Protein AF-K1PSJ9-F1 (afdb_monomer)

Secondary structure (DSSP, 8-state):
---------SSHHHHHHTT--S-EEEEE--TTS--EEEEEESSGGGS-EEESEE-SS--S-----HHHHHH-EE-TTSSEE--HHHHTT-SSEEEEEEETTEEEEEEE-SS----B---------S---S-HHHHHHHHHHHHHHHHHHHHHHHHHHHHHHHHHHHHHHHHHHHHHHHHHHHHHHHH-S-HHHHHHHHHH-TTTTTHHHHHHHHHHHHHHHHHHHHHHHHHHHHHHTTSS-GGGGEEETTT---HHHHHHHHHHHHHHHTT--HHHHHHHHHHHHHHHHHHHHHTTTTS-HHHHHHHHHHHHHHHHHHHHS--HHHHHHHHHHHHHHHHHIIIIIS----TTHHHHHHHHHHHHTEEE-SPPP---

Mean predicted aligned error: 17.22 Å

Radius of gyration: 29.76 Å; Cα contacts (8 Å, |Δi|>4): 368; chains: 1; bounding box: 76×65×63 Å

Nearest PDB structures (foldseek):
  2jhh-assembly1_C  TM=7.784E-01  e=1.699E-07  Homo sapiens
  2jhh-assembly2_F  TM=7.768E-01  e=2.119E-07  Homo sapiens
  2jhk-assembly1_F  TM=7.625E-01  e=1.699E-07  Homo sapiens
  2j3f-assembly2_D  TM=7.764E-01  e=3.481E-07  Homo sapiens
  2j1g-assembly1_A  TM=7.732E-01  e=3.679E-07  Homo sapiens

pLDDT: mean 73.42, std 20.11, range [23.47, 97.5]

Sequence (376 aa):
MSLLSDSRTKDCLALFQTGHTCSGVYTIYPTGGAKTDVVCDMKIMGGGWTLIQNRFDGSENFNRNWADYKNGFGSSVGEYWIALSIAQRFIVVRLLFPVQGITALYEQKYTSFKLISFCDDVKQERITKLKVTEKLTIILQSILTYSGSLLRNLPRANVLGVLLVTGIYVLTNISYLAVLGTEGLLNSSAVALEWGEVVLGNRVAVIMPLFVMCSTIGAANGTMFAGGRTLYVAARENQFPEVLSYVNVRRVTPIPCIIFTTVVALLMLIPGDIGSLINFVSFASWMFYSLAIVSLIVFILFPITFLCCSLYLVVAPIIQNPRLEFLYAFLIIIGGLVFYVPFVHFRIHKSCFNPVTLFVQLLMEVGPSSYVPDSE

Organism: Magallana gigas (NCBI:txid29159)

Structure (mmCIF, N/CA/C/O backbone):
data_AF-K1PSJ9-F1
#
_entry.id   AF-K1PSJ9-F1
#
loop_
_atom_site.group_PDB
_atom_site.id
_atom_site.type_symbol
_atom_site.label_atom_id
_atom_site.label_alt_id
_atom_site.label_comp_id
_atom_site.label_asym_id
_atom_site.label_entity_id
_atom_site.label_seq_id
_atom_site.pdbx_PDB_ins_code
_atom_site.Cartn_x
_atom_site.Cartn_y
_atom_site.Cartn_z
_atom_site.occupancy
_atom_site.B_iso_or_equiv
_atom_site.auth_seq_id
_atom_site.auth_comp_id
_atom_site.auth_asym_id
_atom_site.auth_atom_id
_atom_site.pdbx_PDB_model_num
ATOM 1 N N . MET A 1 1 ? 52.914 40.129 -23.330 1.00 32.81 1 MET A N 1
ATOM 2 C CA . MET A 1 1 ? 53.281 39.228 -22.218 1.00 32.81 1 MET A CA 1
ATOM 3 C C . MET A 1 1 ? 52.043 39.036 -21.351 1.00 32.81 1 MET A C 1
ATOM 5 O O . MET A 1 1 ? 51.785 39.836 -20.465 1.00 32.81 1 MET A O 1
ATOM 9 N N . SER A 1 2 ? 51.199 38.069 -21.715 1.00 27.84 2 SER A N 1
ATOM 10 C CA . SER A 1 2 ? 49.951 37.731 -21.019 1.00 27.84 2 SER A CA 1
ATOM 11 C C . SER A 1 2 ? 50.227 36.601 -20.031 1.00 27.84 2 SER A C 1
ATOM 13 O O . SER A 1 2 ? 50.626 35.510 -20.432 1.00 27.84 2 SER A O 1
ATOM 15 N N . LEU A 1 3 ? 50.059 36.893 -18.744 1.00 29.39 3 LEU A N 1
ATOM 16 C CA . LEU A 1 3 ? 50.233 35.950 -17.645 1.00 29.39 3 LEU A CA 1
ATOM 17 C C . LEU A 1 3 ? 49.130 34.878 -17.687 1.00 29.39 3 LEU A C 1
ATOM 19 O O . LEU A 1 3 ? 47.944 35.195 -17.628 1.00 29.39 3 LEU A O 1
ATOM 23 N N . LEU A 1 4 ? 49.549 33.615 -17.792 1.00 34.59 4 LEU A N 1
ATOM 24 C CA . LEU A 1 4 ? 48.741 32.410 -17.600 1.00 34.59 4 LEU A CA 1
ATOM 25 C C . LEU A 1 4 ? 48.163 32.404 -16.177 1.00 34.59 4 LEU A C 1
ATOM 27 O O . LEU A 1 4 ? 48.916 32.302 -15.209 1.00 34.59 4 LEU A O 1
ATOM 31 N N . SER A 1 5 ? 46.839 32.499 -16.040 1.00 31.58 5 SER A N 1
ATOM 32 C CA . SER A 1 5 ? 46.166 32.164 -14.784 1.00 31.58 5 SER A CA 1
ATOM 33 C C . SER A 1 5 ? 45.871 30.664 -14.795 1.00 31.58 5 SER A C 1
ATOM 35 O O . SER A 1 5 ? 45.065 30.191 -15.594 1.00 31.58 5 SER A O 1
ATOM 37 N N . ASP A 1 6 ? 46.553 29.938 -13.925 1.00 38.81 6 ASP A N 1
ATOM 38 C CA . ASP A 1 6 ? 46.480 28.496 -13.711 1.00 38.81 6 ASP A CA 1
ATOM 39 C C . ASP A 1 6 ? 45.028 28.015 -13.464 1.00 38.81 6 ASP A C 1
ATOM 41 O O . ASP A 1 6 ? 44.432 28.277 -12.410 1.00 38.81 6 ASP A O 1
ATOM 45 N N . SER A 1 7 ? 44.408 27.364 -14.458 1.00 47.12 7 SER A N 1
ATOM 46 C CA . SER A 1 7 ? 43.032 26.862 -14.364 1.00 47.12 7 SER A CA 1
ATOM 47 C C . SER A 1 7 ? 42.996 25.578 -13.532 1.00 47.12 7 SER A C 1
ATOM 49 O O . SER A 1 7 ? 43.099 24.470 -14.055 1.00 47.12 7 SER A O 1
ATOM 51 N N . ARG A 1 8 ? 42.839 25.716 -12.214 1.00 64.56 8 ARG A N 1
ATOM 52 C CA . ARG A 1 8 ? 42.636 24.577 -11.304 1.00 64.56 8 ARG A CA 1
ATOM 53 C C . ARG A 1 8 ? 41.387 23.780 -11.712 1.00 64.56 8 ARG A C 1
ATOM 55 O O . ARG A 1 8 ? 40.263 24.264 -11.575 1.00 64.56 8 ARG A O 1
ATOM 62 N N . THR A 1 9 ? 41.587 22.570 -12.228 1.00 69.56 9 THR A N 1
ATOM 63 C CA . THR A 1 9 ? 40.538 21.667 -12.724 1.00 69.56 9 THR A CA 1
ATOM 64 C C . THR A 1 9 ? 39.791 20.975 -11.581 1.00 69.56 9 THR A C 1
ATOM 66 O O . THR A 1 9 ? 40.370 20.579 -10.567 1.00 69.56 9 THR A O 1
ATOM 69 N N . LYS A 1 10 ? 38.466 20.857 -11.725 1.00 75.88 10 LYS A N 1
ATOM 70 C CA . LYS A 1 10 ? 37.563 20.401 -10.652 1.00 75.88 10 LYS A CA 1
ATOM 71 C C . LYS A 1 10 ? 37.415 18.881 -10.569 1.00 75.88 10 LYS A C 1
ATOM 73 O O . LYS A 1 10 ? 37.161 18.359 -9.486 1.00 75.88 10 LYS A O 1
ATOM 78 N N . ASP A 1 11 ? 37.559 18.193 -11.695 1.00 76.56 11 ASP A N 1
ATOM 79 C CA . ASP A 1 11 ? 37.400 16.748 -11.845 1.00 76.56 11 ASP A CA 1
ATOM 80 C C . ASP A 1 11 ? 38.234 16.215 -13.030 1.00 76.56 11 ASP A C 1
ATOM 82 O O . ASP A 1 11 ? 38.832 16.978 -13.798 1.00 76.56 11 ASP A O 1
ATOM 86 N N . CYS A 1 12 ? 38.285 14.886 -13.167 1.00 75.62 12 CYS A N 1
ATOM 87 C CA . CYS A 1 12 ? 38.983 14.209 -14.261 1.00 75.62 12 CYS A CA 1
ATOM 88 C C . CYS A 1 12 ? 38.375 14.512 -15.640 1.00 75.62 12 CYS A C 1
ATOM 90 O O . CYS A 1 12 ? 39.082 14.459 -16.643 1.00 75.62 12 CYS A O 1
ATOM 92 N N . LEU A 1 13 ? 37.093 14.881 -15.703 1.00 79.31 13 LEU A N 1
ATOM 93 C CA . LEU A 1 13 ? 36.435 15.253 -16.953 1.00 79.31 13 LEU A CA 1
ATOM 94 C C . LEU A 1 13 ? 36.934 16.610 -17.464 1.00 79.31 13 LEU A C 1
ATOM 96 O O . LEU A 1 13 ? 37.259 16.739 -18.643 1.00 79.31 13 LEU A O 1
ATOM 100 N N . ALA A 1 14 ? 37.058 17.603 -16.582 1.00 77.75 14 ALA A N 1
ATOM 101 C CA . ALA A 1 14 ? 37.646 18.895 -16.911 1.00 77.75 14 ALA A CA 1
ATOM 102 C C . ALA A 1 14 ? 39.111 18.742 -17.348 1.00 77.75 14 ALA A C 1
ATOM 104 O O . ALA A 1 14 ? 39.516 19.359 -18.327 1.00 77.75 14 ALA A O 1
ATOM 105 N N . LEU A 1 15 ? 39.880 17.874 -16.677 1.00 77.38 15 LEU A N 1
ATOM 106 C CA . LEU A 1 15 ? 41.253 17.536 -17.082 1.00 77.38 15 LEU A CA 1
ATOM 107 C C . LEU A 1 15 ? 41.314 16.911 -18.483 1.00 77.38 15 LEU A C 1
ATOM 109 O O . LEU A 1 15 ? 42.191 17.244 -19.281 1.00 77.38 15 LEU A O 1
ATOM 113 N N . PHE A 1 16 ? 40.374 16.024 -18.802 1.00 77.31 16 PHE A N 1
ATOM 114 C CA . PHE A 1 16 ? 40.294 15.412 -20.124 1.00 77.31 16 PHE A CA 1
ATOM 115 C C . PHE A 1 16 ? 39.988 16.447 -21.215 1.00 77.31 16 PHE A C 1
ATOM 117 O O . PHE A 1 16 ? 40.637 16.472 -22.259 1.00 77.31 16 PHE A O 1
ATOM 124 N N . GLN A 1 17 ? 39.058 17.367 -20.943 1.00 79.00 17 GLN A N 1
ATOM 125 C CA . GLN A 1 17 ? 38.682 18.446 -21.863 1.00 79.00 17 GLN A CA 1
ATOM 126 C C . GLN A 1 17 ? 39.807 19.464 -22.098 1.00 79.00 17 GLN A C 1
ATOM 128 O O . GLN A 1 17 ? 39.872 20.053 -23.175 1.00 79.00 17 GLN A O 1
ATOM 133 N N . THR A 1 18 ? 40.721 19.647 -21.140 1.00 76.50 18 THR A N 1
ATOM 134 C CA . THR A 1 18 ? 41.915 20.495 -21.308 1.00 76.50 18 THR A CA 1
ATOM 135 C C . THR A 1 18 ? 43.055 19.800 -22.063 1.00 76.50 18 THR A C 1
ATOM 137 O O . THR A 1 18 ? 44.132 20.374 -22.199 1.00 76.50 18 THR A O 1
ATOM 140 N N . GLY A 1 19 ? 42.837 18.580 -22.570 1.00 73.44 19 GLY A N 1
ATOM 141 C CA . GLY A 1 19 ? 43.789 17.853 -23.414 1.00 73.44 19 GLY A CA 1
ATOM 142 C C . GLY A 1 19 ? 44.638 16.805 -22.688 1.00 73.44 19 GLY A C 1
ATOM 143 O O . GLY A 1 19 ? 45.546 16.242 -23.301 1.00 73.44 19 GLY A O 1
ATOM 144 N N . HIS A 1 20 ? 44.365 16.498 -21.413 1.00 72.88 20 HIS A N 1
ATOM 145 C CA . HIS A 1 20 ? 45.039 15.393 -20.724 1.00 72.88 20 HIS A CA 1
ATOM 146 C C . HIS A 1 20 ? 44.402 14.048 -21.097 1.00 72.88 20 HIS A C 1
ATOM 148 O O . HIS A 1 20 ? 43.319 13.707 -20.636 1.00 72.88 20 HIS A O 1
ATOM 154 N N . THR A 1 21 ? 45.102 13.257 -21.910 1.00 71.94 21 THR A N 1
ATOM 155 C CA . THR A 1 21 ? 44.606 11.977 -22.458 1.00 71.94 21 THR A CA 1
ATOM 156 C C . THR A 1 21 ? 45.279 10.735 -21.857 1.00 71.94 21 THR A C 1
ATOM 158 O O . THR A 1 21 ? 44.937 9.599 -22.192 1.00 71.94 21 THR A O 1
ATOM 161 N N . CYS A 1 22 ? 46.233 10.919 -20.943 1.00 70.00 22 CYS A N 1
ATOM 162 C CA . CYS A 1 22 ? 46.899 9.826 -20.236 1.00 70.00 22 CYS A CA 1
ATOM 163 C C . CYS A 1 22 ? 46.135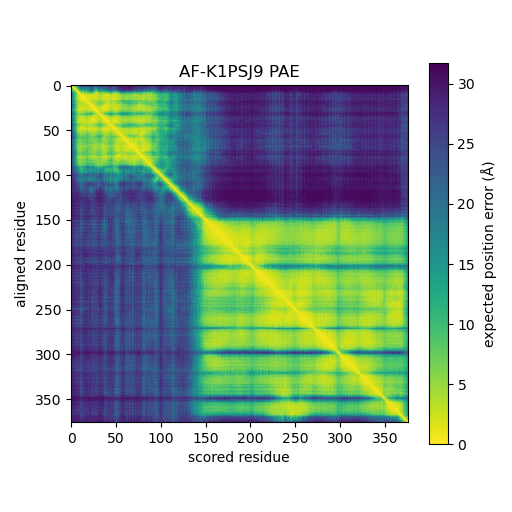 9.457 -18.961 1.00 70.00 22 CYS A C 1
ATOM 165 O O . CYS A 1 22 ? 45.676 10.324 -18.232 1.00 70.00 22 CYS A O 1
ATOM 167 N N . SER A 1 23 ? 46.000 8.160 -18.681 1.00 71.94 23 SER A N 1
ATOM 168 C CA . SER A 1 23 ? 45.442 7.691 -17.404 1.00 71.94 23 SER A CA 1
ATOM 169 C C . SER A 1 23 ? 46.529 7.707 -16.334 1.00 71.94 23 SER A C 1
ATOM 171 O O . SER A 1 23 ? 47.677 7.369 -16.629 1.00 71.94 23 SER A O 1
ATOM 173 N N . GLY A 1 24 ? 46.184 8.101 -15.112 1.00 71.50 24 GLY A N 1
ATOM 174 C CA . GLY A 1 24 ? 47.153 8.269 -14.032 1.00 71.50 24 GLY A CA 1
ATOM 175 C C . GLY A 1 24 ? 46.566 8.978 -12.819 1.00 71.50 24 GLY A C 1
ATOM 176 O O . GLY A 1 24 ? 45.377 9.287 -12.786 1.00 71.50 24 GLY A O 1
ATOM 177 N N . VAL A 1 25 ? 47.402 9.226 -11.813 1.00 76.81 25 VAL A N 1
ATOM 178 C CA . VAL A 1 25 ? 47.018 10.007 -10.631 1.00 76.81 25 VAL A CA 1
ATOM 179 C C . VAL A 1 25 ? 47.111 11.494 -10.964 1.00 76.81 25 VAL A C 1
ATOM 181 O O . VAL A 1 25 ? 48.160 11.963 -11.404 1.00 76.81 25 VAL A O 1
ATOM 184 N N . TYR A 1 26 ? 46.028 12.229 -10.729 1.00 74.56 26 TYR A N 1
ATOM 185 C CA . TYR A 1 26 ? 45.954 13.675 -10.903 1.00 74.56 26 TYR A CA 1
ATOM 186 C C . TYR A 1 26 ? 45.428 14.340 -9.633 1.00 74.56 26 TYR A C 1
ATOM 188 O O . TYR A 1 26 ? 44.534 13.825 -8.961 1.00 74.56 26 TYR A O 1
ATOM 196 N N . THR A 1 27 ? 45.950 15.526 -9.333 1.00 81.31 27 THR A N 1
ATOM 197 C CA . THR A 1 27 ? 45.418 16.375 -8.267 1.00 81.31 27 THR A CA 1
ATOM 198 C C . THR A 1 27 ? 44.253 17.194 -8.806 1.00 81.31 27 THR A C 1
ATOM 200 O O . THR A 1 27 ? 44.423 17.986 -9.733 1.00 81.31 27 THR A O 1
ATOM 203 N N . ILE A 1 28 ? 43.076 17.038 -8.203 1.00 81.38 28 ILE A N 1
ATOM 204 C CA . ILE A 1 28 ? 41.870 17.800 -8.548 1.00 81.38 28 ILE A CA 1
ATOM 205 C C . ILE A 1 28 ? 41.455 18.732 -7.406 1.00 81.38 28 ILE A C 1
ATOM 207 O O . ILE A 1 28 ? 41.819 18.533 -6.241 1.00 81.38 28 ILE A O 1
ATOM 211 N N . TYR A 1 29 ? 40.662 19.751 -7.743 1.00 82.12 29 TYR A N 1
ATOM 212 C CA . TYR A 1 29 ? 40.171 20.769 -6.811 1.00 82.12 29 TYR A CA 1
ATOM 213 C C . TYR A 1 29 ? 38.631 20.769 -6.758 1.00 82.12 29 TYR A C 1
ATOM 215 O O . TYR A 1 29 ? 37.991 21.596 -7.417 1.00 82.12 29 TYR A O 1
ATOM 223 N N . PRO A 1 30 ? 38.009 19.858 -5.980 1.00 71.81 30 PRO A N 1
ATOM 224 C CA . PRO A 1 30 ? 36.557 19.777 -5.852 1.00 71.81 30 PRO A CA 1
ATOM 225 C C . PRO A 1 30 ? 35.973 21.087 -5.312 1.00 71.81 30 PRO A C 1
ATOM 227 O O . PRO A 1 30 ? 36.560 21.740 -4.446 1.00 71.81 30 PRO A O 1
ATOM 230 N N . THR A 1 31 ? 34.788 21.471 -5.789 1.00 67.69 31 THR A N 1
ATOM 231 C CA . THR A 1 31 ? 34.166 22.752 -5.419 1.00 67.69 31 THR A CA 1
ATOM 232 C C . THR A 1 31 ? 33.958 22.839 -3.900 1.00 67.69 31 THR A C 1
ATOM 234 O O . THR A 1 31 ? 33.251 22.026 -3.307 1.00 67.69 31 THR A O 1
ATOM 237 N N . GLY A 1 32 ? 34.601 23.822 -3.258 1.00 66.06 32 GLY A N 1
ATOM 238 C CA . GLY A 1 32 ? 34.524 24.049 -1.809 1.00 66.06 32 GLY A CA 1
ATOM 239 C C . GLY A 1 32 ? 35.304 23.050 -0.942 1.00 66.06 32 GLY A C 1
ATOM 240 O O . GLY A 1 32 ? 35.143 23.074 0.277 1.00 66.06 32 GLY A O 1
ATOM 241 N N . GLY A 1 33 ? 36.102 22.149 -1.531 1.00 69.06 33 GLY A N 1
ATOM 242 C CA . GLY A 1 33 ? 36.927 21.150 -0.836 1.00 69.06 33 GLY A CA 1
ATOM 243 C C . GLY A 1 33 ? 38.434 21.414 -0.909 1.00 69.06 33 GLY A C 1
ATOM 244 O O . GLY A 1 33 ? 38.895 22.310 -1.614 1.00 69.06 33 GLY A O 1
ATOM 245 N N . ALA A 1 34 ? 39.204 20.622 -0.159 1.00 73.62 34 ALA A N 1
ATOM 246 C CA . ALA A 1 34 ? 40.663 20.610 -0.248 1.00 73.62 34 ALA A CA 1
ATOM 247 C C . ALA A 1 34 ? 41.134 19.871 -1.515 1.00 73.62 34 ALA A C 1
ATOM 249 O O . ALA A 1 34 ? 40.416 19.023 -2.052 1.00 73.62 34 ALA A O 1
ATOM 250 N N . LYS A 1 35 ? 42.354 20.180 -1.979 1.00 79.62 35 LYS A N 1
ATOM 251 C CA . LYS A 1 35 ? 42.983 19.454 -3.093 1.00 79.62 35 LYS A CA 1
ATOM 252 C C . LYS A 1 35 ? 43.067 17.962 -2.760 1.00 79.62 35 LYS A C 1
ATOM 254 O O . LYS A 1 35 ? 43.421 17.614 -1.635 1.00 79.62 35 LYS A O 1
ATOM 259 N N . THR A 1 36 ? 42.705 17.108 -3.710 1.00 78.06 36 THR A N 1
ATOM 260 C CA . THR A 1 36 ? 42.667 15.653 -3.512 1.00 78.06 36 THR A CA 1
ATOM 261 C C . THR A 1 36 ? 43.285 14.962 -4.715 1.00 78.06 36 THR A C 1
ATOM 263 O O . THR A 1 36 ? 42.973 15.319 -5.851 1.00 78.06 36 THR A O 1
ATOM 266 N N . ASP A 1 37 ? 44.136 13.972 -4.462 1.00 79.44 37 ASP A N 1
ATOM 267 C CA . ASP A 1 37 ? 44.723 13.148 -5.513 1.00 79.44 37 ASP A CA 1
ATOM 268 C C . ASP A 1 37 ? 43.784 11.990 -5.839 1.00 79.44 37 ASP A C 1
ATOM 270 O O . ASP A 1 37 ? 43.363 11.244 -4.953 1.00 79.44 37 ASP A O 1
ATOM 274 N N . VAL A 1 38 ? 43.444 11.848 -7.115 1.00 76.88 38 VAL A N 1
ATOM 275 C CA . VAL A 1 38 ? 42.531 10.819 -7.615 1.00 76.88 38 VAL A CA 1
ATOM 276 C C . VAL A 1 38 ? 43.137 10.147 -8.836 1.00 76.88 38 VAL A C 1
ATOM 278 O O . VAL A 1 38 ? 43.862 10.775 -9.606 1.00 76.88 38 VAL A O 1
ATOM 281 N N . VAL A 1 39 ? 42.829 8.874 -9.047 1.00 76.19 39 VAL A N 1
ATOM 282 C CA . VAL A 1 39 ? 43.146 8.214 -10.313 1.00 76.19 39 VAL A CA 1
ATOM 283 C C . VAL A 1 39 ? 42.104 8.635 -11.344 1.00 76.19 39 VAL A C 1
ATOM 285 O O . VAL A 1 39 ? 40.901 8.458 -11.132 1.00 76.19 39 VAL A O 1
ATOM 288 N N . CYS A 1 40 ? 42.574 9.191 -12.457 1.00 74.56 40 CYS A N 1
ATOM 289 C CA . CYS A 1 40 ? 41.757 9.488 -13.620 1.00 74.56 40 CYS A CA 1
ATOM 290 C C . CYS A 1 40 ? 41.987 8.441 -14.711 1.00 74.56 40 CYS A C 1
ATOM 292 O O . CYS A 1 40 ? 43.129 8.212 -15.127 1.00 74.56 40 CYS A O 1
ATOM 294 N N . ASP A 1 41 ? 40.903 7.863 -15.224 1.00 72.69 41 ASP A N 1
ATOM 295 C CA . ASP A 1 41 ? 40.944 7.056 -16.441 1.00 72.69 41 ASP A CA 1
ATOM 296 C C . ASP A 1 41 ? 40.525 7.907 -17.643 1.00 72.69 41 ASP A C 1
ATOM 298 O O . ASP A 1 41 ? 39.400 8.401 -17.746 1.00 72.69 41 ASP A O 1
ATOM 302 N N . MET A 1 42 ? 41.478 8.095 -18.553 1.00 70.94 42 MET A N 1
ATOM 303 C CA . MET A 1 42 ? 41.338 8.939 -19.742 1.00 70.94 42 MET A CA 1
ATOM 304 C C . MET A 1 42 ? 41.184 8.127 -21.032 1.00 70.94 42 MET A C 1
ATOM 306 O O . MET A 1 42 ? 41.145 8.708 -22.113 1.00 70.94 42 MET A O 1
ATOM 310 N N . LYS A 1 43 ? 41.129 6.794 -20.948 1.00 61.16 43 LYS A N 1
ATOM 311 C CA . LYS A 1 43 ? 41.153 5.905 -22.119 1.00 61.16 43 LYS A CA 1
ATOM 312 C C . LYS A 1 43 ? 39.893 5.057 -22.234 1.00 61.16 43 LYS A C 1
ATOM 314 O O . LYS A 1 43 ? 39.401 4.848 -23.340 1.00 61.16 43 LYS A O 1
ATOM 319 N N . ILE A 1 44 ? 39.363 4.572 -21.118 1.00 58.62 44 ILE A N 1
ATOM 320 C CA . ILE A 1 44 ? 38.187 3.706 -21.095 1.00 58.62 44 ILE A CA 1
ATOM 321 C C . ILE A 1 44 ? 36.935 4.534 -21.415 1.00 58.62 44 ILE A C 1
ATOM 323 O O . ILE A 1 44 ? 36.728 5.618 -20.873 1.00 58.62 44 ILE A O 1
ATOM 327 N N . MET A 1 45 ? 36.095 4.024 -22.323 1.00 55.78 45 MET A N 1
ATOM 328 C CA . MET A 1 45 ? 34.755 4.557 -22.628 1.00 55.78 45 MET A CA 1
ATOM 329 C C . MET A 1 45 ? 34.703 6.078 -22.875 1.00 55.78 45 MET A C 1
ATOM 331 O O . MET A 1 45 ? 33.841 6.777 -22.344 1.00 55.78 45 MET A O 1
ATOM 335 N N . GLY A 1 46 ? 35.640 6.599 -23.670 1.00 63.06 46 GLY A N 1
ATOM 336 C CA . GLY A 1 46 ? 35.674 8.017 -24.047 1.00 63.06 46 GLY A CA 1
ATOM 337 C C . GLY A 1 46 ? 36.390 8.950 -23.064 1.00 63.06 46 GLY A C 1
ATOM 338 O O . GLY A 1 46 ? 36.432 10.144 -23.335 1.00 63.06 46 GLY A O 1
ATOM 339 N N . GLY A 1 47 ? 36.987 8.420 -21.986 1.00 68.88 47 GLY A N 1
ATOM 340 C CA . GLY A 1 47 ? 37.882 9.150 -21.080 1.00 68.88 47 GLY A CA 1
ATOM 341 C C . GLY A 1 47 ? 37.206 10.167 -20.148 1.00 68.88 47 GLY A C 1
ATOM 342 O O . GLY A 1 47 ? 36.021 10.473 -20.268 1.00 68.88 47 GLY A O 1
ATOM 343 N N . GLY A 1 48 ? 37.969 10.680 -19.177 1.00 70.19 48 GLY A N 1
ATOM 344 C CA . GLY A 1 48 ? 37.504 11.686 -18.214 1.00 70.19 48 GLY A CA 1
ATOM 345 C C . GLY A 1 48 ? 36.849 11.119 -16.953 1.00 70.19 48 GLY A C 1
ATOM 346 O O . GLY A 1 48 ? 36.064 11.813 -16.306 1.00 70.19 48 GLY A O 1
ATOM 347 N N . TRP A 1 49 ? 37.148 9.871 -16.593 1.00 73.56 49 TRP A N 1
ATOM 348 C CA . TRP A 1 49 ? 36.562 9.194 -15.436 1.00 73.56 49 TRP A CA 1
ATOM 349 C C . TRP A 1 49 ? 37.373 9.431 -14.169 1.00 73.56 49 TRP A C 1
ATOM 351 O O . TRP A 1 49 ? 38.595 9.309 -14.188 1.00 73.56 49 TRP A O 1
ATOM 361 N N . THR A 1 50 ? 36.689 9.686 -13.054 1.00 74.62 50 THR A N 1
ATOM 362 C CA . THR A 1 50 ? 37.306 9.739 -11.721 1.00 74.62 50 THR A CA 1
ATOM 363 C C . THR A 1 50 ? 37.079 8.404 -11.014 1.00 74.62 50 THR A C 1
ATOM 365 O O . THR A 1 50 ? 35.934 7.980 -10.852 1.00 74.62 50 THR A O 1
ATOM 368 N N . LEU A 1 51 ? 38.133 7.727 -10.560 1.00 70.06 51 LEU A N 1
ATOM 369 C CA . LEU A 1 51 ? 37.994 6.465 -9.825 1.00 70.06 51 LEU A CA 1
ATOM 370 C C . LEU A 1 51 ? 37.761 6.746 -8.337 1.00 70.06 51 LEU A C 1
ATOM 372 O O . LEU A 1 51 ? 38.634 7.292 -7.661 1.00 70.06 51 LEU A O 1
ATOM 376 N N . ILE A 1 52 ? 36.602 6.338 -7.808 1.00 69.56 52 ILE A N 1
ATOM 377 C CA . ILE A 1 52 ? 36.304 6.412 -6.362 1.00 69.56 52 ILE A CA 1
ATOM 378 C C . ILE A 1 52 ? 36.920 5.259 -5.584 1.00 69.56 52 ILE A C 1
ATOM 380 O O . ILE A 1 52 ? 37.248 5.418 -4.410 1.00 69.56 52 ILE A O 1
ATOM 384 N N . GLN A 1 53 ? 37.063 4.108 -6.228 1.00 72.75 53 GLN A N 1
ATOM 385 C CA . GLN A 1 53 ? 37.604 2.917 -5.608 1.00 72.75 53 GLN A CA 1
ATOM 386 C C . GLN A 1 53 ? 38.570 2.245 -6.573 1.00 72.75 53 GLN A C 1
ATOM 388 O O . GLN A 1 53 ? 38.195 1.915 -7.698 1.00 72.75 53 GLN A O 1
ATOM 393 N N . ASN A 1 54 ? 39.793 2.015 -6.106 1.00 69.44 54 ASN A N 1
ATOM 394 C CA . ASN A 1 54 ? 40.806 1.270 -6.839 1.00 69.44 54 ASN A CA 1
ATOM 395 C C . ASN A 1 54 ? 41.163 0.011 -6.046 1.00 69.44 54 ASN A C 1
ATOM 397 O O . ASN A 1 54 ? 41.568 0.125 -4.889 1.00 69.44 54 ASN A O 1
ATOM 401 N N . ARG A 1 55 ? 40.957 -1.174 -6.637 1.00 65.62 55 ARG A N 1
ATOM 402 C CA . ARG A 1 55 ? 41.281 -2.471 -6.021 1.00 65.62 55 ARG A CA 1
ATOM 403 C C . ARG A 1 55 ? 41.964 -3.390 -7.017 1.00 65.62 55 ARG A C 1
ATOM 405 O O . ARG A 1 55 ? 41.396 -3.698 -8.064 1.00 65.62 55 ARG A O 1
ATOM 412 N N . PHE A 1 56 ? 43.160 -3.845 -6.680 1.00 55.88 56 PHE A N 1
ATOM 413 C CA . PHE A 1 56 ? 43.972 -4.679 -7.554 1.00 55.88 56 PHE A CA 1
ATOM 414 C C . PHE A 1 56 ? 44.919 -5.651 -6.831 1.00 55.88 56 PHE A C 1
ATOM 416 O O . PHE A 1 56 ? 45.328 -6.621 -7.466 1.00 55.88 56 PHE A O 1
ATOM 423 N N . ASP A 1 57 ? 45.252 -5.455 -5.552 1.00 56.31 57 ASP A N 1
ATOM 424 C CA . ASP A 1 57 ? 46.256 -6.264 -4.837 1.00 56.31 57 ASP A CA 1
ATOM 425 C C . ASP A 1 57 ? 45.878 -6.665 -3.396 1.00 56.31 57 ASP A C 1
ATOM 427 O O . ASP A 1 57 ? 46.576 -7.473 -2.787 1.00 56.31 57 ASP A O 1
ATOM 431 N N . GLY A 1 58 ? 44.764 -6.161 -2.855 1.00 61.22 58 GLY A N 1
ATOM 432 C CA . GLY A 1 58 ? 44.310 -6.432 -1.490 1.00 61.22 58 GLY A CA 1
ATOM 433 C C . GLY A 1 58 ? 45.168 -5.795 -0.392 1.00 61.22 58 GLY A C 1
ATOM 434 O O . GLY A 1 58 ? 45.050 -6.206 0.763 1.00 61.22 58 GLY A O 1
ATOM 435 N N . SER A 1 59 ? 46.022 -4.821 -0.726 1.00 66.44 59 SER A N 1
ATOM 436 C CA . SER A 1 59 ? 46.890 -4.112 0.226 1.00 66.44 59 SER A CA 1
ATOM 437 C C . SER A 1 59 ? 46.120 -3.307 1.278 1.00 66.44 59 SER A C 1
ATOM 439 O O . SER A 1 59 ? 46.624 -3.108 2.384 1.00 66.44 59 SER A O 1
ATOM 441 N N . GLU A 1 60 ? 44.884 -2.896 0.980 1.00 74.62 60 GLU A N 1
ATOM 442 C CA . GLU A 1 60 ? 44.028 -2.155 1.904 1.00 74.62 60 GLU A CA 1
ATOM 443 C C . GLU A 1 60 ? 42.853 -2.990 2.423 1.00 74.62 60 GLU A C 1
ATOM 445 O O . GLU A 1 60 ? 42.155 -3.697 1.692 1.00 74.62 60 GLU A O 1
ATOM 450 N N . ASN A 1 61 ? 42.572 -2.859 3.722 1.00 68.69 61 ASN A N 1
ATOM 451 C CA . ASN A 1 61 ? 41.398 -3.480 4.326 1.00 68.69 61 ASN A CA 1
ATOM 452 C C . ASN A 1 61 ? 40.151 -2.628 4.052 1.00 68.69 61 ASN A C 1
ATOM 454 O O . ASN A 1 61 ? 40.065 -1.495 4.519 1.00 68.69 61 ASN A O 1
ATOM 458 N N . PHE A 1 62 ? 39.166 -3.187 3.348 1.00 66.88 62 PHE A N 1
ATOM 459 C CA . PHE A 1 62 ? 37.879 -2.532 3.080 1.00 66.88 62 PHE A CA 1
ATOM 460 C C . PHE A 1 62 ? 36.782 -2.902 4.092 1.00 66.88 62 PHE A C 1
ATOM 462 O O . PHE A 1 62 ? 35.712 -2.313 4.061 1.00 66.88 62 PHE A O 1
ATOM 469 N N . ASN A 1 63 ? 37.003 -3.836 5.020 1.00 70.06 63 ASN A N 1
ATOM 470 C CA . ASN A 1 63 ? 36.028 -4.146 6.070 1.00 70.06 63 ASN A CA 1
ATOM 471 C C . ASN A 1 63 ? 36.164 -3.162 7.244 1.00 70.06 63 ASN A C 1
ATOM 473 O O . ASN A 1 63 ? 36.661 -3.506 8.318 1.00 70.06 63 ASN A O 1
ATOM 477 N N . ARG A 1 64 ? 35.782 -1.908 6.992 1.00 71.06 64 ARG A N 1
ATOM 478 C CA . ARG A 1 64 ? 35.950 -0.771 7.905 1.00 71.06 64 ARG A CA 1
ATOM 479 C C . ARG A 1 64 ? 34.612 -0.189 8.357 1.00 71.06 64 ARG A C 1
ATOM 481 O O . ARG A 1 64 ? 33.553 -0.503 7.814 1.00 71.06 64 ARG A O 1
ATOM 488 N N . ASN A 1 65 ? 34.652 0.658 9.383 1.00 62.75 65 ASN A N 1
ATOM 489 C CA . ASN A 1 65 ? 33.455 1.314 9.903 1.00 62.75 65 ASN A CA 1
ATOM 490 C C . ASN A 1 65 ? 32.995 2.462 8.974 1.00 62.75 65 ASN A C 1
ATOM 492 O O . ASN A 1 65 ? 33.710 2.898 8.073 1.00 62.75 65 ASN A O 1
ATOM 496 N N . TRP A 1 66 ? 31.791 2.991 9.204 1.00 66.62 66 TRP A N 1
ATOM 497 C CA . TRP A 1 66 ? 31.237 4.076 8.380 1.00 66.62 66 TRP A CA 1
ATOM 498 C C . TRP A 1 66 ? 32.055 5.379 8.426 1.00 66.62 66 TRP A C 1
ATOM 500 O O . TRP A 1 66 ? 32.070 6.130 7.449 1.00 66.62 66 TRP A O 1
ATOM 510 N N . ALA A 1 67 ? 32.738 5.662 9.539 1.00 67.56 67 ALA A N 1
ATOM 511 C CA . ALA A 1 67 ? 33.555 6.866 9.661 1.00 67.56 67 ALA A CA 1
ATOM 512 C C . ALA A 1 67 ? 34.736 6.834 8.678 1.00 67.56 67 ALA A C 1
ATOM 514 O O . ALA A 1 67 ? 35.018 7.847 8.036 1.00 67.56 67 ALA A O 1
ATOM 515 N N . ASP A 1 68 ? 35.342 5.663 8.481 1.00 68.69 68 ASP A N 1
ATOM 516 C CA . ASP A 1 68 ? 36.423 5.461 7.516 1.00 68.69 68 ASP A CA 1
ATOM 517 C C . ASP A 1 68 ? 35.929 5.675 6.076 1.00 68.69 68 ASP A C 1
ATOM 519 O O . ASP A 1 68 ? 36.555 6.386 5.296 1.00 68.69 68 ASP A O 1
ATOM 523 N N . TYR A 1 69 ? 34.741 5.175 5.727 1.00 62.62 69 TYR A N 1
ATOM 524 C CA . TYR A 1 69 ? 34.132 5.417 4.410 1.00 62.62 69 TYR A CA 1
ATOM 525 C C . TYR A 1 69 ? 33.753 6.887 4.164 1.00 62.62 69 TYR A C 1
ATOM 527 O O . TYR A 1 69 ? 33.831 7.388 3.035 1.00 62.62 69 TYR A O 1
ATOM 535 N N . LYS A 1 70 ? 33.359 7.608 5.220 1.00 66.88 70 LYS A N 1
ATOM 536 C CA . LYS A 1 70 ? 33.050 9.042 5.156 1.00 66.88 70 LYS A CA 1
ATOM 537 C C . LYS A 1 70 ? 34.305 9.893 4.922 1.00 66.88 70 LYS A C 1
ATOM 539 O O . LYS A 1 70 ? 34.225 10.889 4.193 1.00 66.88 70 LYS A O 1
ATOM 544 N N . ASN A 1 71 ? 35.426 9.495 5.524 1.00 75.12 71 ASN A N 1
ATOM 545 C CA . ASN A 1 71 ? 36.689 10.240 5.535 1.00 75.12 71 ASN A CA 1
ATOM 546 C C . ASN A 1 71 ? 37.702 9.773 4.475 1.00 75.12 71 ASN A C 1
ATOM 548 O O . ASN A 1 71 ? 38.629 10.520 4.177 1.00 75.12 71 ASN A O 1
ATOM 552 N N . GLY A 1 72 ? 37.490 8.605 3.860 1.00 76.62 72 GLY A N 1
ATOM 553 C CA . GLY A 1 72 ? 38.403 8.015 2.881 1.00 76.62 72 GLY A CA 1
ATOM 554 C C . GLY A 1 72 ? 39.538 7.232 3.539 1.00 76.62 72 GLY A C 1
ATOM 555 O O . GLY A 1 72 ? 39.890 7.473 4.692 1.00 76.62 72 GLY A O 1
ATOM 556 N N . PHE A 1 73 ? 40.101 6.270 2.810 1.00 79.25 73 PHE A N 1
ATOM 557 C CA . PHE A 1 73 ? 41.240 5.467 3.265 1.00 79.25 73 PHE A CA 1
ATOM 558 C C . PHE A 1 73 ? 42.031 4.904 2.078 1.00 79.25 73 PHE A C 1
ATOM 560 O O . PHE A 1 73 ? 41.507 4.814 0.968 1.00 79.25 73 PHE A O 1
ATOM 567 N N . GLY A 1 74 ? 43.282 4.513 2.321 1.00 79.25 74 GLY A N 1
ATOM 568 C CA . GLY A 1 74 ? 44.215 4.053 1.291 1.00 79.25 74 GLY A CA 1
ATOM 569 C C . GLY A 1 74 ? 44.954 5.189 0.578 1.00 79.25 74 GLY A C 1
ATOM 570 O O . GLY A 1 74 ? 44.896 6.346 0.998 1.00 79.25 74 GLY A O 1
ATOM 571 N N . SER A 1 75 ? 45.677 4.852 -0.492 1.00 75.38 75 SER A N 1
ATOM 572 C CA . SER A 1 75 ? 46.525 5.781 -1.256 1.00 75.38 75 SER A CA 1
ATOM 573 C C . SER A 1 75 ? 46.158 5.797 -2.737 1.00 75.38 75 SER A C 1
ATOM 575 O O . SER A 1 75 ? 45.935 4.747 -3.328 1.00 75.38 75 SER A O 1
ATOM 577 N N . SER A 1 76 ? 46.174 6.974 -3.369 1.00 67.00 76 SER A N 1
ATOM 578 C CA . SER A 1 76 ? 45.903 7.141 -4.808 1.00 67.00 76 SER A CA 1
ATOM 579 C C . SER A 1 76 ? 46.894 6.396 -5.715 1.00 67.00 76 SER A C 1
ATOM 581 O O . SER A 1 76 ? 46.582 6.124 -6.870 1.00 67.00 76 SER A O 1
ATOM 583 N N . VAL A 1 77 ? 48.070 6.033 -5.192 1.00 69.94 77 VAL A N 1
ATOM 584 C CA . VAL A 1 77 ? 49.090 5.212 -5.873 1.00 69.94 77 VAL A CA 1
ATOM 585 C C . VAL A 1 77 ? 48.831 3.703 -5.694 1.00 69.94 77 VAL A C 1
ATOM 587 O O . VAL A 1 77 ? 49.344 2.896 -6.465 1.00 69.94 77 VAL A O 1
ATOM 590 N N . GLY A 1 78 ? 48.030 3.324 -4.694 1.00 66.88 78 GLY A N 1
ATOM 591 C CA . GLY A 1 78 ? 47.698 1.946 -4.327 1.00 66.88 78 GLY A CA 1
ATOM 592 C C . GLY A 1 78 ? 46.192 1.673 -4.371 1.00 66.88 78 GLY A C 1
ATOM 593 O O . GLY A 1 78 ? 45.457 2.262 -5.173 1.00 66.88 78 GLY A O 1
ATOM 594 N N . GLU A 1 79 ? 45.718 0.771 -3.510 1.00 69.38 79 GLU A N 1
ATOM 595 C CA . GLU A 1 79 ? 44.283 0.644 -3.265 1.00 69.38 79 GLU A CA 1
ATOM 596 C C . GLU A 1 79 ? 43.778 1.810 -2.421 1.00 69.38 79 GLU A C 1
ATOM 598 O O . GLU A 1 79 ? 44.431 2.242 -1.469 1.00 69.38 79 GLU A O 1
ATOM 603 N N . TYR A 1 80 ? 42.604 2.334 -2.768 1.00 71.62 80 TYR A N 1
ATOM 604 C CA . TYR A 1 80 ? 41.992 3.410 -1.997 1.00 71.62 80 TYR A CA 1
ATOM 605 C C . TYR A 1 80 ? 40.484 3.496 -2.185 1.00 71.62 80 TYR A C 1
ATOM 607 O O . TYR A 1 80 ? 39.905 2.961 -3.136 1.00 71.62 80 TYR A O 1
ATOM 615 N N . TRP A 1 81 ? 39.869 4.211 -1.249 1.00 74.44 81 TRP A N 1
ATOM 616 C CA . TRP A 1 81 ? 38.496 4.678 -1.275 1.00 74.44 81 TRP A CA 1
ATOM 617 C C . TRP A 1 81 ? 38.476 6.200 -1.101 1.00 74.44 81 TRP A C 1
ATOM 619 O O . TRP A 1 81 ? 38.929 6.721 -0.076 1.00 74.44 81 TRP A O 1
ATOM 629 N N . ILE A 1 82 ? 37.917 6.923 -2.076 1.00 75.56 82 ILE A N 1
ATOM 630 C CA . ILE A 1 82 ? 37.696 8.370 -1.952 1.00 75.56 82 ILE A CA 1
ATOM 631 C C . ILE A 1 82 ? 36.652 8.633 -0.872 1.00 75.56 82 ILE A C 1
ATOM 633 O O . ILE A 1 82 ? 35.554 8.081 -0.896 1.00 75.56 82 ILE A O 1
ATOM 637 N N . ALA A 1 83 ? 36.970 9.549 0.040 1.00 73.12 83 ALA A N 1
ATOM 638 C CA . ALA A 1 83 ? 36.056 10.024 1.069 1.00 73.12 83 ALA A CA 1
ATOM 639 C C . ALA A 1 83 ? 34.688 10.414 0.488 1.00 73.12 83 ALA A C 1
ATOM 641 O O . ALA A 1 83 ? 34.597 11.274 -0.394 1.00 73.12 83 ALA A O 1
ATOM 642 N N . LEU A 1 84 ? 33.601 9.862 1.034 1.00 64.75 84 LEU A N 1
ATOM 643 C CA . LEU A 1 84 ? 32.251 10.208 0.573 1.00 64.75 84 LEU A CA 1
ATOM 644 C C . LEU A 1 84 ? 31.947 11.710 0.747 1.00 64.75 84 LEU A C 1
ATOM 646 O O . LEU A 1 84 ? 31.246 12.305 -0.068 1.00 64.75 84 LEU A O 1
ATOM 650 N N . SER A 1 85 ? 32.534 12.337 1.773 1.00 61.72 85 SER A N 1
ATOM 651 C CA . SER A 1 85 ? 32.449 13.785 2.029 1.00 61.72 85 SER A CA 1
ATOM 652 C C . SER A 1 85 ? 33.033 14.660 0.909 1.00 61.72 85 SER A C 1
ATOM 654 O O . SER A 1 85 ? 32.653 15.828 0.775 1.00 61.72 85 SER A O 1
ATOM 656 N N . ILE A 1 86 ? 33.935 14.094 0.103 1.00 64.62 86 ILE A N 1
ATOM 657 C CA . ILE A 1 86 ? 34.525 14.717 -1.083 1.00 64.62 86 ILE A CA 1
ATOM 658 C C . ILE A 1 86 ? 33.735 14.304 -2.329 1.00 64.62 86 ILE A C 1
ATOM 660 O O . ILE A 1 86 ? 33.400 15.163 -3.142 1.00 64.62 86 ILE A O 1
ATOM 664 N N . ALA A 1 87 ? 33.353 13.025 -2.438 1.00 63.50 87 ALA A N 1
ATOM 665 C CA . ALA A 1 87 ? 32.587 12.495 -3.568 1.00 63.50 87 ALA A CA 1
ATOM 666 C C . ALA A 1 87 ? 31.251 13.228 -3.800 1.00 63.50 87 ALA A C 1
ATOM 668 O O . ALA A 1 87 ? 30.856 13.470 -4.937 1.00 63.50 87 ALA A O 1
ATOM 669 N N . GLN A 1 88 ? 30.585 13.658 -2.726 1.00 59.97 88 GLN A N 1
ATOM 670 C CA . GLN A 1 88 ? 29.338 14.432 -2.789 1.00 59.97 88 GLN A CA 1
ATOM 671 C C . GLN A 1 88 ? 29.495 15.846 -3.383 1.00 59.97 88 GLN A C 1
ATOM 673 O O . GLN A 1 88 ? 28.495 16.504 -3.655 1.00 59.97 88 GLN A O 1
ATOM 678 N N . ARG A 1 89 ? 30.727 16.342 -3.563 1.00 63.09 89 ARG A N 1
ATOM 679 C CA . ARG A 1 89 ? 31.016 17.704 -4.055 1.00 63.09 89 ARG A CA 1
ATOM 680 C C . ARG A 1 89 ? 31.279 17.763 -5.561 1.00 63.09 89 ARG A C 1
ATOM 682 O O . ARG A 1 89 ? 31.555 18.839 -6.096 1.00 63.09 89 ARG A O 1
ATOM 689 N N . PHE A 1 90 ? 31.199 16.625 -6.245 1.00 59.31 90 PHE A N 1
ATOM 690 C CA . PHE A 1 90 ? 31.295 16.543 -7.697 1.00 59.31 90 PHE A CA 1
ATOM 691 C C . PHE A 1 90 ? 29.933 16.853 -8.337 1.00 59.31 90 PHE A C 1
ATOM 693 O O . PHE A 1 90 ? 28.911 16.301 -7.943 1.00 59.31 90 PHE A O 1
ATOM 700 N N . ILE A 1 91 ? 29.916 17.772 -9.311 1.00 42.91 91 ILE A N 1
ATOM 701 C CA . ILE A 1 91 ? 28.686 18.279 -9.954 1.00 42.91 91 ILE A CA 1
ATOM 702 C C . ILE A 1 91 ? 28.091 17.235 -10.917 1.00 42.91 91 ILE A C 1
ATOM 704 O O . ILE A 1 91 ? 26.872 17.117 -11.023 1.00 42.91 91 ILE A O 1
ATOM 708 N N . VAL A 1 92 ? 28.947 16.465 -11.596 1.00 43.78 92 VAL A N 1
ATOM 709 C CA . VAL A 1 92 ? 28.593 15.320 -12.447 1.00 43.78 92 VAL A CA 1
ATOM 710 C C . VAL A 1 92 ? 29.653 14.256 -12.212 1.00 43.78 92 VAL A C 1
ATOM 712 O O . VAL A 1 92 ? 30.811 14.451 -12.570 1.00 43.78 92 VAL A O 1
ATOM 715 N N . VAL A 1 93 ? 29.286 13.145 -11.576 1.00 47.88 93 VAL A N 1
ATOM 716 C CA . VAL A 1 93 ? 30.259 12.096 -11.254 1.00 47.88 93 VAL A CA 1
ATOM 717 C C . VAL A 1 93 ? 30.132 10.973 -12.268 1.00 47.88 93 VAL A C 1
ATOM 719 O O . VAL A 1 93 ? 29.178 10.197 -12.236 1.00 47.88 93 VAL A O 1
ATOM 722 N N . ARG A 1 94 ? 31.099 10.917 -13.185 1.00 45.78 94 ARG A N 1
ATOM 723 C CA . ARG A 1 94 ? 31.345 9.768 -14.053 1.00 45.78 94 ARG A CA 1
ATOM 724 C C . ARG A 1 94 ? 32.348 8.869 -13.352 1.00 45.78 94 ARG A C 1
ATOM 726 O O . ARG A 1 94 ? 33.535 9.190 -13.270 1.00 45.78 94 ARG A O 1
ATOM 733 N N . LEU A 1 95 ? 31.835 7.782 -12.785 1.00 47.84 95 LEU A N 1
ATOM 734 C CA . LEU A 1 95 ? 32.582 6.904 -11.896 1.00 47.84 95 LEU A CA 1
ATOM 735 C C . LEU A 1 95 ? 32.830 5.558 -12.553 1.00 47.84 95 LEU A C 1
ATOM 737 O O . LEU A 1 95 ? 31.894 4.895 -13.002 1.00 47.84 95 LEU A O 1
ATOM 741 N N . LEU A 1 96 ? 34.106 5.180 -12.582 1.00 44.69 96 LEU A N 1
ATOM 742 C CA . LEU A 1 96 ? 34.565 3.900 -13.096 1.00 44.69 96 LEU A CA 1
ATOM 743 C C . LEU A 1 96 ? 35.044 3.052 -11.917 1.00 44.69 96 LEU A C 1
ATOM 745 O O . LEU A 1 96 ? 35.905 3.485 -11.150 1.00 44.69 96 LEU A O 1
ATOM 749 N N . PHE A 1 97 ? 34.476 1.857 -11.768 1.00 45.88 97 PHE A N 1
ATOM 750 C CA . PHE A 1 97 ? 34.985 0.831 -10.859 1.00 45.88 97 PHE A CA 1
ATOM 751 C C . PHE A 1 97 ? 35.701 -0.232 -11.694 1.00 45.88 97 PHE A C 1
ATOM 753 O O . PHE A 1 97 ? 35.040 -1.137 -12.212 1.00 45.88 97 PHE A O 1
ATOM 760 N N . PRO A 1 98 ? 37.028 -0.145 -11.871 1.00 43.44 98 PRO A N 1
ATOM 761 C CA . PRO A 1 98 ? 37.765 -1.218 -12.507 1.00 43.44 98 PRO A CA 1
ATOM 762 C C . PRO A 1 98 ? 37.967 -2.341 -11.486 1.00 43.44 98 PRO A C 1
ATOM 764 O O . PRO A 1 98 ? 38.849 -2.285 -10.635 1.00 43.44 98 PRO A O 1
ATOM 767 N N . VAL A 1 99 ? 37.146 -3.385 -11.573 1.00 45.25 99 VAL A N 1
ATOM 768 C CA . VAL A 1 99 ? 37.471 -4.693 -10.992 1.00 45.25 99 VAL A CA 1
ATOM 769 C C . VAL A 1 99 ? 37.901 -5.570 -12.159 1.00 45.25 99 VAL A C 1
ATOM 771 O O . VAL A 1 99 ? 37.189 -5.633 -13.155 1.00 45.25 99 VAL A O 1
ATOM 774 N N . GLN A 1 100 ? 39.076 -6.204 -12.086 1.00 38.88 100 GLN A N 1
ATOM 775 C CA . GLN A 1 100 ? 39.676 -6.927 -13.220 1.00 38.88 100 GLN A CA 1
ATOM 776 C C . GLN A 1 100 ? 38.683 -7.874 -13.932 1.00 38.88 100 GLN A C 1
ATOM 778 O O . GLN A 1 100 ? 38.473 -9.008 -13.482 1.00 38.88 100 GLN A O 1
ATOM 783 N N . GLY A 1 101 ? 38.142 -7.407 -15.068 1.00 37.41 101 GLY A N 1
ATOM 784 C CA . GLY A 1 101 ? 37.225 -8.129 -15.957 1.00 37.41 101 GLY A CA 1
ATOM 785 C C . GLY A 1 101 ? 35.776 -7.619 -16.015 1.00 37.41 101 GLY A C 1
ATOM 786 O O . GLY A 1 101 ? 35.025 -8.131 -16.836 1.00 37.41 101 GLY A O 1
ATOM 787 N N . ILE A 1 102 ? 35.363 -6.643 -15.196 1.00 37.16 102 ILE A N 1
ATOM 788 C CA . ILE A 1 102 ? 34.022 -6.031 -15.257 1.00 37.16 102 ILE A CA 1
ATOM 789 C C . ILE A 1 102 ? 34.153 -4.518 -15.048 1.00 37.16 102 ILE A C 1
ATOM 791 O O . ILE A 1 102 ? 34.557 -4.067 -13.976 1.00 37.16 102 ILE A O 1
ATOM 795 N N . THR A 1 103 ? 33.781 -3.734 -16.059 1.00 37.38 103 THR A N 1
ATOM 796 C CA . THR A 1 103 ? 33.667 -2.273 -15.953 1.00 37.38 103 THR A CA 1
ATOM 797 C C . THR A 1 103 ? 32.243 -1.941 -15.511 1.00 37.38 103 THR A C 1
ATOM 799 O O . THR A 1 103 ? 31.310 -2.046 -16.302 1.00 37.38 103 THR A O 1
ATOM 802 N N . ALA A 1 104 ? 32.047 -1.581 -14.240 1.00 39.62 104 ALA A N 1
ATOM 803 C CA . ALA A 1 104 ? 30.746 -1.118 -13.754 1.00 39.62 104 ALA A CA 1
ATOM 804 C C . ALA A 1 104 ? 30.657 0.410 -13.874 1.00 39.62 104 ALA A C 1
ATOM 806 O O . ALA A 1 104 ? 31.508 1.132 -13.345 1.00 39.62 104 ALA A O 1
ATOM 807 N N . LEU A 1 105 ? 29.625 0.890 -14.573 1.00 39.47 105 LEU A N 1
ATOM 808 C CA . LEU A 1 105 ? 29.322 2.312 -14.715 1.00 39.47 105 LEU A CA 1
ATOM 809 C C . LEU A 1 105 ? 28.427 2.783 -13.572 1.00 39.47 105 LEU A C 1
ATOM 811 O O . LEU A 1 105 ? 27.394 2.171 -13.292 1.00 39.47 105 LEU A O 1
ATOM 815 N N . TYR A 1 106 ? 28.782 3.914 -12.965 1.00 38.28 106 TYR A N 1
ATOM 816 C CA . TYR A 1 106 ? 27.887 4.638 -12.071 1.00 38.28 106 TYR A CA 1
ATOM 817 C C . TYR A 1 106 ? 27.763 6.092 -12.536 1.00 38.28 106 TYR A C 1
ATOM 819 O O . TYR A 1 106 ? 28.745 6.837 -12.555 1.00 38.28 106 TYR A O 1
ATOM 827 N N . GLU A 1 107 ? 26.549 6.490 -12.923 1.00 31.48 107 GLU A N 1
ATOM 828 C CA . GLU A 1 107 ? 26.198 7.876 -13.238 1.00 31.48 107 GLU A CA 1
ATOM 829 C C . GLU A 1 107 ? 25.245 8.381 -12.153 1.00 31.48 107 GLU A C 1
ATOM 831 O O . GLU A 1 107 ? 24.094 7.950 -12.062 1.00 31.48 107 GLU A O 1
ATOM 836 N N . GLN A 1 108 ? 25.735 9.269 -11.284 1.00 31.52 108 GLN A N 1
ATOM 837 C CA . GLN A 1 108 ? 24.891 9.857 -10.250 1.00 31.52 108 GLN A CA 1
ATOM 838 C C . GLN A 1 108 ? 24.238 11.138 -10.773 1.00 31.52 108 GLN A C 1
ATOM 840 O O . GLN A 1 108 ? 24.865 12.194 -10.844 1.00 31.52 108 GLN A O 1
ATOM 845 N N . LYS A 1 109 ? 22.944 11.056 -11.086 1.00 27.92 109 LYS A N 1
ATOM 846 C CA . LYS A 1 109 ? 22.035 12.207 -11.088 1.00 27.92 109 LYS A CA 1
ATOM 847 C C . LYS A 1 109 ? 20.982 11.922 -10.022 1.00 27.92 109 LYS A C 1
ATOM 849 O O . LYS A 1 109 ? 20.473 10.807 -9.969 1.00 27.92 109 LYS A O 1
ATOM 854 N N . TYR A 1 110 ? 20.762 12.885 -9.125 1.00 30.25 110 TYR A N 1
ATOM 855 C CA . TYR A 1 110 ? 19.931 12.785 -7.918 1.00 30.25 110 TYR A CA 1
ATOM 856 C C . TYR A 1 110 ? 18.789 11.751 -8.020 1.00 30.25 110 TYR A C 1
ATOM 858 O O . TYR A 1 110 ? 17.966 11.800 -8.932 1.00 30.25 110 TYR A O 1
ATOM 866 N N . THR A 1 111 ? 18.733 10.846 -7.034 1.00 24.77 111 THR A N 1
ATOM 867 C CA . THR A 1 111 ? 17.640 9.885 -6.774 1.00 24.77 111 THR A CA 1
ATOM 868 C C . THR A 1 111 ? 17.353 8.825 -7.853 1.00 24.77 111 THR A C 1
ATOM 870 O O . THR A 1 111 ? 16.237 8.736 -8.340 1.00 24.77 111 THR A O 1
ATOM 873 N N . SER A 1 112 ? 18.303 7.941 -8.178 1.00 23.92 112 SER A N 1
ATOM 874 C CA . SER A 1 112 ? 18.032 6.494 -8.367 1.00 23.92 112 SER A CA 1
ATOM 875 C C . SER A 1 112 ? 19.337 5.705 -8.532 1.00 23.92 112 SER A C 1
ATOM 877 O O . SER A 1 112 ? 20.309 6.211 -9.086 1.00 23.92 112 SER A O 1
ATOM 879 N N . PHE A 1 113 ? 19.365 4.471 -8.022 1.00 29.23 113 PHE A N 1
ATOM 880 C CA . PHE A 1 113 ? 20.459 3.518 -8.222 1.00 29.23 113 PHE A CA 1
ATOM 881 C C . PHE A 1 113 ? 20.153 2.677 -9.465 1.00 29.23 113 PHE A C 1
ATOM 883 O O . PHE A 1 113 ? 19.140 1.980 -9.485 1.00 29.23 113 PHE A O 1
ATOM 890 N N . LYS A 1 114 ? 21.015 2.718 -10.487 1.00 25.30 114 LYS A N 1
ATOM 891 C CA . LYS A 1 114 ? 20.929 1.825 -11.650 1.00 25.30 114 LYS A CA 1
ATOM 892 C C . LYS A 1 114 ? 22.293 1.177 -11.880 1.00 25.30 114 LYS A C 1
ATOM 894 O O . LYS A 1 114 ? 23.259 1.861 -12.196 1.00 25.30 114 LYS A O 1
ATOM 899 N N . LEU A 1 115 ? 22.364 -0.130 -11.642 1.00 27.12 115 LEU A N 1
ATOM 900 C CA . LEU A 1 115 ? 23.538 -0.965 -11.888 1.00 27.12 115 LEU A CA 1
ATOM 901 C C . LEU A 1 115 ? 23.426 -1.433 -13.339 1.00 27.12 115 LEU A C 1
ATOM 903 O O . LEU A 1 115 ? 22.498 -2.164 -13.672 1.00 27.12 115 LEU A O 1
ATOM 907 N N . ILE A 1 116 ? 24.293 -0.937 -14.216 1.00 25.73 116 ILE A N 1
ATOM 908 C CA . ILE A 1 116 ? 24.292 -1.319 -15.628 1.00 25.73 116 ILE A CA 1
ATOM 909 C C . ILE A 1 116 ? 25.543 -2.164 -15.863 1.00 25.73 116 ILE A C 1
ATOM 911 O O . ILE A 1 116 ? 26.658 -1.651 -15.773 1.00 25.73 116 ILE A O 1
ATOM 915 N N . SER A 1 117 ? 25.360 -3.456 -16.145 1.00 23.47 117 SER A N 1
ATOM 916 C CA . SER A 1 117 ? 26.411 -4.290 -16.728 1.00 23.47 117 SER A CA 1
ATOM 917 C C . SER A 1 117 ? 26.319 -4.208 -18.247 1.00 23.47 117 SER A C 1
ATOM 919 O O . SER A 1 117 ? 25.264 -4.506 -18.802 1.00 23.47 117 SER A O 1
ATOM 921 N N . PHE A 1 118 ? 27.416 -3.861 -18.913 1.00 31.05 118 PHE A N 1
ATOM 922 C CA . PHE A 1 118 ? 27.579 -4.103 -20.345 1.00 31.05 118 PHE A CA 1
ATOM 923 C C . PHE A 1 118 ? 28.768 -5.039 -20.550 1.00 31.05 118 PHE A C 1
ATOM 925 O O . PHE A 1 118 ? 29.857 -4.797 -20.029 1.00 31.05 118 PHE A O 1
ATOM 932 N N . CYS A 1 119 ? 28.526 -6.120 -21.286 1.00 30.45 119 CYS A N 1
ATOM 933 C CA . CYS A 1 119 ? 29.563 -6.900 -21.943 1.00 30.45 119 CYS A CA 1
ATOM 934 C C . CYS A 1 119 ? 29.785 -6.258 -23.316 1.00 30.45 119 CYS A C 1
ATOM 936 O O . CYS A 1 119 ? 28.797 -6.017 -24.000 1.00 30.45 119 CYS A O 1
ATOM 938 N N . ASP A 1 120 ? 31.033 -5.944 -23.671 1.00 25.70 120 ASP A N 1
ATOM 939 C CA . ASP A 1 120 ? 31.567 -6.289 -24.994 1.00 25.70 120 ASP A CA 1
ATOM 940 C C . ASP A 1 120 ? 33.091 -6.090 -25.096 1.00 25.70 120 ASP A C 1
ATOM 942 O O . ASP A 1 120 ? 33.664 -5.091 -24.653 1.00 25.70 120 ASP A O 1
ATOM 946 N N . ASP A 1 121 ? 33.703 -7.123 -25.680 1.00 30.05 121 ASP A N 1
ATOM 947 C CA . ASP A 1 121 ? 34.920 -7.199 -26.493 1.00 30.05 121 ASP A CA 1
ATOM 948 C C . ASP A 1 121 ? 36.161 -6.371 -26.120 1.00 30.05 121 ASP A C 1
ATOM 950 O O . ASP A 1 121 ? 36.486 -5.363 -26.748 1.00 30.05 121 ASP A O 1
ATOM 954 N N . VAL A 1 122 ? 37.007 -6.923 -25.238 1.00 28.95 122 VAL A N 1
ATOM 955 C CA . VAL A 1 122 ? 38.462 -6.696 -25.320 1.00 28.95 122 VAL A CA 1
ATOM 956 C C . VAL A 1 122 ? 39.219 -8.011 -25.129 1.00 28.95 122 VAL A C 1
ATOM 958 O O . VAL A 1 122 ? 39.138 -8.660 -24.089 1.00 28.95 122 VAL A O 1
ATOM 961 N N . LYS A 1 123 ? 39.977 -8.368 -26.173 1.00 27.55 123 LYS A N 1
ATOM 962 C CA . LYS A 1 123 ? 40.883 -9.517 -26.319 1.00 27.55 123 LYS A CA 1
ATOM 963 C C . LYS A 1 123 ? 41.437 -10.091 -25.011 1.00 27.55 123 LYS A C 1
ATOM 965 O O . LYS A 1 123 ? 42.264 -9.507 -24.310 1.00 27.55 123 LYS A O 1
ATOM 970 N N . GLN A 1 124 ? 41.021 -11.324 -24.792 1.00 32.84 124 GLN A N 1
ATOM 971 C CA . GLN A 1 124 ? 41.377 -12.235 -23.727 1.00 32.84 124 GLN A CA 1
ATOM 972 C C . GLN A 1 124 ? 42.692 -12.945 -24.069 1.00 32.84 124 GLN A C 1
ATOM 974 O O . GLN A 1 124 ? 42.680 -13.935 -24.787 1.00 32.84 124 GLN A O 1
ATOM 979 N N . GLU A 1 125 ? 43.835 -12.456 -23.575 1.00 31.34 125 GLU A N 1
ATOM 980 C CA . GLU A 1 125 ? 45.084 -13.227 -23.742 1.00 31.34 125 GLU A CA 1
ATOM 981 C C . GLU A 1 125 ? 46.129 -13.101 -22.623 1.00 31.34 125 GLU A C 1
ATOM 983 O O . GLU A 1 125 ? 47.265 -13.536 -22.787 1.00 31.34 125 GLU A O 1
ATOM 988 N N . ARG A 1 126 ? 45.798 -12.558 -21.439 1.00 28.94 126 ARG A N 1
ATOM 989 C CA . ARG A 1 126 ? 46.793 -12.538 -20.343 1.00 28.94 126 ARG A CA 1
ATOM 990 C C . ARG A 1 126 ? 46.266 -12.527 -18.905 1.00 28.94 126 ARG A C 1
ATOM 992 O O . ARG A 1 126 ? 46.910 -11.964 -18.028 1.00 28.94 126 ARG A O 1
ATOM 999 N N . ILE A 1 127 ? 45.130 -13.172 -18.631 1.00 30.61 127 ILE A N 1
ATOM 1000 C CA . ILE A 1 127 ? 44.637 -13.365 -17.249 1.00 30.61 127 ILE A CA 1
ATOM 1001 C C . ILE A 1 127 ? 44.308 -14.844 -17.009 1.00 30.61 127 ILE A C 1
ATOM 1003 O O . ILE A 1 127 ? 43.210 -15.221 -16.615 1.00 30.61 127 ILE A O 1
ATOM 1007 N N . THR A 1 128 ? 45.287 -15.711 -17.248 1.00 32.50 128 THR A N 1
ATOM 1008 C CA . THR A 1 128 ? 45.246 -17.121 -16.847 1.00 32.50 128 THR A CA 1
ATOM 1009 C C . THR A 1 128 ? 46.199 -17.280 -15.668 1.00 32.50 128 THR A C 1
ATOM 1011 O O . THR A 1 128 ? 47.356 -17.609 -15.90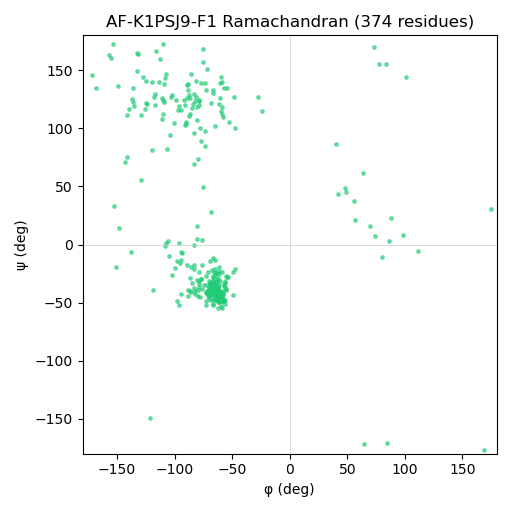1 1.00 32.50 128 THR A O 1
ATOM 1014 N N . LYS A 1 129 ? 45.761 -16.957 -14.430 1.00 34.59 129 LYS A N 1
ATOM 1015 C CA . LYS A 1 129 ? 46.339 -17.466 -13.149 1.00 34.59 129 LYS A CA 1
ATOM 1016 C C . LYS A 1 129 ? 45.777 -16.877 -11.835 1.00 34.59 129 LYS A C 1
ATOM 1018 O O . LYS A 1 129 ? 46.482 -16.861 -10.836 1.00 34.59 129 LYS A O 1
ATOM 1023 N N . LEU A 1 130 ? 44.510 -16.470 -11.759 1.00 35.62 130 LEU A N 1
ATOM 1024 C CA . LEU A 1 130 ? 43.859 -16.240 -10.455 1.00 35.62 130 LEU A CA 1
ATOM 1025 C C . LEU A 1 130 ? 42.586 -17.079 -10.376 1.00 35.62 130 LEU A C 1
ATOM 1027 O O . LEU A 1 130 ? 41.728 -16.993 -11.254 1.00 35.62 130 LEU A O 1
ATOM 1031 N N . LYS A 1 131 ? 42.513 -17.952 -9.363 1.00 38.16 131 LYS A N 1
ATOM 1032 C CA . LYS A 1 131 ? 41.416 -18.906 -9.170 1.00 38.16 131 LYS A CA 1
ATOM 1033 C C . LYS A 1 131 ? 40.101 -18.140 -9.003 1.00 38.16 131 LYS A C 1
ATOM 1035 O O . LYS A 1 131 ? 39.971 -17.280 -8.137 1.00 38.16 131 LYS A O 1
ATOM 1040 N N . VAL A 1 132 ? 39.120 -18.505 -9.827 1.00 39.31 132 VAL A N 1
ATOM 1041 C CA . VAL A 1 132 ? 37.740 -17.982 -9.872 1.00 39.31 132 VAL A CA 1
ATOM 1042 C C . VAL A 1 132 ? 37.065 -17.942 -8.485 1.00 39.31 132 VAL A C 1
ATOM 1044 O O . VAL A 1 132 ? 36.192 -17.114 -8.241 1.00 39.31 132 VAL A O 1
ATOM 1047 N N . THR A 1 133 ? 37.523 -18.762 -7.539 1.00 32.81 133 THR A N 1
ATOM 1048 C CA . THR A 1 133 ? 36.995 -18.877 -6.175 1.00 32.81 133 THR A CA 1
ATOM 1049 C C . THR A 1 133 ? 37.268 -17.656 -5.278 1.00 32.81 133 THR A C 1
ATOM 1051 O O . THR A 1 133 ? 36.404 -17.284 -4.487 1.00 32.81 133 THR A O 1
ATOM 1054 N N . GLU A 1 134 ? 38.405 -16.961 -5.412 1.00 35.53 134 GLU A N 1
ATOM 1055 C CA . GLU A 1 134 ? 38.703 -15.768 -4.586 1.00 35.53 134 GLU A CA 1
ATOM 1056 C C . GLU A 1 134 ? 37.971 -14.511 -5.088 1.00 35.53 134 GLU A C 1
ATOM 1058 O O . GLU A 1 134 ? 37.503 -13.700 -4.288 1.00 35.53 134 GLU A O 1
ATOM 1063 N N . LYS A 1 135 ? 37.776 -14.390 -6.410 1.00 38.50 135 LYS A N 1
ATOM 1064 C CA . LYS A 1 135 ? 37.056 -13.266 -7.041 1.00 38.50 135 LYS A CA 1
ATOM 1065 C C . LYS A 1 135 ? 35.564 -13.241 -6.688 1.00 38.50 135 LYS A C 1
ATOM 1067 O O . LYS A 1 135 ? 34.999 -12.167 -6.494 1.00 38.50 135 LYS A O 1
ATOM 1072 N N . LEU A 1 136 ? 34.944 -14.415 -6.551 1.00 37.19 136 LEU A N 1
ATOM 1073 C CA . LEU A 1 136 ? 33.543 -14.546 -6.145 1.00 37.19 136 LEU A CA 1
ATOM 1074 C C . LEU A 1 136 ? 33.345 -14.194 -4.659 1.00 37.19 136 LEU A C 1
ATOM 1076 O O . LEU A 1 136 ? 32.358 -13.557 -4.298 1.00 37.19 136 LEU A O 1
ATOM 1080 N N . THR A 1 137 ? 34.324 -14.524 -3.809 1.00 33.97 137 THR A N 1
ATOM 1081 C CA . THR A 1 137 ? 34.256 -14.313 -2.354 1.00 33.97 137 THR A CA 1
ATOM 1082 C C . THR A 1 137 ? 34.210 -12.828 -1.983 1.00 33.97 137 THR A C 1
ATOM 1084 O O . THR A 1 137 ? 33.490 -12.454 -1.069 1.00 33.97 137 THR A O 1
ATOM 1087 N N . ILE A 1 138 ? 34.896 -11.950 -2.721 1.00 39.84 138 ILE A N 1
ATOM 1088 C CA . ILE A 1 138 ? 35.000 -10.515 -2.394 1.00 39.84 138 ILE A CA 1
ATOM 1089 C C . ILE A 1 138 ? 33.742 -9.720 -2.795 1.00 39.84 138 ILE A C 1
ATOM 1091 O O . ILE A 1 138 ? 33.329 -8.822 -2.059 1.00 39.84 138 ILE A O 1
ATOM 1095 N N . ILE A 1 139 ? 33.111 -10.065 -3.926 1.00 41.34 139 ILE A N 1
ATOM 1096 C CA . ILE A 1 139 ? 31.817 -9.494 -4.352 1.00 41.34 139 ILE A CA 1
ATOM 1097 C C . ILE A 1 139 ? 30.697 -10.000 -3.438 1.00 41.34 139 ILE A C 1
ATOM 1099 O O . ILE A 1 139 ? 29.846 -9.221 -3.008 1.00 41.34 139 ILE A O 1
ATOM 1103 N N . LEU A 1 140 ? 30.738 -11.285 -3.065 1.00 39.81 140 LEU A N 1
ATOM 1104 C CA . LEU A 1 140 ? 29.875 -11.792 -2.008 1.00 39.81 140 LEU A CA 1
ATOM 1105 C C . LEU A 1 140 ? 30.150 -11.077 -0.687 1.00 39.81 140 LEU A C 1
ATOM 1107 O O . LEU A 1 140 ? 29.190 -10.705 -0.046 1.00 39.81 140 LEU A O 1
ATOM 1111 N N . GLN A 1 141 ? 31.389 -10.791 -0.279 1.00 40.59 141 GLN A N 1
ATOM 1112 C CA . GLN A 1 141 ? 31.668 -10.155 1.016 1.00 40.59 141 GLN A CA 1
ATOM 1113 C C . GLN A 1 141 ? 31.056 -8.750 1.134 1.00 40.59 141 GLN A C 1
ATOM 1115 O O . GLN A 1 141 ? 30.514 -8.414 2.183 1.00 40.59 141 GLN A O 1
ATOM 1120 N N . SER A 1 142 ? 31.103 -7.918 0.090 1.00 42.88 142 SER A N 1
ATOM 1121 C CA . SER A 1 142 ? 30.539 -6.558 0.126 1.00 42.88 142 SER A CA 1
ATOM 1122 C C . SER A 1 142 ? 29.006 -6.566 0.099 1.00 42.88 142 SER A C 1
ATOM 1124 O O . SER A 1 142 ? 28.374 -5.870 0.901 1.00 42.88 142 SER A O 1
ATOM 1126 N N . ILE A 1 143 ? 28.407 -7.424 -0.734 1.00 41.66 143 ILE A N 1
ATOM 1127 C CA . ILE A 1 143 ? 26.958 -7.661 -0.762 1.00 41.66 143 ILE A CA 1
ATOM 1128 C C . ILE A 1 143 ? 26.503 -8.305 0.551 1.00 41.66 143 ILE A C 1
ATOM 1130 O O . ILE A 1 143 ? 25.519 -7.858 1.118 1.00 41.66 143 ILE A O 1
ATOM 1134 N N . LEU A 1 144 ? 27.235 -9.275 1.101 1.00 39.78 144 LEU A N 1
ATOM 1135 C CA . LEU A 1 144 ? 26.960 -9.943 2.379 1.00 39.78 144 LEU A CA 1
ATOM 1136 C C . LEU A 1 144 ? 27.217 -9.046 3.590 1.00 39.78 144 LEU A C 1
ATOM 1138 O O . LEU A 1 144 ? 26.631 -9.295 4.632 1.00 39.78 144 LEU A O 1
ATOM 1142 N N . THR A 1 145 ? 28.049 -8.007 3.506 1.00 43.91 145 THR A N 1
ATOM 1143 C CA . THR A 1 145 ? 28.246 -7.067 4.628 1.00 43.91 145 THR A CA 1
ATOM 1144 C C . THR A 1 145 ? 27.091 -6.066 4.685 1.00 43.91 145 THR A C 1
ATOM 1146 O O . THR A 1 145 ? 26.493 -5.864 5.746 1.00 43.91 145 THR A O 1
ATOM 1149 N N . TYR A 1 146 ? 26.684 -5.515 3.534 1.00 43.31 146 TYR A N 1
ATOM 1150 C CA . TYR A 1 146 ? 25.495 -4.664 3.431 1.00 43.31 146 TYR A CA 1
ATOM 1151 C C . TYR A 1 146 ? 24.209 -5.464 3.691 1.00 43.31 146 TYR A C 1
ATOM 1153 O O . TYR A 1 146 ? 23.445 -5.141 4.603 1.00 43.31 146 TYR A O 1
ATOM 1161 N N . SER A 1 147 ? 24.030 -6.580 2.980 1.00 44.44 147 SER A N 1
ATOM 1162 C CA . SER A 1 147 ? 22.942 -7.538 3.181 1.00 44.44 147 SER A CA 1
ATOM 1163 C C . SER A 1 147 ? 23.011 -8.197 4.552 1.00 44.44 147 SER A C 1
ATOM 1165 O O . SER A 1 147 ? 21.977 -8.546 5.081 1.00 44.44 147 SER A O 1
ATOM 1167 N N . GLY A 1 148 ? 24.174 -8.356 5.178 1.00 54.03 148 GLY A N 1
ATOM 1168 C CA . GLY A 1 148 ? 24.299 -8.945 6.515 1.00 54.03 148 GLY A CA 1
ATOM 1169 C C . GLY A 1 148 ? 23.786 -8.006 7.597 1.00 54.03 148 GLY A C 1
ATOM 1170 O O . GLY A 1 148 ? 23.068 -8.436 8.498 1.00 54.03 148 GLY A O 1
ATOM 1171 N N . SER A 1 149 ? 24.070 -6.705 7.476 1.00 57.72 149 SER A N 1
ATOM 1172 C CA . SER A 1 149 ? 23.437 -5.692 8.325 1.00 57.72 149 SER A CA 1
ATOM 1173 C C . SER A 1 149 ? 21.931 -5.588 8.050 1.00 57.72 149 SER A C 1
ATOM 1175 O O . SER A 1 149 ? 21.153 -5.527 8.997 1.00 57.72 149 SER A O 1
ATOM 1177 N N . LEU A 1 150 ? 21.500 -5.667 6.786 1.00 55.72 150 LEU A N 1
ATOM 1178 C CA . LEU A 1 150 ? 20.090 -5.627 6.393 1.00 55.72 150 LEU A CA 1
ATOM 1179 C C . LEU A 1 150 ? 19.319 -6.866 6.881 1.00 55.72 150 LEU A C 1
ATOM 1181 O O . LEU A 1 150 ? 18.321 -6.724 7.569 1.00 55.72 150 LEU A O 1
ATOM 1185 N N . LEU A 1 151 ? 19.809 -8.075 6.615 1.00 66.31 151 LEU A N 1
ATOM 1186 C CA . LEU A 1 151 ? 19.220 -9.358 7.021 1.00 66.31 151 LEU A CA 1
ATOM 1187 C C . LEU A 1 151 ? 19.212 -9.538 8.540 1.00 66.31 151 LEU A C 1
ATOM 1189 O O . LEU A 1 151 ? 18.361 -10.246 9.065 1.00 66.31 151 LEU A O 1
ATOM 1193 N N . ARG A 1 152 ? 20.134 -8.896 9.266 1.00 74.56 152 ARG A N 1
ATOM 1194 C CA . ARG A 1 152 ? 20.152 -8.922 10.734 1.00 74.56 152 ARG A CA 1
ATOM 1195 C C . ARG A 1 152 ? 19.259 -7.851 11.349 1.00 74.56 152 ARG A C 1
ATOM 1197 O O . ARG A 1 152 ? 18.596 -8.121 12.349 1.00 74.56 152 ARG A O 1
ATOM 1204 N N . ASN A 1 153 ? 19.254 -6.642 10.793 1.00 80.62 153 ASN A N 1
ATOM 1205 C CA . ASN A 1 153 ? 18.529 -5.510 11.365 1.00 80.62 153 ASN A CA 1
ATOM 1206 C C . ASN A 1 153 ? 17.063 -5.477 10.928 1.00 80.62 153 ASN A C 1
ATOM 1208 O O . ASN A 1 153 ? 16.225 -5.097 11.737 1.00 80.62 153 ASN A O 1
ATOM 1212 N N . LEU A 1 154 ? 16.729 -5.919 9.713 1.00 81.69 154 LEU A N 1
ATOM 1213 C CA . LEU A 1 154 ? 15.361 -5.901 9.189 1.00 81.69 154 LEU A CA 1
ATOM 1214 C C . LEU A 1 154 ? 14.409 -6.789 10.011 1.00 81.69 154 LEU A C 1
ATOM 1216 O O . LEU A 1 154 ? 13.374 -6.277 10.438 1.00 81.69 154 LEU A O 1
ATOM 1220 N N . PRO A 1 155 ? 14.741 -8.054 10.352 1.00 83.81 155 PRO A N 1
ATOM 1221 C CA . PRO A 1 155 ? 13.872 -8.859 11.210 1.00 83.81 155 PRO A CA 1
ATOM 1222 C C . PRO A 1 155 ? 13.744 -8.277 12.621 1.00 83.81 155 PRO A C 1
ATOM 1224 O O . PRO A 1 155 ? 12.656 -8.279 13.188 1.00 83.81 155 PRO A O 1
ATOM 1227 N N . ARG A 1 156 ? 14.830 -7.727 13.185 1.00 80.31 156 ARG A N 1
ATOM 1228 C CA . ARG A 1 156 ? 14.815 -7.099 14.520 1.00 80.31 156 ARG A CA 1
ATOM 1229 C C . ARG A 1 156 ? 13.950 -5.844 14.553 1.00 80.31 156 ARG A C 1
ATOM 1231 O O . ARG A 1 156 ? 13.183 -5.664 15.492 1.00 80.31 156 ARG A O 1
ATOM 1238 N N . ALA A 1 157 ? 14.062 -5.006 13.526 1.00 87.00 157 ALA A N 1
ATOM 1239 C CA . ALA A 1 157 ? 13.240 -3.817 13.364 1.00 87.00 157 ALA A CA 1
ATOM 1240 C C . ALA A 1 157 ? 11.764 -4.190 13.198 1.00 87.00 157 ALA A C 1
ATOM 1242 O O . ALA A 1 157 ? 10.916 -3.566 13.827 1.00 87.00 157 ALA A O 1
ATOM 1243 N N . ASN A 1 158 ? 11.460 -5.240 12.426 1.00 86.81 158 ASN A N 1
ATOM 1244 C CA . ASN A 1 158 ? 10.089 -5.714 12.255 1.00 86.81 158 ASN A CA 1
ATOM 1245 C C . ASN A 1 158 ? 9.494 -6.235 13.574 1.00 86.81 158 ASN A C 1
ATOM 1247 O O . ASN A 1 158 ? 8.403 -5.827 13.954 1.00 86.81 158 ASN A O 1
ATOM 1251 N N . VAL A 1 159 ? 10.229 -7.070 14.320 1.00 90.62 159 VAL A N 1
ATOM 1252 C CA . VAL A 1 159 ? 9.771 -7.580 15.626 1.00 90.62 159 VAL A CA 1
ATOM 1253 C C . VAL A 1 159 ? 9.536 -6.435 16.614 1.00 90.62 159 VAL A C 1
ATOM 1255 O O . VAL A 1 159 ? 8.476 -6.374 17.234 1.00 90.62 159 VAL A O 1
ATOM 1258 N N . LEU A 1 160 ? 10.485 -5.501 16.736 1.00 93.31 160 LEU A N 1
ATOM 1259 C CA . LEU A 1 160 ? 10.336 -4.350 17.629 1.00 93.31 160 LEU A CA 1
ATOM 1260 C C . LEU A 1 160 ? 9.163 -3.452 17.208 1.00 93.31 160 LEU A C 1
ATOM 1262 O O . LEU A 1 160 ? 8.394 -3.015 18.061 1.00 93.31 160 LEU A O 1
ATOM 1266 N N . GLY A 1 161 ? 9.007 -3.210 15.904 1.00 94.19 161 GLY A N 1
ATOM 1267 C CA . GLY A 1 161 ? 7.922 -2.405 15.348 1.00 94.19 161 GLY A CA 1
ATOM 1268 C C . GLY A 1 161 ? 6.548 -3.012 15.621 1.00 94.19 161 GLY A C 1
ATOM 1269 O O . GLY A 1 161 ? 5.674 -2.328 16.148 1.00 94.19 161 GLY A O 1
ATOM 1270 N N . VAL A 1 162 ? 6.367 -4.306 15.338 1.00 93.75 162 VAL A N 1
ATOM 1271 C CA . VAL A 1 162 ? 5.098 -5.014 15.576 1.00 93.75 162 VAL A CA 1
ATOM 1272 C C . VAL A 1 162 ? 4.737 -5.022 17.063 1.00 93.75 162 VAL A C 1
ATOM 1274 O O . VAL A 1 162 ? 3.591 -4.738 17.411 1.00 93.75 162 VAL A O 1
ATOM 1277 N N . LEU A 1 163 ? 5.699 -5.289 17.953 1.00 95.31 163 LEU A N 1
ATOM 1278 C CA . LEU A 1 163 ? 5.457 -5.287 19.400 1.00 95.31 163 LEU A CA 1
ATOM 1279 C C . LEU A 1 163 ? 5.068 -3.900 19.920 1.00 95.31 163 LEU A C 1
ATOM 1281 O O . LEU A 1 163 ? 4.124 -3.780 20.700 1.00 95.31 163 LEU A O 1
ATOM 1285 N N . LEU A 1 164 ? 5.757 -2.854 19.463 1.00 96.44 164 LEU A N 1
ATOM 1286 C CA . LEU A 1 164 ? 5.466 -1.480 19.862 1.00 96.44 164 LEU A CA 1
ATOM 1287 C C . LEU A 1 164 ? 4.068 -1.046 19.406 1.00 96.44 164 LEU A C 1
ATOM 1289 O O . LEU A 1 164 ? 3.304 -0.513 20.208 1.00 96.44 164 LEU A O 1
ATOM 1293 N N . VAL A 1 165 ? 3.704 -1.318 18.149 1.00 96.75 165 VAL A N 1
ATOM 1294 C CA . VAL A 1 165 ? 2.372 -0.985 17.614 1.00 96.75 165 VAL A CA 1
ATOM 1295 C C . VAL A 1 165 ? 1.279 -1.759 18.350 1.00 96.75 165 VAL A C 1
ATOM 1297 O O . VAL A 1 165 ? 0.272 -1.172 18.740 1.00 96.75 165 VAL A O 1
ATOM 1300 N N . THR A 1 166 ? 1.499 -3.050 18.615 1.00 96.31 166 THR A N 1
ATOM 1301 C CA . THR A 1 166 ? 0.557 -3.876 19.387 1.00 96.31 166 THR A CA 1
ATOM 1302 C C . THR A 1 166 ? 0.357 -3.316 20.795 1.00 96.31 166 THR A C 1
ATOM 1304 O O . THR A 1 166 ? -0.777 -3.209 21.259 1.00 96.31 166 THR A O 1
ATOM 1307 N N . GLY A 1 167 ? 1.439 -2.894 21.458 1.00 97.50 167 GLY A N 1
ATOM 1308 C CA . GLY A 1 167 ? 1.371 -2.246 22.766 1.00 97.50 167 GLY A CA 1
ATOM 1309 C C . GLY A 1 167 ? 0.509 -0.985 22.739 1.00 97.50 167 GLY A C 1
ATOM 1310 O O . GLY A 1 167 ? -0.398 -0.853 23.559 1.00 97.50 167 GLY A O 1
ATOM 1311 N N . ILE A 1 168 ? 0.734 -0.099 21.763 1.00 96.81 168 ILE A N 1
ATOM 1312 C CA . ILE A 1 168 ? -0.064 1.125 21.587 1.00 96.81 168 ILE A CA 1
ATOM 1313 C C . ILE A 1 168 ? -1.541 0.783 21.367 1.00 96.81 168 ILE A C 1
ATOM 1315 O O . ILE A 1 168 ? -2.395 1.377 22.015 1.00 96.81 168 ILE A O 1
ATOM 1319 N N . TYR A 1 169 ? -1.859 -0.202 20.523 1.00 95.75 169 TYR A N 1
ATOM 1320 C CA . TYR A 1 169 ? -3.248 -0.607 20.279 1.00 95.75 169 TYR A CA 1
ATOM 1321 C C . TYR A 1 169 ? -3.941 -1.121 21.540 1.00 95.75 169 TYR A C 1
ATOM 1323 O O . TYR A 1 169 ? -5.085 -0.748 21.802 1.00 95.75 169 TYR A O 1
ATOM 1331 N N . VAL A 1 170 ? -3.261 -1.936 22.349 1.00 96.94 170 VAL A N 1
ATOM 1332 C CA . VAL A 1 170 ? -3.808 -2.412 23.626 1.00 96.94 170 VAL A CA 1
ATOM 1333 C C . VAL A 1 170 ? -4.026 -1.242 24.589 1.00 96.94 170 VAL A C 1
ATOM 1335 O O . VAL A 1 170 ? -5.110 -1.118 25.153 1.00 96.94 170 VAL A O 1
ATOM 1338 N N . LEU A 1 171 ? -3.046 -0.344 24.725 1.00 97.12 171 LEU A N 1
ATOM 1339 C CA . LEU A 1 171 ? -3.144 0.860 25.562 1.00 97.12 171 LEU A CA 1
ATOM 1340 C C . LEU A 1 171 ? -4.317 1.763 25.145 1.00 97.12 171 LEU A C 1
ATOM 1342 O O . LEU A 1 171 ? -5.068 2.229 26.001 1.00 97.12 171 LEU A O 1
ATOM 1346 N N . THR A 1 172 ? -4.516 1.976 23.842 1.00 94.50 172 THR A N 1
ATOM 1347 C CA . THR A 1 172 ? -5.641 2.760 23.317 1.00 94.50 172 THR A CA 1
ATOM 1348 C C . THR A 1 172 ? -6.985 2.097 23.628 1.00 94.50 172 THR A C 1
ATOM 1350 O O . THR A 1 172 ? -7.894 2.774 24.099 1.00 94.50 172 THR A O 1
ATOM 1353 N N . ASN A 1 173 ? -7.110 0.777 23.451 1.00 94.00 173 ASN A N 1
ATOM 1354 C CA . ASN A 1 173 ? -8.342 0.054 23.790 1.00 94.00 173 ASN A CA 1
ATOM 1355 C C . ASN A 1 173 ? -8.647 0.094 25.296 1.00 94.00 173 ASN A C 1
ATOM 1357 O O . ASN A 1 173 ? -9.798 0.293 25.681 1.00 94.00 173 ASN A O 1
ATOM 1361 N N . ILE A 1 174 ? -7.623 -0.032 26.149 1.00 96.06 174 ILE A N 1
ATOM 1362 C CA . ILE A 1 174 ? -7.771 0.138 27.603 1.00 96.06 174 ILE A CA 1
ATOM 1363 C C . ILE A 1 174 ? -8.285 1.547 27.919 1.00 96.06 174 ILE A C 1
ATOM 1365 O O . ILE A 1 174 ? -9.193 1.696 28.733 1.00 96.06 174 ILE A O 1
ATOM 1369 N N . SER A 1 175 ? -7.751 2.577 27.256 1.00 94.88 175 SER A N 1
ATOM 1370 C CA . SER A 1 175 ? -8.201 3.960 27.445 1.00 94.88 175 SER A CA 1
ATOM 1371 C C . SER A 1 175 ? -9.659 4.173 27.025 1.00 94.88 175 SER A C 1
ATOM 1373 O O . SER A 1 175 ? -10.403 4.833 27.747 1.00 94.88 175 SER A O 1
ATOM 1375 N N . TYR A 1 176 ? -10.092 3.587 25.905 1.00 93.81 176 TYR A N 1
ATOM 1376 C CA . TYR A 1 176 ? -11.486 3.668 25.461 1.00 93.81 176 TYR A CA 1
ATOM 1377 C C . TYR A 1 176 ? -12.442 2.988 26.437 1.00 93.81 176 TYR A C 1
ATOM 1379 O O . TYR A 1 176 ? -13.424 3.602 26.851 1.00 93.81 176 TYR A O 1
ATOM 1387 N N . LEU A 1 177 ? -12.128 1.765 26.866 1.00 94.31 177 LEU A N 1
ATOM 1388 C CA . LEU A 1 177 ? -12.964 1.020 27.809 1.00 94.31 177 LEU A CA 1
ATOM 1389 C C . LEU A 1 177 ? -13.025 1.680 29.191 1.00 94.31 177 LEU A C 1
ATOM 1391 O O . LEU A 1 177 ? -14.075 1.649 29.825 1.00 94.31 177 LEU A O 1
ATOM 1395 N N . ALA A 1 178 ? -11.935 2.300 29.651 1.00 94.75 178 ALA A N 1
ATOM 1396 C CA . ALA A 1 178 ? -11.903 2.993 30.938 1.00 94.75 178 ALA A CA 1
ATOM 1397 C C . ALA A 1 178 ? -12.812 4.235 30.982 1.00 94.75 178 ALA A C 1
ATOM 1399 O O . ALA A 1 178 ? -13.286 4.596 32.055 1.00 94.75 178 ALA A O 1
ATOM 1400 N N . VAL A 1 179 ? -13.042 4.888 29.837 1.00 93.50 179 VAL A N 1
ATOM 1401 C CA . VAL A 1 179 ? -13.827 6.131 29.748 1.00 93.50 179 VAL A CA 1
ATOM 1402 C C . VAL A 1 179 ? -15.271 5.869 29.325 1.00 93.50 179 VAL A C 1
ATOM 1404 O O . VAL A 1 179 ? -16.191 6.381 29.953 1.00 93.50 179 VAL A O 1
ATOM 1407 N N . LEU A 1 180 ? -15.475 5.088 28.262 1.00 91.94 180 LEU A N 1
ATOM 1408 C CA . LEU A 1 180 ? -16.790 4.881 27.641 1.00 91.94 180 LEU A CA 1
ATOM 1409 C C . LEU A 1 180 ? -17.501 3.617 28.151 1.00 91.94 180 LEU A C 1
ATOM 1411 O O . LEU A 1 180 ? -18.703 3.452 27.943 1.00 91.94 180 LEU A O 1
ATOM 1415 N N . GLY A 1 181 ? -16.772 2.703 28.800 1.00 93.19 181 GLY A N 1
ATOM 1416 C CA . GLY A 1 181 ? -17.283 1.376 29.135 1.00 93.19 181 GLY A CA 1
ATOM 1417 C C . GLY A 1 181 ? -17.591 0.528 27.895 1.00 93.19 181 GLY A C 1
ATOM 1418 O O . GLY A 1 181 ? -17.259 0.880 26.763 1.00 93.19 181 GLY A O 1
ATOM 1419 N N . THR A 1 182 ? -18.226 -0.626 28.102 1.00 91.94 182 THR A N 1
ATOM 1420 C CA . THR A 1 182 ? -18.587 -1.547 27.011 1.00 91.94 182 THR A CA 1
ATOM 1421 C C . THR A 1 182 ? -19.796 -1.068 26.214 1.00 91.94 182 THR A C 1
ATOM 1423 O O . THR A 1 182 ? -19.820 -1.217 24.998 1.00 91.94 182 THR A O 1
ATOM 1426 N N . GLU A 1 183 ? -20.793 -0.482 26.878 1.00 88.81 183 GLU A N 1
ATOM 1427 C CA . GLU A 1 183 ? -22.021 -0.028 26.213 1.00 88.81 183 GLU A CA 1
ATOM 1428 C C . GLU A 1 183 ? -21.783 1.212 25.345 1.00 88.81 183 GLU A C 1
ATOM 1430 O O . GLU A 1 183 ? -22.258 1.257 24.211 1.00 88.81 183 GLU A O 1
ATOM 1435 N N . GLY A 1 184 ? -20.993 2.181 25.829 1.00 87.31 184 GLY A N 1
ATOM 1436 C CA . GLY A 1 184 ? -20.614 3.353 25.036 1.00 87.31 184 GLY A CA 1
ATOM 1437 C C . GLY A 1 184 ? -19.814 2.964 23.792 1.00 87.31 184 GLY A C 1
ATOM 1438 O O . GLY A 1 184 ? -20.089 3.446 22.698 1.00 87.31 184 GLY A O 1
ATOM 1439 N N . LEU A 1 185 ? -18.892 2.003 23.924 1.00 90.06 185 LEU A N 1
ATOM 1440 C CA . LEU A 1 185 ? -18.072 1.533 22.806 1.00 90.06 185 LEU A CA 1
ATOM 1441 C C . LEU A 1 185 ? -18.889 0.854 21.694 1.00 90.06 185 LEU A C 1
ATOM 1443 O O . LEU A 1 185 ? -18.564 1.012 20.521 1.00 90.06 185 LEU A O 1
ATOM 1447 N N . LEU A 1 186 ? -19.928 0.092 22.051 1.00 90.00 186 LEU A N 1
ATOM 1448 C CA . LEU A 1 186 ? -20.753 -0.645 21.087 1.00 90.00 186 LEU A CA 1
ATOM 1449 C C . LEU A 1 186 ? -21.754 0.246 20.343 1.00 90.00 186 LEU A C 1
ATOM 1451 O O . LEU A 1 186 ? -22.101 -0.057 19.204 1.00 90.00 186 LEU A O 1
ATOM 1455 N N . ASN A 1 187 ? -22.212 1.327 20.975 1.00 90.81 187 ASN A N 1
ATOM 1456 C CA . ASN A 1 187 ? -23.183 2.246 20.381 1.00 90.81 187 ASN A CA 1
ATOM 1457 C C . ASN A 1 187 ? -22.525 3.377 19.578 1.00 90.81 187 ASN A C 1
ATOM 1459 O O . ASN A 1 187 ? -23.188 4.008 18.753 1.00 90.81 187 ASN A O 1
ATOM 1463 N N . SER A 1 188 ? -21.231 3.626 19.794 1.00 87.88 188 SER A N 1
ATOM 1464 C CA . SER A 1 188 ? -20.508 4.696 19.117 1.00 87.88 188 SER A CA 1
ATOM 1465 C C . SER A 1 188 ? -20.102 4.329 17.692 1.00 87.88 188 SER A C 1
ATOM 1467 O O . SER A 1 188 ? -19.338 3.390 17.465 1.00 87.88 188 SER A O 1
ATOM 1469 N N . SER A 1 189 ? -20.502 5.148 16.716 1.00 83.44 189 SER A N 1
ATOM 1470 C CA . SER A 1 189 ? -19.951 5.080 15.354 1.00 83.44 189 SER A CA 1
ATOM 1471 C C . SER A 1 189 ? -18.544 5.686 15.244 1.00 83.44 189 SER A C 1
ATOM 1473 O O . SER A 1 189 ? -17.847 5.450 14.257 1.00 83.44 189 SER A O 1
ATOM 1475 N N . ALA A 1 190 ? -18.124 6.498 16.222 1.00 87.94 190 ALA A N 1
ATOM 1476 C CA . ALA A 1 190 ? -16.866 7.242 16.205 1.00 87.94 190 ALA A CA 1
ATOM 1477 C C . ALA A 1 190 ? -16.237 7.316 17.607 1.00 87.94 190 ALA A C 1
ATOM 1479 O O . ALA A 1 190 ? -16.138 8.382 18.214 1.00 87.94 190 ALA A O 1
ATOM 1480 N N . VAL A 1 191 ? -15.737 6.174 18.082 1.00 90.62 191 VAL A N 1
ATOM 1481 C CA . VAL A 1 191 ? -15.190 5.978 19.439 1.00 90.62 191 VAL A CA 1
ATOM 1482 C C . VAL A 1 191 ? -14.181 7.055 19.857 1.00 90.62 191 VAL A C 1
ATOM 1484 O O . VAL A 1 191 ? -14.221 7.557 20.978 1.00 90.62 191 VAL A O 1
ATOM 1487 N N . ALA A 1 192 ? -13.270 7.439 18.957 1.00 88.88 192 ALA A N 1
ATOM 1488 C CA . ALA A 1 192 ? -12.240 8.434 19.257 1.00 88.88 192 ALA A CA 1
ATOM 1489 C C . ALA A 1 192 ? -12.810 9.845 19.501 1.00 88.88 192 ALA A C 1
ATOM 1491 O O . ALA A 1 192 ? -12.223 10.614 20.263 1.00 88.88 192 ALA A O 1
ATOM 1492 N N . LEU A 1 193 ? -13.933 10.185 18.857 1.00 88.75 193 LEU A N 1
ATOM 1493 C CA . LEU A 1 193 ? -14.605 11.470 19.039 1.00 88.75 193 LEU A CA 1
ATOM 1494 C C . LEU A 1 193 ? -15.294 11.520 20.402 1.00 88.75 193 LEU A C 1
ATOM 1496 O O . LEU A 1 193 ? -15.019 12.434 21.173 1.00 88.75 193 LEU A O 1
ATOM 1500 N N . GLU A 1 194 ? -16.109 10.513 20.724 1.00 89.44 194 GLU A N 1
ATOM 1501 C CA . GLU A 1 194 ? -16.804 10.434 22.017 1.00 89.44 194 GLU A CA 1
ATOM 1502 C C . GLU A 1 194 ? -15.822 10.391 23.190 1.00 89.44 194 GLU A C 1
ATOM 1504 O O . GLU A 1 194 ? -15.994 11.098 24.182 1.00 89.44 194 GLU A O 1
ATOM 1509 N N . TRP A 1 195 ? -14.725 9.640 23.053 1.00 91.62 195 TRP A N 1
ATOM 1510 C CA . TRP A 1 195 ? -13.641 9.665 24.033 1.00 91.62 195 TRP A CA 1
ATOM 1511 C C . TRP A 1 195 ? -13.062 11.080 24.214 1.00 91.62 195 TRP A C 1
ATOM 1513 O O . TRP A 1 195 ? -12.827 11.523 25.339 1.00 91.62 195 TRP A O 1
ATOM 1523 N N . GLY A 1 196 ? -12.860 11.813 23.114 1.00 89.94 196 GLY A N 1
ATOM 1524 C CA . GLY A 1 196 ? -12.356 13.186 23.133 1.00 89.94 196 GLY A CA 1
ATOM 1525 C C . GLY A 1 196 ? -13.318 14.175 23.790 1.00 89.94 196 GLY A C 1
ATOM 1526 O O . GLY A 1 196 ? -12.872 15.055 24.526 1.00 89.94 196 GLY A O 1
ATOM 1527 N N . GLU A 1 197 ? -14.622 14.020 23.570 1.00 89.94 197 GLU A N 1
ATOM 1528 C CA . GLU A 1 197 ? -15.661 14.841 24.202 1.00 89.94 197 GLU A CA 1
ATOM 1529 C C . GLU A 1 197 ? -15.687 14.655 25.717 1.00 89.94 197 GLU A C 1
ATOM 1531 O O . GLU A 1 197 ? -15.707 15.646 26.452 1.00 89.94 197 GLU A O 1
ATOM 1536 N N . VAL A 1 198 ? -15.588 13.408 26.187 1.00 89.88 198 VAL A N 1
ATOM 1537 C CA . VAL A 1 198 ? -15.602 13.094 27.622 1.00 89.88 198 VAL A CA 1
ATOM 1538 C C . VAL A 1 198 ? -14.312 13.541 28.320 1.00 89.88 198 VAL A C 1
ATOM 1540 O O . VAL A 1 198 ? -14.373 14.088 29.419 1.00 89.88 198 VAL A O 1
ATOM 1543 N N . VAL A 1 199 ? -13.139 13.341 27.705 1.00 91.31 199 VAL A N 1
ATOM 1544 C CA . VAL A 1 199 ? -11.839 13.585 28.366 1.00 91.31 199 VAL A CA 1
ATOM 1545 C C . VAL A 1 199 ? -11.337 15.021 28.201 1.00 91.31 199 VAL A C 1
ATOM 1547 O O . VAL A 1 199 ? -10.842 15.613 29.159 1.00 91.31 199 VAL A O 1
ATOM 1550 N N . LEU A 1 200 ? -11.420 15.587 26.994 1.00 87.69 200 LEU A N 1
ATOM 1551 C CA . LEU A 1 200 ? -10.878 16.919 26.685 1.00 87.69 200 LEU A CA 1
ATOM 1552 C C . LEU A 1 200 ? -11.928 18.032 26.823 1.00 87.69 200 LEU A C 1
ATOM 1554 O O . LEU A 1 200 ? -11.578 19.215 26.842 1.00 87.69 200 LEU A O 1
ATOM 1558 N N . GLY A 1 201 ? -13.207 17.659 26.914 1.00 85.25 201 GLY A N 1
ATOM 1559 C CA . GLY A 1 201 ? -14.342 18.572 26.943 1.00 85.25 201 GLY A CA 1
ATOM 1560 C C . GLY A 1 201 ? -14.705 19.133 25.563 1.00 85.25 201 GLY A C 1
ATOM 1561 O O . GLY A 1 201 ? -13.869 19.269 24.665 1.00 85.25 201 GLY A O 1
ATOM 1562 N N . ASN A 1 202 ? -15.968 19.542 25.406 1.00 78.31 202 ASN A N 1
ATOM 1563 C CA . ASN A 1 202 ? -16.584 19.887 24.113 1.00 78.31 202 ASN A CA 1
ATOM 1564 C C . ASN A 1 202 ? -15.829 20.936 23.273 1.00 78.31 202 ASN A C 1
ATOM 1566 O O . ASN A 1 202 ? -15.928 20.931 22.050 1.00 78.31 202 ASN A O 1
ATOM 1570 N N . ARG A 1 203 ? -15.074 21.854 23.894 1.00 74.25 203 ARG A N 1
ATOM 1571 C CA . ARG A 1 203 ? -14.341 22.909 23.162 1.00 74.25 203 ARG A CA 1
ATOM 1572 C C . ARG A 1 203 ? -13.043 22.414 22.524 1.00 74.25 203 ARG A C 1
ATOM 1574 O O . ARG A 1 203 ? -12.640 22.943 21.495 1.00 74.25 203 ARG A O 1
ATOM 1581 N N . VAL A 1 204 ? -12.387 21.432 23.140 1.00 79.50 204 VAL A N 1
ATOM 1582 C CA . VAL A 1 204 ? -11.093 20.891 22.689 1.00 79.50 204 VAL A CA 1
ATOM 1583 C C . VAL A 1 204 ? -11.292 19.586 21.910 1.00 79.50 204 VAL A C 1
ATOM 1585 O O . VAL A 1 204 ? -10.459 19.231 21.081 1.00 79.50 204 VAL A O 1
ATOM 1588 N N . ALA A 1 205 ? -12.439 18.923 22.086 1.00 78.00 205 ALA A N 1
ATOM 1589 C CA . ALA A 1 205 ? -12.810 17.700 21.380 1.00 78.00 205 ALA A CA 1
ATOM 1590 C C . ALA A 1 205 ? -12.773 17.822 19.846 1.00 78.00 205 ALA A C 1
ATOM 1592 O O . ALA A 1 205 ? -12.464 16.841 19.182 1.00 78.00 205 ALA A O 1
ATOM 1593 N N . VAL A 1 206 ? -12.968 19.025 19.282 1.00 83.06 206 VAL A N 1
ATOM 1594 C CA . VAL A 1 206 ? -12.862 19.305 17.829 1.00 83.06 206 VAL A CA 1
ATOM 1595 C C . VAL A 1 206 ? -11.477 18.962 17.258 1.00 83.06 206 VAL A C 1
ATOM 1597 O O . VAL A 1 206 ? -11.340 18.667 16.072 1.00 83.06 206 VAL A O 1
ATOM 1600 N N . ILE A 1 207 ? -10.436 18.937 18.091 1.00 87.69 207 ILE A N 1
ATOM 1601 C CA . ILE A 1 207 ? -9.077 18.582 17.673 1.00 87.69 207 ILE A CA 1
ATOM 1602 C C . ILE A 1 207 ? -8.965 17.091 17.306 1.00 87.69 207 ILE A C 1
ATOM 1604 O O . ILE A 1 207 ? -8.230 16.738 16.382 1.00 87.69 207 ILE A O 1
ATOM 1608 N N . MET A 1 208 ? -9.712 16.210 17.977 1.00 89.62 208 MET A N 1
ATOM 1609 C CA . MET A 1 208 ? -9.666 14.766 17.724 1.00 89.62 208 MET A CA 1
ATOM 1610 C C . MET A 1 208 ? -10.095 14.368 16.305 1.00 89.62 208 MET A C 1
ATOM 1612 O O . MET A 1 208 ? -9.295 13.729 15.616 1.00 89.62 208 MET A O 1
ATOM 1616 N N . PRO A 1 209 ? -11.283 14.757 15.801 1.00 89.19 209 PRO A N 1
ATOM 1617 C CA . PRO A 1 209 ? -11.681 14.422 14.441 1.00 89.19 209 PRO A CA 1
ATOM 1618 C C . PRO A 1 209 ? -10.751 15.061 13.403 1.00 89.19 209 PRO A C 1
ATOM 1620 O O . PRO A 1 209 ? -10.499 14.440 12.376 1.00 89.19 209 PRO A O 1
ATOM 1623 N N . LEU A 1 210 ? -10.165 16.237 13.666 1.00 91.12 210 LEU A N 1
ATOM 1624 C CA . LEU A 1 210 ? -9.165 16.835 12.770 1.00 91.12 210 LEU A CA 1
ATOM 1625 C C . LEU A 1 210 ? -7.920 15.947 12.622 1.00 91.12 210 LEU A C 1
ATOM 1627 O O . LEU A 1 210 ? -7.490 15.682 11.499 1.00 91.12 210 LEU A O 1
ATOM 1631 N N . PHE A 1 211 ? -7.362 15.433 13.723 1.00 91.88 211 PHE A N 1
ATOM 1632 C CA . PHE A 1 211 ? -6.220 14.515 13.651 1.00 91.88 211 PHE A CA 1
ATOM 1633 C C . PHE A 1 211 ? -6.574 13.180 12.991 1.00 91.88 211 PHE A C 1
ATOM 1635 O O . PHE A 1 211 ? -5.790 12.670 12.186 1.00 91.88 211 PHE A O 1
ATOM 1642 N N . VAL A 1 212 ? -7.760 12.634 13.276 1.00 92.25 212 VAL A N 1
ATOM 1643 C CA . VAL A 1 212 ? -8.242 11.397 12.641 1.00 92.25 212 VAL A CA 1
ATOM 1644 C C . VAL A 1 212 ? -8.432 11.595 11.131 1.00 92.25 212 VAL A C 1
ATOM 1646 O O . VAL A 1 212 ? -8.004 10.750 10.342 1.00 92.25 212 VAL A O 1
ATOM 1649 N N . MET A 1 213 ? -8.984 12.731 10.698 1.00 92.44 213 MET A N 1
ATOM 1650 C CA . MET A 1 213 ? -9.117 13.070 9.277 1.00 92.44 213 MET A CA 1
ATOM 1651 C C . MET A 1 213 ? -7.754 13.217 8.592 1.00 92.44 213 MET A C 1
ATOM 1653 O O . MET A 1 213 ? -7.527 12.620 7.543 1.00 92.44 213 MET A O 1
ATOM 1657 N N . CYS A 1 214 ? -6.806 13.936 9.198 1.00 94.06 214 CYS A N 1
ATOM 1658 C CA . CYS A 1 214 ? -5.448 14.048 8.654 1.00 94.06 214 CYS A CA 1
ATOM 1659 C C . CYS A 1 214 ? -4.766 12.675 8.512 1.00 94.06 214 CYS A C 1
ATOM 1661 O O . CYS A 1 214 ? -4.111 12.413 7.502 1.00 94.06 214 CYS A O 1
ATOM 1663 N N . SER A 1 215 ? -4.951 11.781 9.490 1.00 95.31 215 SER A N 1
ATOM 1664 C CA . SER A 1 215 ? -4.410 10.417 9.459 1.00 95.31 215 SER A CA 1
ATOM 1665 C C . SER A 1 215 ? -5.034 9.569 8.344 1.00 95.31 215 SER A C 1
ATOM 1667 O O . SER A 1 215 ? -4.317 8.943 7.563 1.00 95.31 215 SER A O 1
ATOM 1669 N N . THR A 1 216 ? -6.363 9.595 8.208 1.00 93.44 216 THR A N 1
ATOM 1670 C CA . THR A 1 216 ? -7.086 8.819 7.183 1.00 93.44 216 THR A CA 1
ATOM 1671 C C . THR A 1 216 ? -6.789 9.306 5.763 1.00 93.44 216 THR A C 1
ATOM 1673 O O . THR A 1 216 ? -6.545 8.481 4.882 1.00 93.44 216 THR A O 1
ATOM 1676 N N . ILE A 1 217 ? -6.699 10.624 5.539 1.00 94.94 217 ILE A N 1
ATOM 1677 C CA . ILE A 1 217 ? -6.263 11.202 4.254 1.00 94.94 217 ILE A CA 1
ATOM 1678 C C . ILE A 1 217 ? -4.812 10.807 3.949 1.00 94.94 217 ILE A C 1
ATOM 1680 O O . ILE A 1 217 ? -4.492 10.432 2.819 1.00 94.94 217 ILE A O 1
ATOM 1684 N N . GLY A 1 218 ? -3.931 10.844 4.955 1.00 95.19 218 GLY A N 1
ATOM 1685 C CA . GLY A 1 218 ? -2.542 10.407 4.819 1.00 95.19 218 GLY A CA 1
ATOM 1686 C C . GLY A 1 218 ? -2.424 8.932 4.426 1.00 95.19 218 GLY A C 1
ATOM 1687 O O . GLY A 1 218 ? -1.669 8.596 3.511 1.00 95.19 218 GLY A O 1
ATOM 1688 N N . ALA A 1 219 ? -3.212 8.062 5.062 1.00 92.62 219 ALA A N 1
ATOM 1689 C CA . ALA A 1 219 ? -3.272 6.640 4.741 1.00 92.62 219 ALA A CA 1
ATOM 1690 C C . ALA A 1 219 ? -3.792 6.397 3.314 1.00 92.62 219 ALA A C 1
ATOM 1692 O O . ALA A 1 219 ? -3.163 5.652 2.564 1.00 92.62 219 ALA A O 1
ATOM 1693 N N . ALA A 1 220 ? -4.875 7.073 2.911 1.00 90.88 220 ALA A N 1
ATOM 1694 C CA . ALA A 1 220 ? -5.433 6.974 1.560 1.00 90.88 220 ALA A CA 1
ATOM 1695 C C . ALA A 1 220 ? -4.432 7.427 0.481 1.00 90.88 220 ALA A C 1
ATOM 1697 O O . ALA A 1 220 ? -4.253 6.760 -0.536 1.00 90.88 220 ALA A O 1
ATOM 1698 N N . ASN A 1 221 ? -3.712 8.524 0.717 1.00 91.38 221 ASN A N 1
ATOM 1699 C CA . ASN A 1 221 ? -2.668 8.989 -0.195 1.00 91.38 221 ASN A CA 1
ATOM 1700 C C . ASN A 1 221 ? -1.510 7.976 -0.306 1.00 91.38 221 ASN A C 1
ATOM 1702 O O . ASN A 1 221 ? -1.020 7.686 -1.400 1.00 91.38 221 ASN A O 1
ATOM 1706 N N . GLY A 1 222 ? -1.090 7.389 0.820 1.00 89.12 222 GLY A N 1
ATOM 1707 C CA . GLY A 1 222 ? -0.051 6.358 0.845 1.00 89.12 222 GLY A CA 1
ATOM 1708 C C . GLY A 1 222 ? -0.436 5.102 0.058 1.00 89.12 222 GLY A C 1
ATOM 1709 O O . GLY A 1 222 ? 0.370 4.590 -0.728 1.00 89.12 222 GLY A O 1
ATOM 1710 N N . THR A 1 223 ? -1.675 4.628 0.215 1.00 87.56 223 THR A N 1
ATOM 1711 C CA . THR A 1 223 ? -2.170 3.447 -0.508 1.00 87.56 223 THR A CA 1
ATOM 1712 C C . THR A 1 223 ? -2.346 3.712 -1.998 1.00 87.56 223 THR A C 1
ATOM 1714 O O . THR A 1 223 ? -2.048 2.822 -2.792 1.00 87.56 223 THR A O 1
ATOM 1717 N N . MET A 1 224 ? -2.714 4.931 -2.409 1.00 86.75 224 MET A N 1
ATOM 1718 C CA . MET A 1 224 ? -2.763 5.307 -3.828 1.00 86.75 224 MET A CA 1
ATOM 1719 C C . MET A 1 224 ? -1.393 5.183 -4.512 1.00 86.75 224 MET A C 1
ATOM 1721 O O . MET A 1 224 ? -1.303 4.637 -5.615 1.00 86.75 224 MET A O 1
ATOM 1725 N N . PHE A 1 225 ? -0.305 5.616 -3.862 1.00 82.81 225 PHE A N 1
ATOM 1726 C CA . PHE A 1 225 ? 1.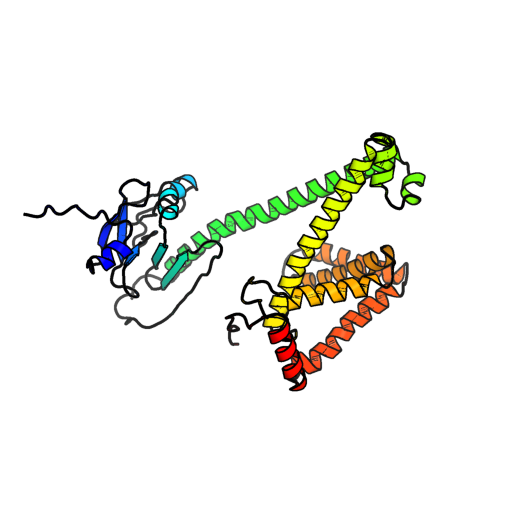043 5.456 -4.423 1.00 82.81 225 PHE A CA 1
ATOM 1727 C C . PHE A 1 225 ? 1.490 3.995 -4.498 1.00 82.81 225 PHE A C 1
ATOM 1729 O O . PHE A 1 225 ? 2.130 3.599 -5.474 1.00 82.81 225 PHE A O 1
ATOM 1736 N N . ALA A 1 226 ? 1.180 3.197 -3.476 1.00 82.94 226 ALA A N 1
ATOM 1737 C CA . ALA A 1 226 ? 1.534 1.782 -3.452 1.00 82.94 226 ALA A CA 1
ATOM 1738 C C . ALA A 1 226 ? 0.738 0.981 -4.499 1.00 82.94 226 ALA A C 1
ATOM 1740 O O . ALA A 1 226 ? 1.334 0.246 -5.286 1.00 82.94 226 ALA A O 1
ATOM 1741 N N . GLY A 1 227 ? -0.582 1.184 -4.559 1.00 81.56 227 GLY A N 1
ATOM 1742 C CA . GLY A 1 227 ? -1.481 0.497 -5.489 1.00 81.56 227 GLY A CA 1
ATOM 1743 C C . GLY A 1 227 ? -1.209 0.838 -6.955 1.00 81.56 227 GLY A C 1
ATOM 1744 O O . GLY A 1 227 ? -1.220 -0.045 -7.809 1.00 81.56 227 GLY A O 1
ATOM 1745 N N . GLY A 1 228 ? -0.873 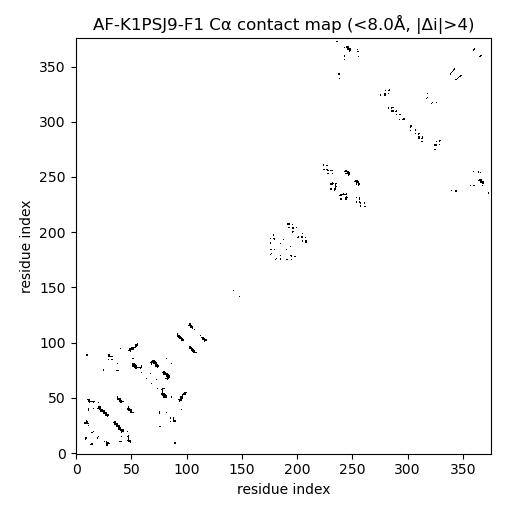2.097 -7.257 1.00 84.25 228 GLY A N 1
ATOM 1746 C CA . GLY A 1 228 ? -0.485 2.487 -8.614 1.00 84.25 228 GLY A CA 1
ATOM 1747 C C . GLY A 1 228 ? 0.788 1.780 -9.096 1.00 84.25 228 GLY A C 1
ATOM 1748 O O . GLY A 1 228 ? 0.880 1.410 -10.264 1.00 84.25 228 GLY A O 1
ATOM 1749 N N . ARG A 1 229 ? 1.762 1.543 -8.204 1.00 84.12 229 ARG A N 1
ATOM 1750 C CA . ARG A 1 229 ? 3.033 0.879 -8.549 1.00 84.12 229 ARG A CA 1
ATOM 1751 C C . ARG A 1 229 ? 2.876 -0.615 -8.802 1.00 84.12 229 ARG A C 1
ATOM 1753 O O . ARG A 1 229 ? 3.498 -1.123 -9.729 1.00 84.12 229 ARG A O 1
ATOM 1760 N N . THR A 1 230 ? 2.074 -1.316 -8.002 1.00 86.19 230 THR A N 1
ATOM 1761 C CA . THR A 1 230 ? 1.849 -2.757 -8.199 1.00 86.19 230 THR A CA 1
ATOM 1762 C C . THR A 1 230 ? 1.137 -3.019 -9.520 1.00 86.19 230 THR A C 1
ATOM 1764 O O . THR A 1 230 ? 1.579 -3.872 -10.287 1.00 86.19 230 THR A O 1
ATOM 1767 N N . LEU A 1 231 ? 0.110 -2.226 -9.839 1.00 87.19 231 LEU A N 1
ATOM 1768 C CA . LEU A 1 231 ? -0.599 -2.320 -11.114 1.00 87.19 231 LEU A CA 1
ATOM 1769 C C . LEU A 1 231 ? 0.297 -1.956 -12.305 1.00 87.19 231 LEU A C 1
ATOM 1771 O O . LEU A 1 231 ? 0.263 -2.633 -13.328 1.00 87.19 231 LEU A O 1
ATOM 1775 N N . TYR A 1 232 ? 1.133 -0.926 -12.159 1.00 86.94 232 TYR A N 1
ATOM 1776 C CA . TYR A 1 232 ? 2.102 -0.524 -13.180 1.00 86.94 232 TYR A CA 1
ATOM 1777 C C . TYR A 1 232 ? 3.096 -1.645 -13.514 1.00 86.94 232 TYR A C 1
ATOM 1779 O O . TYR A 1 232 ? 3.360 -1.907 -14.685 1.00 86.94 232 TYR A O 1
ATOM 1787 N N . VAL A 1 233 ? 3.636 -2.327 -12.497 1.00 85.75 233 VAL A N 1
ATOM 1788 C CA . VAL A 1 233 ? 4.550 -3.463 -12.704 1.00 85.75 233 VAL A CA 1
ATOM 1789 C C . VAL A 1 233 ? 3.805 -4.651 -13.311 1.00 85.75 233 VAL A C 1
ATOM 1791 O O . VAL A 1 233 ? 4.280 -5.221 -14.284 1.00 85.75 233 VAL A O 1
ATOM 1794 N N . ALA A 1 234 ? 2.604 -4.971 -12.826 1.00 87.12 234 ALA A N 1
ATOM 1795 C CA . ALA A 1 234 ? 1.809 -6.066 -13.381 1.00 87.12 234 ALA A CA 1
ATOM 1796 C C . ALA A 1 234 ? 1.437 -5.840 -14.864 1.00 87.12 234 ALA A C 1
ATOM 1798 O O . ALA A 1 234 ? 1.422 -6.785 -15.651 1.00 87.12 234 ALA A O 1
ATOM 1799 N N . ALA A 1 235 ? 1.191 -4.591 -15.271 1.00 87.31 235 ALA A N 1
ATOM 1800 C CA . ALA A 1 235 ? 0.964 -4.236 -16.673 1.00 87.31 235 ALA A CA 1
ATOM 1801 C C . ALA A 1 235 ? 2.218 -4.394 -17.546 1.00 87.31 235 ALA A C 1
ATOM 1803 O O . ALA A 1 235 ? 2.099 -4.757 -18.712 1.00 87.31 235 ALA A O 1
ATOM 1804 N N . ARG A 1 236 ? 3.417 -4.174 -16.990 1.00 84.44 236 ARG A N 1
ATOM 1805 C CA . ARG A 1 236 ? 4.689 -4.397 -17.704 1.00 84.44 236 ARG A CA 1
ATOM 1806 C C . ARG A 1 236 ? 4.985 -5.873 -17.941 1.00 84.44 236 ARG A C 1
ATOM 1808 O O . ARG A 1 236 ? 5.547 -6.208 -18.974 1.00 84.44 236 ARG A O 1
ATOM 1815 N N . GLU A 1 237 ? 4.541 -6.736 -17.034 1.00 85.25 237 GLU A N 1
ATOM 1816 C CA . GLU A 1 237 ? 4.615 -8.199 -17.163 1.00 85.25 237 GLU A CA 1
ATOM 1817 C C . GLU A 1 237 ? 3.490 -8.786 -18.043 1.00 85.25 237 GLU A C 1
ATOM 1819 O O . GLU A 1 237 ? 3.191 -9.981 -17.981 1.00 85.25 237 GLU A O 1
ATOM 1824 N N . ASN A 1 238 ? 2.809 -7.948 -18.837 1.00 83.31 238 ASN A N 1
ATOM 1825 C CA . ASN A 1 238 ? 1.695 -8.325 -19.715 1.00 83.31 238 ASN A CA 1
ATOM 1826 C C . ASN A 1 238 ? 0.509 -9.007 -18.998 1.00 83.31 238 ASN A C 1
ATOM 1828 O O . ASN A 1 238 ? -0.302 -9.675 -19.639 1.00 83.31 238 ASN A O 1
ATOM 1832 N N . GLN A 1 239 ? 0.370 -8.831 -17.677 1.00 86.06 239 GLN A N 1
ATOM 1833 C CA . GLN A 1 239 ? -0.778 -9.346 -16.914 1.00 86.06 239 GLN A CA 1
ATOM 1834 C C . GLN A 1 239 ? -1.994 -8.412 -16.993 1.00 86.06 239 GLN A C 1
ATOM 1836 O O . GLN A 1 239 ? -3.119 -8.816 -16.709 1.00 86.06 239 GLN A O 1
ATOM 1841 N N . PHE A 1 240 ? -1.772 -7.157 -17.386 1.00 86.38 240 PHE A N 1
ATOM 1842 C CA . PHE A 1 240 ? -2.791 -6.128 -17.581 1.00 86.38 240 PHE A CA 1
ATOM 1843 C C . PHE A 1 240 ? -2.580 -5.409 -18.924 1.00 86.38 240 PHE A C 1
ATOM 1845 O O . PHE A 1 240 ? -1.499 -5.517 -19.505 1.00 86.38 240 PHE A O 1
ATOM 1852 N N . PRO A 1 241 ? -3.576 -4.646 -19.422 1.00 86.38 241 PRO A N 1
ATOM 1853 C CA . PRO A 1 241 ? -3.422 -3.848 -20.635 1.00 86.38 241 PRO A CA 1
ATOM 1854 C C . PRO A 1 241 ? -2.217 -2.900 -20.573 1.00 86.38 241 PRO A C 1
ATOM 1856 O O . PRO A 1 241 ? -2.047 -2.165 -19.597 1.00 86.38 241 PRO A O 1
ATOM 1859 N N . GLU A 1 242 ? -1.434 -2.858 -21.653 1.00 84.38 242 GLU A N 1
ATOM 1860 C CA . GLU A 1 242 ? -0.174 -2.104 -21.737 1.00 84.38 242 GLU A CA 1
ATOM 1861 C C . GLU A 1 242 ? -0.343 -0.608 -21.429 1.00 84.38 242 GLU A C 1
ATOM 1863 O O . GLU A 1 242 ? 0.533 0.003 -20.822 1.00 84.38 242 GLU A O 1
ATOM 1868 N N . VAL A 1 243 ? -1.505 -0.027 -21.749 1.00 86.38 243 VAL A N 1
ATOM 1869 C CA . VAL A 1 243 ? -1.840 1.380 -21.464 1.00 86.38 243 VAL A CA 1
ATOM 1870 C C . VAL A 1 243 ? -1.686 1.758 -19.985 1.00 86.38 243 VAL A C 1
ATOM 1872 O O . VAL A 1 243 ? -1.402 2.910 -19.660 1.00 86.38 243 VAL A O 1
ATOM 1875 N N . LEU A 1 244 ? -1.844 0.794 -19.072 1.00 88.56 244 LEU A N 1
ATOM 1876 C CA . LEU A 1 244 ? -1.651 1.015 -17.640 1.00 88.56 244 LEU A CA 1
ATOM 1877 C C . LEU A 1 244 ? -0.163 1.174 -17.288 1.00 88.56 244 LEU A C 1
ATOM 1879 O O . LEU A 1 244 ? 0.176 1.913 -16.374 1.00 88.56 244 LEU A O 1
ATOM 1883 N N . SER A 1 245 ? 0.751 0.593 -18.064 1.00 88.56 245 SER A N 1
ATOM 1884 C CA . SER A 1 245 ? 2.197 0.772 -17.883 1.00 88.56 245 SER A CA 1
ATOM 1885 C C . SER A 1 245 ? 2.736 2.123 -18.388 1.00 88.56 245 SER A C 1
ATOM 1887 O O . SER A 1 245 ? 3.947 2.353 -18.370 1.00 88.56 245 SER A O 1
ATOM 1889 N N . TYR A 1 246 ? 1.873 3.027 -18.864 1.00 89.12 246 TYR A N 1
ATOM 1890 C CA . TYR A 1 246 ? 2.304 4.308 -19.420 1.00 89.12 246 TYR A CA 1
ATOM 1891 C C . TYR A 1 246 ? 2.489 5.384 -18.354 1.00 89.12 246 TYR A C 1
ATOM 1893 O O . TYR A 1 246 ? 1.783 5.457 -17.345 1.00 89.12 246 TYR A O 1
ATOM 1901 N N . VAL A 1 247 ? 3.462 6.255 -18.608 1.00 89.56 247 VAL A N 1
ATOM 1902 C CA . VAL A 1 247 ? 3.882 7.320 -17.698 1.00 89.56 247 VAL A CA 1
ATOM 1903 C C . VAL A 1 247 ? 3.682 8.668 -18.381 1.00 89.56 247 VAL A C 1
ATOM 1905 O O . VAL A 1 247 ? 3.943 8.823 -19.574 1.00 89.56 247 VAL A O 1
ATOM 1908 N N . ASN A 1 248 ? 3.201 9.659 -17.630 1.00 89.06 248 ASN A N 1
ATOM 1909 C CA . ASN A 1 248 ? 3.034 11.016 -18.143 1.00 89.06 248 ASN A CA 1
ATOM 1910 C C . ASN A 1 248 ? 4.393 11.660 -18.457 1.00 89.06 248 ASN A C 1
ATOM 1912 O O . ASN A 1 248 ? 5.295 11.651 -17.616 1.00 89.06 248 ASN A O 1
ATOM 1916 N N . VAL A 1 249 ? 4.509 12.278 -19.634 1.00 86.50 249 VAL A N 1
ATOM 1917 C CA . VAL A 1 249 ? 5.783 12.817 -20.146 1.00 86.50 249 VAL A CA 1
ATOM 1918 C C . VAL A 1 249 ? 6.300 13.997 -19.317 1.00 86.50 249 VAL A C 1
ATOM 1920 O O . VAL A 1 249 ? 7.505 14.146 -19.135 1.00 86.50 249 VAL A O 1
ATOM 1923 N N . ARG A 1 250 ? 5.406 14.836 -18.781 1.00 86.44 250 ARG A N 1
ATOM 1924 C CA . ARG A 1 250 ? 5.795 16.055 -18.050 1.00 86.44 250 ARG A CA 1
ATOM 1925 C C . ARG A 1 250 ? 6.028 15.807 -16.565 1.00 86.44 250 ARG A C 1
ATOM 1927 O O . ARG A 1 250 ? 6.913 16.418 -15.974 1.00 86.44 250 ARG A O 1
ATOM 1934 N N . ARG A 1 251 ? 5.192 14.968 -15.945 1.00 83.62 251 ARG A N 1
ATOM 1935 C CA . ARG A 1 251 ? 5.151 14.774 -14.482 1.00 83.62 251 ARG A CA 1
ATOM 1936 C C . ARG A 1 251 ? 5.775 13.465 -14.009 1.00 83.62 251 ARG A C 1
ATOM 1938 O O . ARG A 1 251 ? 5.959 13.306 -12.809 1.00 83.62 251 ARG A O 1
ATOM 1945 N N . VAL A 1 252 ? 6.102 12.544 -14.919 1.00 85.44 252 VAL A N 1
ATOM 1946 C CA . VAL A 1 252 ? 6.689 11.229 -14.599 1.00 85.44 252 VAL A CA 1
ATOM 1947 C C . VAL A 1 252 ? 5.816 10.437 -13.609 1.00 85.44 252 VAL A C 1
ATOM 1949 O O . VAL A 1 252 ? 6.299 9.750 -12.712 1.00 85.44 252 VAL A O 1
ATOM 1952 N N . THR A 1 253 ? 4.493 10.548 -13.751 1.00 85.94 253 THR A N 1
ATOM 1953 C CA . THR A 1 253 ? 3.513 9.847 -12.912 1.00 85.94 253 THR A CA 1
ATOM 1954 C C . THR A 1 253 ? 2.718 8.821 -13.727 1.00 85.94 253 THR A C 1
ATOM 1956 O O . THR A 1 253 ? 2.333 9.116 -14.864 1.00 85.94 253 THR A O 1
ATOM 1959 N N . PRO A 1 254 ? 2.435 7.624 -13.176 1.00 88.88 254 PRO A N 1
ATOM 1960 C CA . PRO A 1 254 ? 1.600 6.616 -13.832 1.00 88.88 254 PRO A CA 1
ATOM 1961 C C . PRO A 1 254 ? 0.110 6.963 -13.661 1.00 88.88 254 PRO A C 1
ATOM 1963 O O . PRO A 1 254 ? -0.604 6.363 -12.857 1.00 88.88 254 PRO A O 1
ATOM 1966 N N . ILE A 1 255 ? -0.356 7.987 -14.386 1.00 89.94 255 ILE A N 1
ATOM 1967 C CA . ILE A 1 255 ? -1.733 8.508 -14.291 1.00 89.94 255 ILE A CA 1
ATOM 1968 C C . ILE A 1 255 ? -2.797 7.432 -14.600 1.00 89.94 255 ILE A C 1
ATOM 1970 O O . ILE A 1 255 ? -3.726 7.309 -13.797 1.00 89.94 255 ILE A O 1
ATOM 1974 N N . PRO A 1 256 ? -2.684 6.619 -15.675 1.00 90.25 256 PRO A N 1
ATOM 1975 C CA . PRO A 1 256 ? -3.718 5.640 -16.021 1.00 90.25 256 PRO A CA 1
ATOM 1976 C C . PRO A 1 256 ? -3.929 4.586 -14.925 1.00 90.25 256 PRO A C 1
ATOM 1978 O O . PRO A 1 256 ? -5.071 4.274 -14.589 1.00 90.25 256 PRO A O 1
ATOM 1981 N N . CYS A 1 257 ? -2.847 4.096 -14.304 1.00 91.06 257 CYS A N 1
ATOM 1982 C CA . CYS A 1 257 ? -2.927 3.185 -13.158 1.00 91.06 257 CYS A CA 1
ATOM 1983 C C . CYS A 1 257 ? -3.664 3.803 -11.977 1.00 91.06 257 CYS A C 1
ATOM 1985 O O . CYS A 1 257 ? -4.548 3.167 -11.408 1.00 91.06 257 CYS A O 1
ATOM 1987 N N . ILE A 1 258 ? -3.295 5.031 -11.602 1.00 91.25 258 ILE A N 1
ATOM 1988 C CA . ILE A 1 258 ? -3.882 5.695 -10.435 1.00 91.25 258 ILE A CA 1
ATOM 1989 C C . ILE A 1 258 ? -5.385 5.882 -10.662 1.00 91.25 258 ILE A C 1
ATOM 1991 O O . ILE A 1 258 ? -6.172 5.461 -9.818 1.00 91.25 258 ILE A O 1
ATOM 1995 N N . ILE A 1 259 ? -5.791 6.396 -11.829 1.00 91.94 259 ILE A N 1
ATOM 1996 C CA . ILE A 1 259 ? -7.210 6.561 -12.177 1.00 91.94 259 ILE A CA 1
ATOM 1997 C C . ILE A 1 259 ? -7.947 5.223 -12.112 1.00 91.94 259 ILE A C 1
ATOM 1999 O O . ILE A 1 259 ? -9.002 5.147 -11.488 1.00 91.94 259 ILE A O 1
ATOM 2003 N N . PHE A 1 260 ? -7.389 4.160 -12.698 1.00 91.56 260 PHE A N 1
ATOM 2004 C CA . PHE A 1 260 ? -8.009 2.837 -12.662 1.00 91.56 260 PHE A CA 1
ATOM 2005 C C . PHE A 1 260 ? -8.217 2.342 -11.223 1.00 91.56 260 PHE A C 1
ATOM 2007 O O . PHE A 1 260 ? -9.325 1.950 -10.860 1.00 91.56 260 PHE A O 1
ATOM 2014 N N . THR A 1 261 ? -7.185 2.426 -10.376 1.00 90.94 261 THR A N 1
ATOM 2015 C CA . THR A 1 261 ? -7.293 2.024 -8.963 1.00 90.94 261 THR A CA 1
ATOM 2016 C C . THR A 1 261 ? -8.317 2.861 -8.194 1.00 90.94 261 THR A C 1
ATOM 2018 O O . THR A 1 261 ? -9.065 2.314 -7.386 1.00 90.94 261 THR A O 1
ATOM 2021 N N . THR A 1 262 ? -8.416 4.163 -8.478 1.00 91.38 262 THR A N 1
ATOM 2022 C CA . THR A 1 262 ? -9.409 5.050 -7.861 1.00 91.38 262 THR A CA 1
ATOM 2023 C C . THR A 1 262 ? -10.828 4.727 -8.320 1.00 91.38 262 THR A C 1
ATOM 2025 O O . THR A 1 262 ? -11.727 4.684 -7.489 1.00 91.38 262 THR A O 1
ATOM 2028 N N . VAL A 1 263 ? -11.049 4.450 -9.608 1.00 92.75 263 VAL A N 1
ATOM 2029 C CA . VAL A 1 263 ? -12.373 4.061 -10.122 1.00 92.75 263 VAL A CA 1
ATOM 2030 C C . VAL A 1 263 ? -12.839 2.759 -9.475 1.00 92.75 263 VAL A C 1
ATOM 2032 O O . VAL A 1 263 ? -13.972 2.688 -9.008 1.00 92.75 263 VAL A O 1
ATOM 2035 N N . VAL A 1 264 ? -11.965 1.752 -9.373 1.00 90.12 264 VAL A N 1
ATOM 2036 C CA . VAL A 1 264 ? -12.295 0.492 -8.686 1.00 90.12 264 VAL A CA 1
ATOM 2037 C C . VAL A 1 264 ? -12.609 0.736 -7.207 1.00 90.12 264 VAL A C 1
ATOM 2039 O O . VAL A 1 264 ? -13.588 0.194 -6.700 1.00 90.12 264 VAL A O 1
ATOM 2042 N N . ALA A 1 265 ? -11.841 1.590 -6.524 1.00 90.19 265 ALA A N 1
ATOM 2043 C CA . ALA A 1 265 ? -12.119 1.955 -5.135 1.00 90.19 265 ALA A CA 1
ATOM 2044 C C . ALA A 1 265 ? -13.482 2.658 -4.973 1.00 90.19 265 ALA A C 1
ATOM 2046 O O . ALA A 1 265 ? -14.222 2.341 -4.046 1.00 90.19 265 ALA A O 1
ATOM 2047 N N . LEU A 1 266 ? -13.848 3.560 -5.892 1.00 91.19 266 LEU A N 1
ATOM 2048 C CA . LEU A 1 266 ? -15.154 4.229 -5.896 1.00 91.19 266 LEU A CA 1
ATOM 2049 C C . LEU A 1 266 ? -16.308 3.251 -6.147 1.00 91.19 266 LEU A C 1
ATOM 2051 O O . LEU A 1 266 ? -17.343 3.356 -5.495 1.00 91.19 266 LEU A O 1
ATOM 2055 N N . LEU A 1 267 ? -16.131 2.273 -7.040 1.00 90.44 267 LEU A N 1
ATOM 2056 C CA . LEU A 1 267 ? -17.131 1.225 -7.272 1.00 90.44 267 LEU A CA 1
ATOM 2057 C C . LEU A 1 267 ? -17.339 0.350 -6.029 1.00 90.44 267 LEU A C 1
ATOM 2059 O O . LEU A 1 267 ? -18.475 0.017 -5.698 1.00 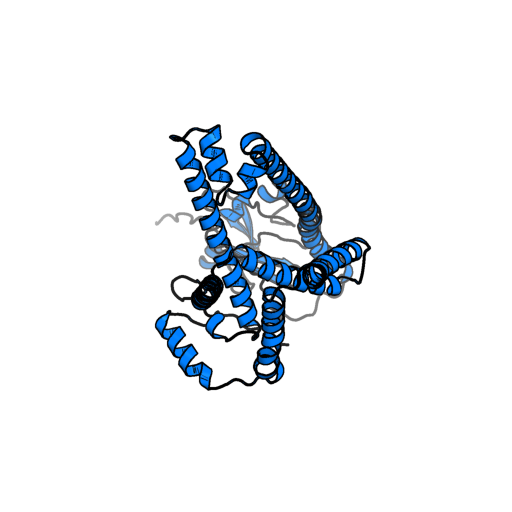90.44 267 LEU A O 1
ATOM 2063 N N . MET A 1 268 ? -16.261 0.030 -5.311 1.00 86.12 268 MET A N 1
ATOM 2064 C CA . MET A 1 268 ? -16.316 -0.748 -4.067 1.00 86.12 268 MET A CA 1
ATOM 2065 C C . MET A 1 268 ? -16.965 0.007 -2.896 1.00 86.12 268 MET A C 1
ATOM 2067 O O . MET A 1 268 ? -17.335 -0.625 -1.911 1.00 86.12 268 MET A O 1
ATOM 2071 N N . LEU A 1 269 ? -17.140 1.332 -2.990 1.00 88.44 269 LEU A N 1
ATOM 2072 C CA . LEU A 1 269 ? -17.847 2.135 -1.982 1.00 88.44 269 LEU A CA 1
ATOM 2073 C C . LEU A 1 269 ? -19.375 2.122 -2.152 1.00 88.44 269 LEU A C 1
ATOM 2075 O O . LEU A 1 269 ? -20.086 2.382 -1.185 1.00 88.44 269 LEU A O 1
ATOM 2079 N N . ILE A 1 270 ? -19.893 1.802 -3.345 1.00 86.75 270 ILE A N 1
ATOM 2080 C CA . ILE A 1 270 ? -21.339 1.824 -3.646 1.00 86.75 270 ILE A CA 1
ATOM 2081 C C . ILE A 1 270 ? -22.166 0.909 -2.714 1.00 86.75 270 ILE A C 1
ATOM 2083 O O . ILE A 1 270 ? -23.233 1.347 -2.284 1.00 86.75 270 ILE A O 1
ATOM 2087 N N . PRO A 1 271 ? -21.720 -0.315 -2.350 1.00 80.38 271 PRO A N 1
ATOM 2088 C CA . PRO A 1 271 ? -22.459 -1.193 -1.435 1.00 80.38 271 PRO A CA 1
ATOM 2089 C C . PRO A 1 271 ? -22.613 -0.655 0.003 1.00 80.38 271 PRO A C 1
ATOM 2091 O O . PRO A 1 271 ? -23.433 -1.177 0.751 1.00 80.38 271 PRO A O 1
ATOM 2094 N N . GLY A 1 272 ? -21.866 0.385 0.394 1.00 68.81 272 GLY A N 1
ATOM 2095 C CA . GLY A 1 272 ? -22.198 1.262 1.525 1.00 68.81 272 GLY A CA 1
ATOM 2096 C C . GLY A 1 272 ? -21.883 0.786 2.952 1.00 68.81 272 GLY A C 1
ATOM 2097 O O . GLY A 1 272 ? -21.952 1.615 3.855 1.00 68.81 272 GLY A O 1
ATOM 2098 N N . ASP A 1 273 ? -21.510 -0.478 3.188 1.00 85.56 273 ASP A N 1
ATOM 2099 C CA . ASP A 1 273 ? -21.195 -0.979 4.541 1.00 85.56 273 ASP A CA 1
ATOM 2100 C C . ASP A 1 273 ? -19.698 -1.274 4.761 1.00 85.56 273 ASP A C 1
ATOM 2102 O O . ASP A 1 273 ? -19.085 -2.109 4.089 1.00 85.56 273 ASP A O 1
ATOM 2106 N N . ILE A 1 274 ? -19.121 -0.618 5.773 1.00 85.38 274 ILE A N 1
ATOM 2107 C CA . ILE A 1 274 ? -17.715 -0.768 6.172 1.00 85.38 274 ILE A CA 1
ATOM 2108 C C . ILE A 1 274 ? -17.456 -2.173 6.731 1.00 85.38 274 ILE A C 1
ATOM 2110 O O . ILE A 1 274 ? -16.411 -2.758 6.441 1.00 85.38 274 ILE A O 1
ATOM 2114 N N . GLY A 1 275 ? -18.397 -2.737 7.498 1.00 84.12 275 GLY A N 1
ATOM 2115 C CA . GLY A 1 275 ? -18.233 -4.067 8.092 1.00 84.12 275 GLY A CA 1
ATOM 2116 C C . GLY A 1 275 ? -18.104 -5.151 7.023 1.00 84.12 275 GLY A C 1
ATOM 2117 O O . GLY A 1 275 ? -17.183 -5.972 7.056 1.00 84.12 275 GLY A O 1
ATOM 2118 N N . SER A 1 276 ? -18.983 -5.101 6.026 1.00 84.88 276 SER A N 1
ATOM 2119 C CA . SER A 1 276 ? -18.952 -5.966 4.844 1.00 84.88 276 SER A CA 1
ATOM 2120 C C . SER A 1 276 ? -17.642 -5.824 4.058 1.00 84.88 276 SER A C 1
ATOM 2122 O O . SER A 1 276 ? -17.025 -6.831 3.702 1.00 84.88 276 SER A O 1
ATOM 2124 N N . LEU A 1 277 ? -17.159 -4.593 3.848 1.00 87.19 277 LEU A N 1
ATOM 2125 C CA . LEU A 1 277 ? -15.911 -4.341 3.119 1.00 87.19 277 LEU A CA 1
ATOM 2126 C C . LEU A 1 277 ? -14.674 -4.866 3.868 1.00 87.19 277 LEU A C 1
ATOM 2128 O O . LEU A 1 277 ? -13.784 -5.453 3.248 1.00 87.19 277 LEU A O 1
ATOM 2132 N N . ILE A 1 278 ? -14.628 -4.718 5.198 1.00 87.44 278 ILE A N 1
ATOM 2133 C CA . ILE A 1 278 ? -13.551 -5.271 6.037 1.00 87.44 278 ILE A CA 1
ATOM 2134 C C . ILE A 1 278 ? -13.522 -6.796 5.927 1.00 87.44 278 ILE A C 1
ATOM 2136 O O . ILE A 1 278 ? -12.447 -7.374 5.746 1.00 87.44 278 ILE A O 1
ATOM 2140 N N . ASN A 1 279 ? -14.683 -7.450 5.995 1.00 85.69 279 ASN A N 1
ATOM 2141 C CA . ASN A 1 279 ? -14.775 -8.905 5.875 1.00 85.69 279 ASN A CA 1
ATOM 2142 C C . ASN A 1 279 ? -14.330 -9.388 4.489 1.00 85.69 279 ASN A C 1
ATOM 2144 O O . ASN A 1 279 ? -13.560 -10.345 4.396 1.00 85.69 279 ASN A O 1
ATOM 2148 N N . PHE A 1 280 ? -14.744 -8.691 3.428 1.00 86.00 280 PHE A N 1
ATOM 2149 C CA . PHE A 1 280 ? -14.341 -8.977 2.051 1.00 86.00 280 PHE A CA 1
ATOM 2150 C C . PHE A 1 280 ? -12.817 -8.890 1.861 1.00 86.00 280 PHE A C 1
ATOM 2152 O O . PHE A 1 280 ? -12.189 -9.845 1.397 1.00 86.00 280 PHE A O 1
ATOM 2159 N N . VAL A 1 281 ? -12.204 -7.767 2.259 1.00 86.56 281 VAL A N 1
ATOM 2160 C CA . VAL A 1 281 ? -10.754 -7.545 2.114 1.00 86.56 281 VAL A CA 1
ATOM 2161 C C . VAL A 1 281 ? -9.957 -8.518 2.976 1.00 86.56 281 VAL A C 1
ATOM 2163 O O . VAL A 1 281 ? -8.945 -9.055 2.516 1.00 86.56 281 VAL A O 1
ATOM 2166 N N . SER A 1 282 ? -10.408 -8.768 4.208 1.00 89.12 282 SER A N 1
ATOM 2167 C CA . SER A 1 282 ? -9.743 -9.697 5.126 1.00 89.12 282 SER A CA 1
ATOM 2168 C C . SER A 1 282 ? -9.734 -11.105 4.544 1.00 89.12 282 SER A C 1
ATOM 2170 O O . SER A 1 282 ? -8.670 -11.714 4.446 1.00 89.12 282 SER A O 1
ATOM 2172 N N . PHE A 1 283 ? -10.887 -11.594 4.082 1.00 87.75 283 PHE A N 1
ATOM 2173 C CA . PHE A 1 283 ? -11.002 -12.910 3.460 1.00 87.75 283 PHE A CA 1
ATOM 2174 C C . PHE A 1 283 ? -10.057 -13.067 2.260 1.00 87.75 283 PHE A C 1
ATOM 2176 O O . PHE A 1 283 ? -9.258 -14.005 2.220 1.00 87.75 283 PHE A O 1
ATOM 2183 N N . ALA A 1 284 ? -10.088 -12.117 1.319 1.00 88.50 284 ALA A N 1
ATOM 2184 C CA . ALA A 1 284 ? -9.226 -12.152 0.140 1.00 88.50 284 ALA A CA 1
ATOM 2185 C C . ALA A 1 284 ? -7.732 -12.114 0.516 1.00 88.50 284 ALA A C 1
ATOM 2187 O O . ALA A 1 284 ? -6.939 -12.898 -0.006 1.00 88.50 284 ALA A O 1
ATOM 2188 N N . SER A 1 285 ? -7.346 -11.249 1.461 1.00 90.50 285 SER A N 1
ATOM 2189 C CA . SER A 1 285 ? -5.950 -11.097 1.894 1.00 90.50 285 SER A CA 1
ATOM 2190 C C . SER A 1 285 ? -5.418 -12.363 2.566 1.00 90.50 285 SER A C 1
ATOM 2192 O O . SER A 1 285 ? -4.346 -12.842 2.202 1.00 90.50 285 SER A O 1
ATOM 2194 N N . TRP A 1 286 ? -6.173 -12.953 3.501 1.00 91.06 286 TRP A N 1
ATOM 2195 C CA . TRP A 1 286 ? -5.767 -14.180 4.196 1.00 91.06 286 TRP A CA 1
ATOM 2196 C C . TRP A 1 286 ? -5.662 -15.384 3.257 1.00 91.06 286 TRP A C 1
ATOM 2198 O O . TRP A 1 286 ? -4.781 -16.230 3.441 1.00 91.06 286 TRP A O 1
ATOM 2208 N N . MET A 1 287 ? -6.491 -15.438 2.212 1.00 88.44 287 MET A N 1
ATOM 2209 C CA . MET A 1 287 ? -6.379 -16.461 1.175 1.00 88.44 287 MET A CA 1
ATOM 2210 C C . MET A 1 287 ? -5.073 -16.319 0.377 1.00 88.44 287 MET A C 1
ATOM 2212 O O . MET A 1 287 ? -4.336 -17.297 0.236 1.00 88.44 287 MET A O 1
ATOM 2216 N N . PHE A 1 288 ? -4.730 -15.110 -0.084 1.00 89.56 288 PHE A N 1
ATOM 2217 C CA . PHE A 1 288 ? -3.471 -14.877 -0.805 1.00 89.56 288 PHE A CA 1
ATOM 2218 C C . PHE A 1 288 ? -2.232 -15.033 0.086 1.00 89.56 288 PHE A C 1
ATOM 2220 O O . PHE A 1 288 ? -1.227 -15.571 -0.375 1.00 89.56 288 PHE A O 1
ATOM 2227 N N . TYR A 1 289 ? -2.295 -14.652 1.366 1.00 88.88 289 TYR A N 1
ATOM 2228 C CA . TYR A 1 289 ? -1.214 -14.918 2.323 1.00 88.88 289 TYR A CA 1
ATOM 2229 C C . TYR A 1 289 ? -1.000 -16.417 2.538 1.00 88.88 289 TYR A C 1
ATOM 2231 O O . TYR A 1 289 ? 0.143 -16.866 2.575 1.00 88.88 289 TYR A O 1
ATOM 2239 N N . SER A 1 290 ? -2.079 -17.202 2.611 1.00 87.62 290 SER A N 1
ATOM 2240 C CA . SER A 1 290 ? -1.984 -18.662 2.720 1.00 87.62 290 SER A CA 1
ATOM 2241 C C . SER A 1 290 ? -1.310 -19.265 1.484 1.00 87.62 290 SER A C 1
ATOM 2243 O O . SER A 1 290 ? -0.362 -20.032 1.622 1.00 87.62 290 SER A O 1
ATOM 2245 N N . LEU A 1 291 ? -1.729 -18.863 0.277 1.00 87.00 291 LEU A N 1
ATOM 2246 C CA . LEU A 1 291 ? -1.121 -19.314 -0.984 1.00 87.00 291 LEU A CA 1
ATOM 2247 C C . LEU A 1 291 ? 0.363 -18.928 -1.086 1.00 87.00 291 LEU A C 1
ATOM 2249 O O . LEU A 1 291 ? 1.193 -19.751 -1.470 1.00 87.00 291 LEU A O 1
ATOM 2253 N N . ALA A 1 292 ? 0.713 -17.702 -0.691 1.00 86.50 292 ALA A N 1
ATOM 2254 C CA . ALA A 1 292 ? 2.098 -17.245 -0.674 1.00 86.50 292 ALA A CA 1
ATOM 2255 C C . ALA A 1 292 ? 2.958 -18.076 0.289 1.00 86.50 292 ALA A C 1
ATOM 2257 O O . ALA A 1 292 ? 4.098 -18.405 -0.027 1.00 86.50 292 ALA A O 1
ATOM 2258 N N . ILE A 1 293 ? 2.419 -18.475 1.441 1.00 84.94 293 ILE A N 1
ATOM 2259 C CA . ILE A 1 293 ? 3.169 -19.248 2.437 1.00 84.94 293 ILE A CA 1
ATOM 2260 C C . ILE A 1 293 ? 3.309 -20.709 2.034 1.00 84.94 293 ILE A C 1
ATOM 2262 O O . ILE A 1 293 ? 4.348 -21.292 2.326 1.00 84.94 293 ILE A O 1
ATOM 2266 N N . VAL A 1 294 ? 2.350 -21.270 1.287 1.00 83.94 294 VAL A N 1
ATOM 2267 C CA . VAL A 1 294 ? 2.494 -22.599 0.669 1.00 83.94 294 VAL A CA 1
ATOM 2268 C C . VAL A 1 294 ? 3.747 -22.675 -0.206 1.00 83.94 294 VAL A C 1
ATOM 2270 O O . VAL A 1 294 ? 4.469 -23.667 -0.143 1.00 83.94 294 VAL A O 1
ATOM 2273 N N . SER A 1 295 ? 4.078 -21.603 -0.936 1.00 75.50 295 SER A N 1
ATOM 2274 C CA . SER A 1 295 ? 5.314 -21.548 -1.732 1.00 75.50 295 SER A CA 1
ATOM 2275 C C . SER A 1 295 ? 6.605 -21.596 -0.895 1.00 75.50 295 SER A C 1
ATOM 2277 O O . SER A 1 295 ? 7.659 -21.971 -1.402 1.00 75.50 295 SER A O 1
ATOM 2279 N N . LEU A 1 296 ? 6.529 -21.258 0.399 1.00 77.88 296 LEU A N 1
ATOM 2280 C CA . LEU A 1 296 ? 7.664 -21.188 1.324 1.00 77.88 296 LEU A CA 1
ATOM 2281 C C . LEU A 1 296 ? 7.876 -22.493 2.123 1.00 77.88 296 LEU A C 1
ATOM 2283 O O . LEU A 1 296 ? 8.885 -22.612 2.821 1.00 77.88 296 LEU A O 1
ATOM 2287 N N . ILE A 1 297 ? 6.972 -23.484 2.028 1.00 66.50 297 ILE A N 1
ATOM 2288 C CA . ILE A 1 297 ? 7.007 -24.752 2.799 1.00 66.50 297 ILE A CA 1
ATOM 2289 C C . ILE A 1 297 ? 8.069 -25.724 2.254 1.00 66.50 297 ILE A C 1
ATOM 2291 O O . ILE A 1 297 ? 7.814 -26.898 2.002 1.00 66.50 297 ILE A O 1
ATOM 2295 N N . VAL A 1 298 ? 9.290 -25.241 2.063 1.00 60.22 298 VAL A N 1
ATOM 2296 C CA . VAL A 1 298 ? 10.457 -26.095 1.830 1.00 60.22 298 VAL A CA 1
ATOM 2297 C C . VAL A 1 298 ? 11.288 -26.195 3.112 1.00 60.22 298 VAL A C 1
ATOM 2299 O O . VAL A 1 298 ? 11.908 -27.224 3.354 1.00 60.22 298 VAL A O 1
ATOM 2302 N N . PHE A 1 299 ? 11.235 -25.194 4.005 1.00 53.38 299 PHE A N 1
ATOM 2303 C CA . PHE A 1 299 ? 11.970 -25.222 5.271 1.00 53.38 299 PHE A CA 1
ATOM 2304 C C . PHE A 1 299 ? 11.240 -24.452 6.393 1.00 53.38 299 PHE A C 1
ATOM 2306 O O . PHE A 1 299 ? 10.842 -23.309 6.194 1.00 53.38 299 PHE A O 1
ATOM 2313 N N . ILE A 1 300 ? 11.194 -25.052 7.599 1.00 66.88 300 ILE A N 1
ATOM 2314 C CA . ILE A 1 300 ? 10.922 -24.452 8.935 1.00 66.88 300 ILE A CA 1
ATOM 2315 C C . ILE A 1 300 ? 9.491 -24.645 9.509 1.00 66.88 300 ILE A C 1
ATOM 2317 O O . ILE A 1 300 ? 8.487 -24.620 8.807 1.00 66.88 300 ILE A O 1
ATOM 2321 N N . LEU A 1 301 ? 9.423 -24.815 10.841 1.00 72.31 301 LEU A N 1
ATOM 2322 C CA . LEU A 1 301 ? 8.224 -24.994 11.685 1.00 72.31 301 LEU A CA 1
ATOM 2323 C C . LEU A 1 301 ? 7.308 -23.749 11.763 1.00 72.31 301 LEU A C 1
ATOM 2325 O O . LEU A 1 301 ? 6.091 -23.877 11.842 1.00 72.31 301 LEU A O 1
ATOM 2329 N N . PHE A 1 302 ? 7.883 -22.543 11.743 1.00 77.56 302 PHE A N 1
ATOM 2330 C CA . PHE A 1 302 ? 7.164 -21.266 11.878 1.00 77.56 302 PHE A CA 1
ATOM 2331 C C . PHE A 1 302 ? 6.189 -20.959 10.715 1.00 77.56 302 PHE A C 1
ATOM 2333 O O . PHE A 1 302 ? 5.062 -20.543 10.980 1.00 77.56 302 PHE A O 1
ATOM 2340 N N . PRO A 1 303 ? 6.543 -21.203 9.437 1.00 82.31 303 PRO A N 1
ATOM 2341 C CA . PRO A 1 303 ? 5.585 -21.143 8.330 1.00 82.31 303 PRO A CA 1
ATOM 2342 C C . PRO A 1 303 ? 4.375 -22.074 8.491 1.00 82.31 303 PRO A C 1
ATOM 2344 O O . PRO A 1 303 ? 3.274 -21.705 8.093 1.00 82.31 303 PRO A O 1
ATOM 2347 N N . ILE A 1 304 ? 4.550 -23.254 9.101 1.00 85.00 304 ILE A N 1
ATOM 2348 C CA . ILE A 1 304 ? 3.472 -24.244 9.271 1.00 85.00 304 ILE A CA 1
ATOM 2349 C C . ILE A 1 304 ? 2.441 -23.752 10.288 1.00 85.00 304 ILE A C 1
ATOM 2351 O O . ILE A 1 304 ? 1.243 -23.796 10.019 1.00 85.00 304 ILE A O 1
ATOM 2355 N N . THR A 1 305 ? 2.884 -23.244 11.443 1.00 84.94 305 THR A N 1
ATOM 2356 C CA . THR A 1 305 ? 1.959 -22.683 12.440 1.00 84.94 305 THR A CA 1
ATOM 2357 C C . THR A 1 305 ? 1.205 -21.481 11.887 1.00 84.94 305 THR A C 1
ATOM 2359 O O . THR A 1 305 ? -0.005 -21.383 12.085 1.00 84.94 305 THR A O 1
ATOM 2362 N N . PHE A 1 306 ? 1.884 -20.604 11.142 1.00 86.81 306 PHE A N 1
ATOM 2363 C CA . PHE A 1 306 ? 1.219 -19.482 10.485 1.00 86.81 306 PHE A CA 1
ATOM 2364 C C . PHE A 1 306 ? 0.193 -19.951 9.445 1.00 86.81 306 PHE A C 1
ATOM 2366 O O . PHE A 1 306 ? -0.915 -19.423 9.425 1.00 86.81 306 PHE A O 1
ATOM 2373 N N . LEU A 1 307 ? 0.524 -20.955 8.626 1.00 88.25 307 LEU A N 1
ATOM 2374 C CA . LEU A 1 307 ? -0.395 -21.517 7.635 1.00 88.25 307 LEU A CA 1
ATOM 2375 C C . LEU A 1 307 ? -1.655 -22.098 8.287 1.00 88.25 307 LEU A C 1
ATOM 2377 O O . LEU A 1 307 ? -2.760 -21.866 7.806 1.00 88.25 307 LEU A O 1
ATOM 2381 N N . CYS A 1 308 ? -1.514 -22.827 9.396 1.00 89.62 308 CYS A N 1
ATOM 2382 C CA . CYS A 1 308 ? -2.665 -23.341 10.138 1.00 89.62 308 CYS A CA 1
ATOM 2383 C C . CYS A 1 308 ? -3.567 -22.201 10.635 1.00 89.62 308 CYS A C 1
ATOM 2385 O O . CYS A 1 308 ? -4.788 -22.276 10.493 1.00 89.62 308 CYS A O 1
ATOM 2387 N N . CYS A 1 309 ? -2.977 -21.124 11.167 1.00 90.12 309 CYS A N 1
ATOM 2388 C CA . CYS A 1 309 ? -3.724 -19.939 11.589 1.00 90.12 309 CYS A CA 1
ATOM 2389 C C . CYS A 1 309 ? -4.411 -19.234 10.409 1.00 90.12 309 CYS A C 1
ATOM 2391 O O . CYS A 1 309 ? -5.580 -18.867 10.515 1.00 90.12 309 CYS A O 1
ATOM 2393 N N . SER A 1 310 ? -3.720 -19.053 9.281 1.00 90.19 310 SER A N 1
ATOM 2394 C CA . SER A 1 310 ? -4.282 -18.366 8.116 1.00 90.19 310 SER A CA 1
ATOM 2395 C C . SER A 1 310 ? -5.401 -19.180 7.461 1.00 90.19 310 SER A C 1
ATOM 2397 O O . SER A 1 310 ? -6.434 -18.615 7.112 1.00 90.19 310 SER A O 1
ATOM 2399 N N . LEU A 1 311 ? -5.260 -20.508 7.382 1.00 89.69 311 LEU A N 1
ATOM 2400 C CA . LEU A 1 311 ? -6.321 -21.411 6.927 1.00 89.69 311 LEU A CA 1
ATOM 2401 C C . LEU A 1 311 ? -7.535 -21.374 7.858 1.00 89.69 311 LEU A C 1
ATOM 2403 O O . LEU A 1 311 ? -8.665 -21.307 7.378 1.00 89.69 311 LEU A O 1
ATOM 2407 N N . TYR A 1 312 ? -7.322 -21.356 9.177 1.00 90.81 312 TYR A N 1
ATOM 2408 C CA . TYR A 1 312 ? -8.416 -21.198 10.135 1.00 90.81 312 TYR A CA 1
ATOM 2409 C C . TYR A 1 312 ? -9.180 -19.886 9.911 1.00 90.81 312 TYR A C 1
ATOM 2411 O O . TYR A 1 312 ? -10.407 -19.902 9.880 1.00 90.81 312 TYR A O 1
ATOM 2419 N N . LEU A 1 313 ? -8.485 -18.767 9.681 1.00 88.94 313 LEU A N 1
ATOM 2420 C CA . LEU A 1 313 ? -9.123 -17.469 9.420 1.00 88.94 313 LEU A CA 1
ATOM 2421 C C . LEU A 1 313 ? -9.884 -17.406 8.089 1.00 88.94 313 LEU A C 1
ATOM 2423 O O . LEU A 1 313 ? -10.787 -16.586 7.953 1.00 88.94 313 LEU A O 1
ATOM 2427 N N . VAL A 1 314 ? -9.562 -18.269 7.124 1.00 88.50 314 VAL A N 1
ATOM 2428 C CA . VAL A 1 314 ? -10.327 -18.407 5.874 1.00 88.50 314 VAL A CA 1
ATOM 2429 C C . VAL A 1 314 ? -11.549 -19.310 6.075 1.00 88.50 314 VAL A C 1
ATOM 2431 O O . VAL A 1 314 ? -12.633 -18.992 5.594 1.00 88.50 314 VAL A O 1
ATOM 2434 N N . VAL A 1 315 ? -11.400 -20.423 6.800 1.00 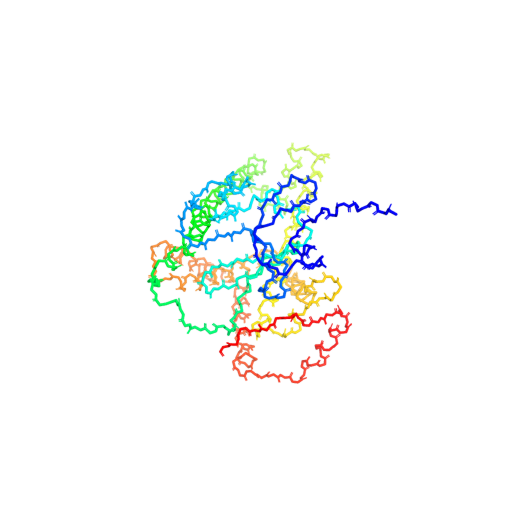88.94 315 VAL A N 1
ATOM 2435 C CA . VAL A 1 315 ? -12.447 -21.450 6.948 1.00 88.94 315 VAL A CA 1
ATOM 2436 C C . VAL A 1 315 ? -13.476 -21.095 8.027 1.00 88.94 315 VAL A C 1
ATOM 2438 O O . VAL A 1 315 ? -14.672 -21.307 7.827 1.00 88.94 315 VAL A O 1
ATOM 2441 N N . ALA A 1 316 ? -13.050 -20.541 9.164 1.00 88.62 316 ALA A N 1
ATOM 2442 C CA . ALA A 1 316 ? -13.934 -20.269 10.297 1.00 88.62 316 ALA A CA 1
ATOM 2443 C C . ALA A 1 316 ? -15.086 -19.301 9.957 1.00 88.62 316 ALA A C 1
ATOM 2445 O O . ALA A 1 316 ? -16.224 -19.633 10.296 1.00 88.62 316 ALA A O 1
ATOM 2446 N N . PRO A 1 317 ? -14.870 -18.174 9.242 1.00 86.56 317 PRO A N 1
ATOM 2447 C CA . PRO A 1 317 ? -15.967 -17.283 8.862 1.00 86.56 317 PRO A CA 1
ATOM 2448 C C . PRO A 1 317 ? -16.996 -17.954 7.945 1.00 86.56 317 PRO A C 1
ATOM 2450 O O . PRO A 1 317 ? -18.189 -17.717 8.110 1.00 86.56 317 PRO A O 1
ATOM 2453 N N . ILE A 1 318 ? -16.556 -18.833 7.034 1.00 86.50 318 ILE A N 1
ATOM 2454 C CA . ILE A 1 318 ? -17.440 -19.565 6.111 1.00 86.50 318 ILE A CA 1
ATOM 2455 C C . ILE A 1 318 ? -18.379 -20.499 6.882 1.00 86.50 318 ILE A C 1
ATOM 2457 O O . ILE A 1 318 ? -19.563 -20.580 6.563 1.00 86.50 318 ILE A O 1
ATOM 2461 N N . ILE A 1 319 ? -17.858 -21.206 7.891 1.00 87.81 319 ILE A N 1
ATOM 2462 C CA . ILE A 1 319 ? -18.634 -22.190 8.658 1.00 87.81 319 ILE A CA 1
ATOM 2463 C C . ILE A 1 319 ? -19.539 -21.504 9.684 1.00 87.81 319 ILE A C 1
ATOM 2465 O O . ILE A 1 319 ? -20.695 -21.886 9.840 1.00 87.81 319 ILE A O 1
ATOM 2469 N N . GLN A 1 320 ? -19.011 -20.519 10.412 1.00 86.25 320 GLN A N 1
ATOM 2470 C CA . GLN A 1 320 ? -19.715 -19.927 11.550 1.00 86.25 320 GLN A CA 1
ATOM 2471 C C . GLN A 1 320 ? -20.766 -18.903 11.121 1.00 86.25 320 GLN A C 1
ATOM 2473 O O . GLN A 1 320 ? -21.833 -18.846 11.723 1.00 86.25 320 GLN A O 1
ATOM 2478 N N . ASN A 1 321 ? -20.472 -18.088 10.104 1.00 80.69 321 ASN A N 1
ATOM 2479 C CA . ASN A 1 321 ? -21.354 -17.018 9.644 1.00 80.69 321 ASN A CA 1
ATOM 2480 C C . ASN A 1 321 ? -21.308 -16.924 8.111 1.00 80.69 321 ASN A C 1
ATOM 2482 O O . ASN A 1 321 ? -20.677 -16.005 7.579 1.00 80.69 321 ASN A O 1
ATOM 2486 N N . PRO A 1 322 ? -21.957 -17.857 7.385 1.00 82.56 322 PRO A N 1
ATOM 2487 C CA . PRO A 1 322 ? -21.955 -17.861 5.928 1.00 82.56 322 PRO A CA 1
ATOM 2488 C C . PRO A 1 322 ? -22.667 -16.613 5.399 1.00 82.56 322 PRO A C 1
ATOM 2490 O O . PRO A 1 322 ? -23.892 -16.507 5.388 1.00 82.56 322 PRO A O 1
ATOM 2493 N N . ARG A 1 323 ? -21.857 -15.650 4.974 1.00 81.88 323 ARG A N 1
ATOM 2494 C CA . ARG A 1 323 ? -22.262 -14.361 4.425 1.00 81.88 323 ARG A CA 1
ATOM 2495 C C . ARG A 1 323 ? -22.016 -14.330 2.914 1.00 81.88 323 ARG A C 1
ATOM 2497 O O . ARG A 1 323 ? -21.068 -14.950 2.426 1.00 81.88 323 ARG A O 1
ATOM 2504 N N . LEU A 1 324 ? -22.870 -13.630 2.161 1.00 83.44 324 LEU A N 1
ATOM 2505 C CA . LEU A 1 324 ? -22.795 -13.582 0.690 1.00 83.44 324 LEU A CA 1
ATOM 2506 C C . LEU A 1 324 ? -21.520 -12.878 0.198 1.00 83.44 324 LEU A C 1
ATOM 2508 O O . LEU A 1 324 ? -21.033 -13.156 -0.896 1.00 83.44 324 LEU A O 1
ATOM 2512 N N . GLU A 1 325 ? -20.939 -12.019 1.029 1.00 82.44 325 GLU A N 1
ATOM 2513 C CA . GLU A 1 325 ? -19.698 -11.289 0.786 1.00 82.44 325 GLU A CA 1
ATOM 2514 C C . GLU A 1 325 ? -18.528 -12.230 0.454 1.00 82.44 325 GLU A C 1
ATOM 2516 O O . GLU A 1 325 ? -17.744 -11.945 -0.453 1.00 82.44 325 GLU A O 1
ATOM 2521 N N . PHE A 1 326 ? -18.434 -13.383 1.129 1.00 84.88 326 PHE A N 1
ATOM 2522 C CA . PHE A 1 326 ? -17.374 -14.366 0.873 1.00 84.88 326 PHE A CA 1
ATOM 2523 C C . PHE A 1 326 ? -17.552 -15.063 -0.477 1.00 84.88 326 PHE A C 1
ATOM 2525 O O . PHE A 1 326 ? -16.573 -15.315 -1.181 1.00 84.88 326 PHE A O 1
ATOM 2532 N N . LEU A 1 327 ? -18.803 -15.323 -0.869 1.00 85.75 327 LEU A N 1
ATOM 2533 C CA . LEU A 1 327 ? -19.117 -15.880 -2.180 1.00 85.75 327 LEU A CA 1
ATOM 2534 C C . LEU A 1 327 ? -18.737 -14.889 -3.285 1.00 85.75 327 LEU A C 1
ATOM 2536 O O . LEU A 1 327 ? -18.080 -15.282 -4.245 1.00 85.75 327 LEU A O 1
ATOM 2540 N N . TYR A 1 328 ? -19.078 -13.605 -3.139 1.00 86.25 328 TYR A N 1
ATOM 2541 C CA . TYR A 1 328 ? -18.678 -12.578 -4.105 1.00 86.25 328 TYR A CA 1
ATOM 2542 C C . TYR A 1 328 ? -17.158 -12.438 -4.210 1.00 86.25 328 TYR A C 1
ATOM 2544 O O . TYR A 1 328 ? -16.637 -12.359 -5.321 1.00 86.25 328 TYR A O 1
ATOM 2552 N N . ALA A 1 329 ? -16.433 -12.473 -3.087 1.00 84.69 329 ALA A N 1
ATOM 2553 C CA . ALA A 1 329 ? -14.970 -12.461 -3.092 1.00 84.69 329 ALA A CA 1
ATOM 2554 C C . ALA A 1 329 ? -14.395 -13.647 -3.876 1.00 84.69 329 ALA A C 1
ATOM 2556 O O . ALA A 1 329 ? -13.558 -13.468 -4.760 1.00 84.69 329 ALA A O 1
ATOM 2557 N N . PHE A 1 330 ? -14.889 -14.853 -3.602 1.00 86.31 330 PHE A N 1
ATOM 2558 C CA . PHE A 1 330 ? -14.458 -16.064 -4.289 1.00 86.31 330 PHE A CA 1
ATOM 2559 C C . PHE A 1 330 ? -14.773 -16.026 -5.792 1.00 86.31 330 PHE A C 1
ATOM 2561 O O . PHE A 1 330 ? -13.909 -16.330 -6.615 1.00 86.31 330 PHE A O 1
ATOM 2568 N N . LEU A 1 331 ? -15.980 -15.584 -6.159 1.00 89.81 331 LEU A N 1
ATOM 2569 C CA . LEU A 1 331 ? -16.407 -15.438 -7.551 1.00 89.81 331 LEU A CA 1
ATOM 2570 C C . LEU A 1 331 ? -15.584 -14.396 -8.311 1.00 89.81 331 LEU A C 1
ATOM 2572 O O . LEU A 1 331 ? -15.253 -14.636 -9.467 1.00 89.81 331 LEU A O 1
ATOM 2576 N N . ILE A 1 332 ? -15.215 -13.271 -7.690 1.00 87.75 332 ILE A N 1
ATOM 2577 C CA . ILE A 1 332 ? -14.349 -12.260 -8.319 1.00 87.75 332 ILE A CA 1
ATOM 2578 C C . ILE A 1 332 ? -12.953 -12.838 -8.576 1.00 87.75 332 ILE A C 1
ATOM 2580 O O . ILE A 1 332 ? -12.393 -12.639 -9.654 1.00 87.75 332 ILE A O 1
ATOM 2584 N N . ILE A 1 333 ? -12.402 -13.587 -7.619 1.00 88.75 333 ILE A N 1
ATOM 2585 C CA . ILE A 1 333 ? -11.054 -14.155 -7.742 1.00 88.75 333 ILE A CA 1
ATOM 2586 C C . ILE A 1 333 ? -11.016 -15.247 -8.817 1.00 88.75 333 ILE A C 1
ATOM 2588 O O . ILE A 1 333 ? -10.134 -15.225 -9.676 1.00 88.75 333 ILE A O 1
ATOM 2592 N N . ILE A 1 334 ? -12.003 -16.150 -8.842 1.00 88.75 334 ILE A N 1
ATOM 2593 C CA . ILE A 1 334 ? -12.128 -17.148 -9.916 1.00 88.75 334 ILE A CA 1
ATOM 2594 C C . ILE A 1 334 ? -12.484 -16.489 -11.249 1.00 88.75 334 ILE A C 1
ATOM 2596 O O . ILE A 1 334 ? -11.969 -16.889 -12.290 1.00 88.75 334 ILE A O 1
ATOM 2600 N N . GLY A 1 335 ? -13.307 -15.443 -11.237 1.00 90.06 335 GLY A N 1
ATOM 2601 C CA . GLY A 1 335 ? -13.612 -14.639 -12.417 1.00 90.06 335 GLY A CA 1
ATOM 2602 C C . GLY A 1 335 ? -12.350 -14.072 -13.067 1.00 90.06 335 GLY A C 1
ATOM 2603 O O . GLY A 1 335 ? -12.261 -14.029 -14.291 1.00 90.06 335 GLY A O 1
ATOM 2604 N N . GLY A 1 336 ? -11.323 -13.746 -12.277 1.00 87.75 336 GLY A N 1
ATOM 2605 C CA . GLY A 1 336 ? -10.001 -13.367 -12.781 1.00 87.75 336 GLY A CA 1
ATOM 2606 C C . GLY A 1 336 ? -9.356 -14.424 -13.690 1.00 87.75 336 GLY A C 1
ATOM 2607 O O . GLY A 1 336 ? -8.758 -14.065 -14.704 1.00 87.75 336 GLY A O 1
ATOM 2608 N N . LEU A 1 337 ? -9.538 -15.721 -13.408 1.00 86.81 337 LEU A N 1
ATOM 2609 C CA . LEU A 1 337 ? -9.023 -16.811 -14.255 1.00 86.81 337 LEU A CA 1
ATOM 2610 C C . LEU A 1 337 ? -9.682 -16.826 -15.640 1.00 86.81 337 LEU A C 1
ATOM 2612 O O . LEU A 1 337 ? -9.022 -17.137 -16.632 1.00 86.81 337 LEU A O 1
ATOM 2616 N N . VAL A 1 338 ? -10.958 -16.434 -15.724 1.00 88.06 338 VAL A N 1
ATOM 2617 C CA . VAL A 1 338 ? -11.693 -16.326 -16.995 1.00 88.06 338 VAL A CA 1
ATOM 2618 C C . VAL A 1 338 ? -11.066 -15.275 -17.908 1.00 88.06 338 VAL A C 1
ATOM 2620 O O . VAL A 1 338 ? -11.076 -15.448 -19.122 1.00 88.06 338 VAL A O 1
ATOM 2623 N N . PHE A 1 339 ? -10.479 -14.213 -17.347 1.00 84.31 339 PHE A N 1
ATOM 2624 C CA . PHE A 1 339 ? -9.717 -13.224 -18.114 1.00 84.31 339 PHE A CA 1
ATOM 2625 C C . PHE A 1 339 ? -8.271 -13.676 -18.361 1.00 84.31 339 PHE A C 1
ATOM 2627 O O . PHE A 1 339 ? -7.740 -13.473 -19.452 1.00 84.31 339 PHE A O 1
ATOM 2634 N N . TYR A 1 340 ? -7.641 -14.343 -17.396 1.00 87.44 340 TYR A N 1
ATOM 2635 C CA . TYR A 1 340 ? -6.260 -14.812 -17.519 1.00 87.44 340 TYR A CA 1
ATOM 2636 C C . TYR A 1 340 ? -6.059 -15.780 -18.698 1.00 87.44 340 TYR A C 1
ATOM 2638 O O . TYR A 1 340 ? -5.156 -15.592 -19.513 1.00 87.44 340 TYR A O 1
ATOM 2646 N N . VAL A 1 341 ? -6.918 -16.794 -18.832 1.00 86.62 341 VAL A N 1
ATOM 2647 C CA . VAL A 1 341 ? -6.777 -17.838 -19.862 1.00 86.62 341 VAL A CA 1
ATOM 2648 C C . VAL A 1 341 ? -6.784 -17.272 -21.303 1.00 86.62 341 VAL A C 1
ATOM 2650 O O . VAL A 1 341 ? -5.825 -17.509 -22.035 1.00 86.62 341 VAL A O 1
ATOM 2653 N N . PRO A 1 342 ? -7.786 -16.495 -21.758 1.00 84.69 342 PRO A N 1
ATOM 2654 C CA . PRO A 1 342 ? -7.806 -15.961 -23.122 1.00 84.69 342 PRO A CA 1
ATOM 2655 C C . PRO A 1 342 ? -6.770 -14.857 -23.374 1.00 84.69 342 PRO A C 1
ATOM 2657 O O . PRO A 1 342 ? -6.181 -14.817 -24.455 1.00 84.69 342 PRO A O 1
ATOM 2660 N N . PHE A 1 343 ? -6.545 -13.948 -22.419 1.00 82.19 343 PHE A N 1
ATOM 2661 C CA . PHE A 1 343 ? -5.700 -12.771 -22.657 1.00 82.19 343 PHE A CA 1
ATOM 2662 C C . PHE A 1 343 ? -4.214 -13.037 -22.405 1.00 82.19 343 PHE A C 1
ATOM 2664 O O . PHE A 1 343 ? -3.388 -12.585 -23.195 1.00 82.19 343 PHE A O 1
ATOM 2671 N N . VAL A 1 344 ? -3.872 -13.793 -21.359 1.00 83.38 344 VAL A N 1
ATOM 2672 C CA . VAL A 1 344 ? -2.475 -14.050 -20.974 1.00 83.38 344 VAL A CA 1
ATOM 2673 C C . VAL A 1 344 ? -1.986 -15.379 -21.545 1.00 83.38 344 VAL A C 1
ATOM 2675 O O . VAL A 1 344 ? -0.972 -15.405 -22.238 1.00 83.38 344 VAL A O 1
ATOM 2678 N N . HIS A 1 345 ? -2.716 -16.479 -21.321 1.00 84.94 345 HIS A N 1
ATOM 2679 C CA . HIS A 1 345 ? -2.263 -17.808 -21.759 1.00 84.94 345 HIS A CA 1
ATOM 2680 C C . HIS A 1 345 ? -2.360 -17.992 -23.282 1.00 84.94 345 HIS A C 1
ATOM 2682 O O . HIS A 1 345 ? -1.379 -18.367 -23.920 1.00 84.94 345 HIS A O 1
ATOM 2688 N N . PHE A 1 346 ? -3.505 -17.662 -23.890 1.00 82.81 346 PHE A N 1
ATOM 2689 C CA . PHE A 1 346 ? -3.685 -17.745 -25.347 1.00 82.81 346 PHE A CA 1
ATOM 2690 C C . PHE A 1 346 ? -3.154 -16.524 -26.117 1.00 82.81 346 PHE A C 1
ATOM 2692 O O . PHE A 1 346 ? -3.261 -16.496 -27.343 1.00 82.81 346 PHE A O 1
ATOM 2699 N N . ARG A 1 347 ? -2.599 -15.518 -25.417 1.00 78.00 347 ARG A N 1
ATOM 2700 C CA . ARG A 1 347 ? -2.062 -14.263 -25.981 1.00 78.00 347 ARG A CA 1
ATOM 2701 C C . ARG A 1 347 ? -2.950 -13.672 -27.083 1.00 78.00 347 ARG A C 1
ATOM 2703 O O . ARG A 1 347 ? -2.462 -13.237 -28.128 1.00 78.00 347 ARG A O 1
ATOM 2710 N N . ILE A 1 348 ? -4.269 -13.655 -26.869 1.00 73.56 348 ILE A N 1
ATOM 2711 C CA . ILE A 1 348 ? -5.213 -13.078 -27.832 1.00 73.56 348 ILE A CA 1
ATOM 2712 C C . ILE A 1 348 ? -5.083 -11.551 -27.764 1.00 73.56 348 ILE A C 1
ATOM 2714 O O . ILE A 1 348 ? -5.827 -10.865 -27.060 1.00 73.56 348 ILE A O 1
ATOM 2718 N N . HIS A 1 349 ? -4.114 -11.006 -28.499 1.00 63.81 349 HIS A N 1
ATOM 2719 C CA . HIS A 1 349 ? -3.912 -9.569 -28.618 1.00 63.81 349 HIS A CA 1
ATOM 2720 C C . HIS A 1 349 ? -5.011 -8.988 -29.514 1.00 63.81 349 HIS A C 1
ATOM 2722 O O . HIS A 1 349 ? -4.970 -9.086 -30.743 1.00 63.81 349 HIS A O 1
ATOM 2728 N N . LYS A 1 350 ? -6.065 -8.434 -28.906 1.00 58.03 350 LYS A N 1
ATOM 2729 C CA . LYS A 1 350 ? -7.169 -7.859 -29.679 1.00 58.03 350 LYS A CA 1
ATOM 2730 C C . LYS A 1 350 ? -6.793 -6.474 -30.193 1.00 58.03 350 LYS A C 1
ATOM 2732 O O . LYS A 1 350 ? -6.652 -5.536 -29.416 1.00 58.03 350 LYS A O 1
ATOM 2737 N N . SER A 1 351 ? -6.814 -6.334 -31.519 1.00 58.84 351 SER A N 1
ATOM 2738 C CA . SER A 1 351 ? -6.761 -5.065 -32.267 1.00 58.84 351 SER A CA 1
ATOM 2739 C C . SER A 1 351 ? -7.743 -3.989 -31.742 1.00 58.84 351 SER A C 1
ATOM 2741 O O . SER A 1 351 ? -7.517 -2.795 -31.907 1.00 58.84 351 SER A O 1
ATOM 2743 N N . CYS A 1 352 ? -8.795 -4.402 -31.020 1.00 66.06 352 CYS A N 1
ATOM 2744 C CA . CYS A 1 352 ? -9.767 -3.535 -30.348 1.00 66.06 352 CYS A CA 1
ATOM 2745 C C . CYS A 1 352 ? -9.176 -2.621 -29.255 1.00 66.06 352 CYS A C 1
ATOM 2747 O O . CYS A 1 352 ? -9.760 -1.577 -28.971 1.00 66.06 352 CYS A O 1
ATOM 2749 N N . PHE A 1 353 ? -8.049 -2.979 -28.629 1.00 72.94 353 PHE A N 1
ATOM 2750 C CA . PHE A 1 353 ? -7.450 -2.132 -27.590 1.00 72.94 353 PHE A CA 1
ATOM 2751 C C . PHE A 1 353 ? -6.659 -0.955 -28.164 1.00 72.94 353 PHE A C 1
ATOM 2753 O O . PHE A 1 353 ? -6.562 0.072 -27.506 1.00 72.94 353 PHE A O 1
ATOM 2760 N N . ASN A 1 354 ? -6.183 -1.038 -29.408 1.00 80.12 354 ASN A N 1
ATOM 2761 C CA . ASN A 1 354 ? -5.400 0.019 -30.054 1.00 80.12 354 ASN A CA 1
ATOM 2762 C C . ASN A 1 354 ? -6.095 1.396 -30.089 1.00 80.12 354 ASN A C 1
ATOM 2764 O O . ASN A 1 354 ? -5.454 2.373 -29.696 1.00 80.12 354 ASN A O 1
ATOM 2768 N N . PRO A 1 355 ? -7.380 1.531 -30.489 1.00 85.31 355 PRO A N 1
ATOM 2769 C CA . PRO A 1 355 ? -8.057 2.831 -30.461 1.00 85.31 355 PRO A CA 1
ATOM 2770 C C . PRO A 1 355 ? -8.233 3.378 -29.039 1.00 85.31 355 PRO A C 1
ATOM 2772 O O . PRO A 1 355 ? -8.115 4.583 -28.829 1.00 85.31 355 PRO A O 1
ATOM 2775 N N . VAL A 1 356 ? -8.471 2.507 -28.054 1.00 84.38 356 VAL A N 1
ATOM 2776 C CA . VAL A 1 356 ? -8.614 2.903 -26.644 1.00 84.38 356 VAL A CA 1
ATOM 2777 C C . VAL A 1 356 ? -7.270 3.354 -26.075 1.00 84.38 356 VAL A C 1
ATOM 2779 O O . VAL A 1 356 ? -7.194 4.395 -25.427 1.00 84.38 356 VAL A O 1
ATOM 2782 N N . THR A 1 357 ? -6.199 2.615 -26.363 1.00 86.25 357 THR A N 1
ATOM 2783 C CA . THR A 1 357 ? -4.831 2.966 -25.976 1.00 86.25 357 THR A CA 1
ATOM 2784 C C . THR A 1 357 ? -4.428 4.311 -26.576 1.00 86.25 357 THR A C 1
ATOM 2786 O O . THR A 1 357 ? -3.943 5.168 -25.843 1.00 86.25 357 THR A O 1
ATOM 2789 N N . LEU A 1 358 ? -4.704 4.541 -27.865 1.00 87.25 358 LEU A N 1
ATOM 2790 C CA . LEU A 1 358 ? -4.420 5.815 -28.534 1.00 87.25 358 LEU A CA 1
ATOM 2791 C C . LEU A 1 358 ? -5.221 6.974 -27.922 1.00 87.25 358 LEU A C 1
ATOM 2793 O O . LEU A 1 358 ? -4.673 8.046 -27.670 1.00 87.25 358 LEU A O 1
ATOM 2797 N N . PHE A 1 359 ? -6.509 6.757 -27.643 1.00 90.38 359 PHE A N 1
ATOM 2798 C CA . PHE A 1 359 ? -7.352 7.756 -26.989 1.00 90.38 359 PHE A CA 1
ATOM 2799 C C . PHE A 1 359 ? -6.805 8.141 -25.609 1.00 90.38 359 PHE A C 1
ATOM 2801 O O . PHE A 1 359 ? -6.688 9.325 -25.300 1.00 90.38 359 PHE A O 1
ATOM 2808 N N . VAL A 1 360 ? -6.410 7.156 -24.797 1.00 88.62 360 VAL A N 1
ATOM 2809 C CA . VAL A 1 360 ? -5.838 7.387 -23.462 1.00 88.62 360 VAL A CA 1
ATOM 2810 C C . VAL A 1 360 ? -4.472 8.074 -23.536 1.00 88.62 360 VAL A C 1
ATOM 2812 O O . VAL A 1 360 ? -4.216 8.989 -22.752 1.00 88.62 360 VAL A O 1
ATOM 2815 N N . GLN A 1 361 ? -3.618 7.686 -24.488 1.00 89.75 361 GLN A N 1
ATOM 2816 C CA . GLN A 1 361 ? -2.322 8.331 -24.730 1.00 89.75 361 GLN A 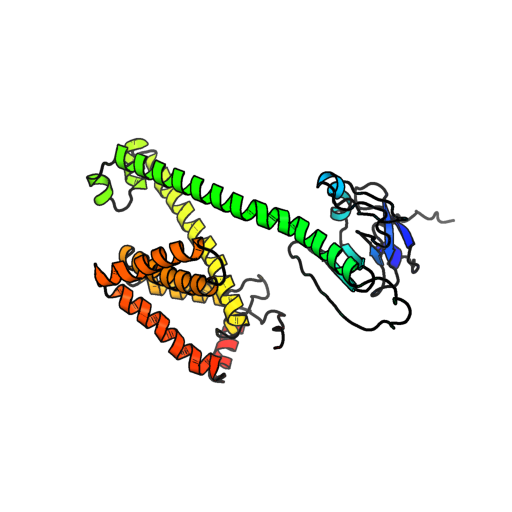CA 1
ATOM 2817 C C . GLN A 1 361 ? -2.481 9.827 -25.012 1.00 89.75 361 GLN A C 1
ATOM 2819 O O . GLN A 1 361 ? -1.809 10.645 -24.381 1.00 89.75 361 GLN A O 1
ATOM 2824 N N . LEU A 1 362 ? -3.400 10.182 -25.916 1.00 90.44 362 LEU A N 1
ATOM 2825 C CA . LEU A 1 362 ? -3.668 11.571 -26.289 1.00 90.44 362 LEU A CA 1
ATOM 2826 C C . LEU A 1 362 ? -4.349 12.352 -25.160 1.00 90.44 362 LEU A C 1
ATOM 2828 O O . LEU A 1 362 ? -3.956 13.481 -24.883 1.00 90.44 362 LEU A O 1
ATOM 2832 N N . LEU A 1 363 ? -5.335 11.755 -24.483 1.00 92.38 363 LEU A N 1
ATOM 2833 C CA . LEU A 1 363 ? -6.079 12.412 -23.407 1.00 92.38 363 LEU A CA 1
ATOM 2834 C C . LEU A 1 363 ? -5.188 12.760 -22.208 1.00 92.38 363 LEU A C 1
ATOM 2836 O O . LEU A 1 363 ? -5.377 13.800 -21.580 1.00 92.38 363 LEU A O 1
ATOM 2840 N N . MET A 1 364 ? -4.244 11.879 -21.863 1.00 90.19 364 MET A N 1
ATOM 2841 C CA . MET A 1 364 ? -3.449 12.001 -20.637 1.00 90.19 364 MET A CA 1
ATOM 2842 C C . MET A 1 364 ? -1.990 12.423 -20.874 1.00 90.19 364 MET A C 1
ATOM 2844 O O . MET A 1 364 ? -1.235 12.517 -19.903 1.00 90.19 364 MET A O 1
ATOM 2848 N N . GLU A 1 365 ? -1.582 12.670 -22.124 1.00 90.31 365 GLU A N 1
ATOM 2849 C CA . GLU A 1 365 ? -0.182 12.912 -22.520 1.00 90.31 365 GLU A CA 1
ATOM 2850 C C . GLU A 1 365 ? 0.776 11.852 -21.925 1.00 90.31 365 GLU A C 1
ATOM 2852 O O . GLU A 1 365 ? 1.788 12.170 -21.283 1.00 90.31 365 GLU A O 1
ATOM 2857 N N . VAL A 1 366 ? 0.414 10.573 -22.068 1.00 89.56 366 VAL A N 1
ATOM 2858 C CA . VAL A 1 366 ? 1.173 9.435 -21.519 1.00 89.56 366 VAL A CA 1
ATOM 2859 C C . VAL A 1 366 ? 1.861 8.646 -22.625 1.00 89.56 366 VAL A C 1
ATOM 2861 O O . VAL A 1 366 ? 1.309 8.470 -23.709 1.00 89.56 366 VAL A O 1
ATOM 2864 N N . GLY A 1 367 ? 3.068 8.158 -22.339 1.00 85.94 367 GLY A N 1
ATOM 2865 C CA . GLY A 1 367 ? 3.855 7.347 -23.263 1.00 85.94 367 GLY A CA 1
ATOM 2866 C C . GLY A 1 367 ? 4.419 6.085 -22.607 1.00 85.94 367 GLY A C 1
ATOM 2867 O O . GLY A 1 367 ? 4.449 5.991 -21.372 1.00 85.94 367 GLY A O 1
ATOM 2868 N N . PRO A 1 368 ? 4.872 5.114 -23.418 1.00 83.56 368 PRO A N 1
ATOM 2869 C CA . PRO A 1 368 ? 5.550 3.931 -22.913 1.00 83.56 368 PRO A CA 1
ATOM 2870 C C . PRO A 1 368 ? 6.828 4.328 -22.170 1.00 83.56 368 PRO A C 1
ATOM 2872 O O . PRO A 1 368 ? 7.570 5.221 -22.587 1.00 83.56 368 PRO A O 1
ATOM 2875 N N . SER A 1 369 ? 7.087 3.663 -21.046 1.00 74.81 369 SER A N 1
ATOM 2876 C CA . SER A 1 369 ? 8.370 3.797 -20.356 1.00 74.81 369 SER A CA 1
ATOM 2877 C C . SER A 1 369 ? 9.466 3.083 -21.157 1.00 74.81 369 SER A C 1
ATOM 2879 O O . SER A 1 369 ? 9.185 2.109 -21.846 1.00 74.81 369 SER A O 1
ATOM 2881 N N . SER A 1 370 ? 10.723 3.538 -21.074 1.00 62.12 370 SER A N 1
ATOM 2882 C CA . SER A 1 370 ? 11.877 2.957 -21.798 1.00 62.12 370 SER A CA 1
ATOM 2883 C C . SER A 1 370 ? 12.283 1.549 -21.320 1.00 62.12 370 SER A C 1
ATOM 2885 O O . SER A 1 370 ? 13.461 1.196 -21.347 1.00 62.12 370 SER A O 1
ATOM 2887 N N . TYR A 1 371 ? 11.343 0.767 -20.798 1.00 56.72 371 TYR A N 1
ATOM 2888 C CA . TYR A 1 371 ? 11.585 -0.583 -20.334 1.00 56.72 371 TYR A CA 1
ATOM 2889 C C . TYR A 1 371 ? 11.558 -1.568 -21.495 1.00 56.72 371 TYR A C 1
ATOM 2891 O O . TYR A 1 371 ? 10.554 -1.688 -22.191 1.00 56.72 371 TYR A O 1
ATOM 2899 N N . VAL A 1 372 ? 12.655 -2.299 -21.649 1.00 52.47 372 VAL A N 1
ATOM 2900 C CA . VAL A 1 372 ? 12.702 -3.523 -22.442 1.00 52.47 372 VAL A CA 1
ATOM 2901 C C . VAL A 1 372 ? 12.505 -4.669 -21.445 1.00 52.47 372 VAL A C 1
ATOM 2903 O O . VAL A 1 372 ? 13.286 -4.730 -20.493 1.00 52.47 372 VAL A O 1
ATOM 2906 N N . PRO A 1 373 ? 11.456 -5.503 -21.575 1.00 50.72 373 PRO A N 1
ATOM 2907 C CA . PRO A 1 373 ? 11.319 -6.692 -20.742 1.00 50.72 373 PRO A CA 1
ATOM 2908 C C . PRO A 1 373 ? 12.541 -7.588 -2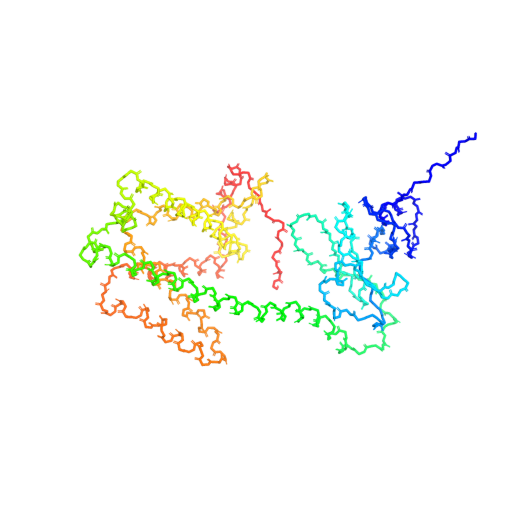0.944 1.00 50.72 373 PRO A C 1
ATOM 2910 O O . PRO A 1 373 ? 13.030 -7.706 -22.070 1.00 50.72 373 PRO A O 1
ATOM 2913 N N . ASP A 1 374 ? 13.046 -8.178 -19.860 1.00 40.94 374 ASP A N 1
ATOM 2914 C CA . ASP A 1 374 ? 14.118 -9.165 -19.947 1.00 40.94 374 ASP A CA 1
ATOM 2915 C C . ASP A 1 374 ? 13.590 -10.308 -20.825 1.00 40.94 374 ASP A C 1
ATOM 2917 O O . ASP A 1 374 ? 12.596 -10.951 -20.490 1.00 40.94 374 ASP A O 1
ATOM 2921 N N . SER A 1 375 ? 14.162 -10.469 -22.018 1.00 37.59 375 SER A N 1
ATOM 2922 C CA . SER A 1 375 ? 13.742 -11.498 -22.965 1.00 37.59 375 SER A CA 1
ATOM 2923 C C . SER A 1 375 ? 13.961 -12.875 -22.339 1.00 37.59 375 SER A C 1
ATOM 2925 O O . SER A 1 375 ? 15.103 -13.185 -21.990 1.00 37.59 375 SER A O 1
ATOM 2927 N N . GLU A 1 376 ? 12.885 -13.659 -22.204 1.00 34.34 376 GLU A N 1
ATOM 2928 C CA . GLU A 1 376 ? 12.941 -15.099 -21.893 1.00 34.34 376 GLU A CA 1
ATOM 2929 C C . GLU A 1 376 ? 13.781 -15.881 -22.909 1.00 34.34 376 GLU A C 1
ATOM 2931 O O . GLU A 1 376 ? 13.668 -15.592 -24.127 1.00 34.34 376 GLU A O 1
#

Solvent-accessible surface area (backbone atoms only — not comparable to full-atom values): 21711 Å² total; per-residue (Å²): 140,82,83,83,77,84,79,80,38,52,43,35,43,53,40,32,74,75,67,48,61,71,61,46,72,44,80,25,40,35,67,97,54,70,78,44,69,33,34,25,41,25,68,68,94,83,31,23,24,36,40,50,44,44,62,87,81,75,88,53,85,80,93,63,59,71,67,48,54,41,66,30,48,72,37,62,92,54,36,28,39,59,19,44,74,57,62,74,43,51,91,70,46,50,34,43,39,62,43,97,92,50,66,44,52,42,72,66,60,92,93,67,94,69,89,52,85,70,90,81,92,75,89,88,83,85,85,88,85,72,67,71,70,61,64,53,49,56,58,47,47,57,51,47,51,56,47,44,52,45,68,57,45,51,59,52,51,48,53,52,48,54,53,52,51,52,50,51,53,52,55,51,51,51,53,47,43,73,73,48,37,71,68,46,54,73,71,42,94,50,57,68,44,57,51,24,34,74,74,61,31,76,86,53,19,65,54,45,56,52,53,53,48,55,50,52,54,51,50,53,56,53,48,50,59,54,52,25,50,55,49,25,52,40,11,68,72,58,75,39,64,60,63,30,38,18,28,21,76,90,76,73,39,50,55,54,23,38,52,52,56,48,52,53,53,57,61,70,51,68,82,71,50,68,70,59,50,51,52,36,52,48,45,55,49,36,49,52,51,36,56,58,49,61,76,52,74,84,68,70,70,67,64,53,58,49,42,54,52,31,49,45,65,50,50,48,49,55,72,76,57,75,51,71,55,58,55,53,48,52,50,53,58,56,49,48,50,68,52,40,48,52,48,52,74,64,55,58,78,59,76,76,50,55,65,56,42,52,50,49,28,66,75,61,53,33,41,79,58,97,73,74,76,85,80,130

InterPro domains:
  IPR002181 Fibrinogen, alpha/beta/gamma chain, C-terminal globular domain [PF00147] (9-83)
  IPR002181 Fibrinogen, alpha/beta/gamma chain, C-terminal globular domain [PS51406] (3-84)
  IPR002181 Fibrinogen, alpha/beta/gamma chain, C-terminal globular domain [SM00186] (7-196)
  IPR002293 Amino acid/polyamine transporter I [PF13520] (152-327)
  IPR014716 Fibrinogen, alpha/beta/gamma chain, C-terminal globular, subdomain 1 [G3DSA:3.90.215.10] (3-90)
  IPR036056 Fibrinogen-like, C-terminal [SSF56496] (6-84)
  IPR050598 Cellular Ami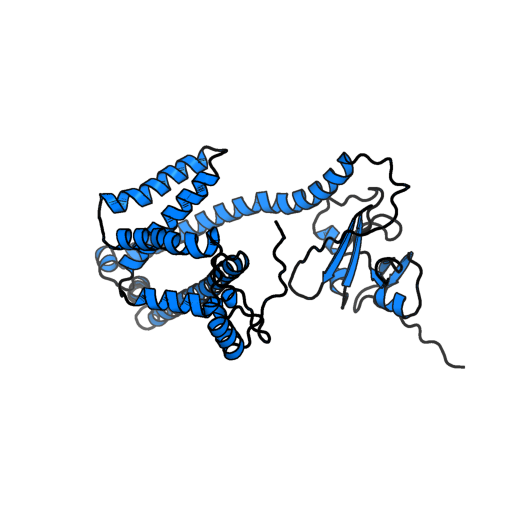no Acid Transporter [PTHR11785] (152-366)

Foldseek 3Di:
DDDDDDDQAAALQSVLVVPPQDWAWDWHDQVPDDIDIFTFANDPPNGSATEQWDDDPPPDDPPDDVVCLQCKDDDRVHTIGHHVVRVVRDPWHFYWDDDPPWTWTDTDDPDDDDTDTDDDDDDDDPPPDDDPVVVVVVVCVVCCVVVVCVVVVVVVVVVVVVVVVVVVVVVVVVLLCVQQNPVNVVPDPCSQLVSLCRPVNDVRSVVRVVVVVVVVVVVVVVVLVVQLVVQLVCCVVQLDPVLQVWAAPPPRHSVSSSVVVVVVVVVLCVVPDPVLVCLLVLLLVLVVVLVVLVVVPPDDDVSVVSNVVSVCSNVVCCVPPNDCSNVVSVCVVVVSVVVCCVCPVVVPPDPVCVVVSVVSCVVRVIDHDPDDPPDD